Protein AF-0000000074733252 (afdb_homodimer)

Nearest PDB structures (foldseek):
  6cnl-assembly1_C  TM=9.441E-01  e=2.025E-19  Homo sapiens
  6cnl-assembly1_E  TM=9.472E-01  e=2.417E-19  Homo sapiens
  6cnl-assembly1_K  TM=9.463E-01  e=1.190E-18  Homo sapiens
  6cnl-assembly1_A  TM=9.458E-01  e=1.598E-18  Homo sapiens
  6cnl-assembly1_J  TM=9.427E-01  e=3.245E-18  Homo sapiens

InterPro domains:
  IPR013078 Histidine phosphatase superfamily, clade-1 [PF00300] (62-140)
  IPR013078 Histidine phosphatase superfamily, clade-1 [SM00855] (61-245)
  IPR013078 Histidine phosphatase superfamily, clade-1 [cd07067] (61-283)
  IPR029033 Histidine phosphatase superfamily [G3DSA:3.40.50.1240] (51-296)
  IPR029033 Histidine phosphatase superfamily [SSF53254] (60-290)
  IPR051021 Mitochondrial serine/threonine phosphatase [PTHR20935] (7-295)

Solvent-accessible surface area (backbone atoms only — not comparable to full-atom values): 31718 Å² total; per-residue (Å²): 135,82,80,74,75,75,77,75,75,75,72,74,74,72,74,68,81,70,77,60,59,72,76,42,58,50,64,38,32,70,66,30,51,68,58,55,88,66,73,60,70,50,75,70,73,29,43,43,86,82,74,53,82,43,78,61,44,34,33,39,36,41,32,38,25,27,27,29,44,48,32,85,83,45,91,71,33,40,57,35,74,66,12,49,51,45,26,48,35,44,29,51,46,54,50,52,38,40,75,30,46,34,43,47,89,83,39,77,42,67,53,49,65,72,32,34,42,27,11,59,46,57,26,18,41,54,31,46,50,53,30,36,70,70,35,74,88,34,52,72,51,72,66,31,68,51,44,37,75,51,46,57,44,59,42,53,79,61,92,61,67,85,80,59,54,66,68,57,30,58,54,27,24,53,40,44,49,49,37,42,66,71,71,57,59,46,68,47,51,36,44,61,53,49,49,52,52,50,52,51,51,52,49,48,39,62,72,53,40,95,73,50,64,70,74,66,82,64,73,59,71,71,67,72,82,69,68,63,50,69,43,31,38,38,37,28,22,33,60,55,43,49,29,40,49,52,23,53,65,61,56,43,69,51,31,42,28,74,33,51,44,58,37,46,42,10,39,26,32,40,36,30,30,36,57,54,51,40,33,38,44,24,32,30,27,46,46,66,48,58,41,65,70,40,37,56,131,135,82,80,74,77,77,76,75,75,75,72,73,74,73,73,67,79,69,76,60,60,72,76,42,59,50,65,38,32,70,66,31,50,69,58,56,88,65,72,60,70,50,76,69,72,29,41,42,87,82,74,52,82,42,76,60,44,34,33,38,36,41,34,38,28,26,25,30,43,50,33,85,84,45,90,72,33,43,55,34,73,65,13,50,52,46,25,48,36,44,28,52,46,53,50,52,39,38,74,29,46,34,43,47,88,83,39,77,40,68,52,48,64,72,31,35,41,29,10,59,45,55,25,19,42,53,32,46,51,53,30,36,69,69,35,73,88,35,52,74,50,72,65,31,69,50,44,36,75,51,47,58,45,58,42,52,78,62,91,61,67,84,80,60,53,66,69,58,31,58,52,28,23,54,39,44,49,49,35,42,66,70,73,57,58,47,67,46,50,36,42,60,52,50,50,51,50,52,52,50,50,53,49,48,40,64,73,54,38,94,73,49,64,70,75,65,80,63,72,60,72,71,68,72,82,69,69,65,51,70,44,30,39,38,37,28,23,32,62,55,44,50,30,40,49,52,22,55,63,62,54,43,68,51,29,42,29,74,35,52,44,59,37,47,41,9,40,26,32,40,35,30,31,36,57,53,50,42,32,38,42,25,32,30,27,48,46,64,47,60,41,66,70,40,38,54,132

pLDDT: mean 86.12, std 19.49, range [22.63, 98.95]

Foldseek 3Di:
DPPPPPPPPPPPPPPVVPPPLQVDQLSWAPLSVPFDPDDDLCLLVQAAPVLDFDQPAFKEKEKEWEFFQFDPPDPQRAHDPLRLVLLLLLLVVVLVQQVDWDQDPLGTAHADEAAEEFAPRRRLVSSVVSNCVSVVVHYYDPHDNLQADAAQTAAPVHPDCVVPDSVRNHVNNVSLVVVLSVPPDTGGRNHVVVVVVVVVVVVVCVVVDPPDDPPPVPVPPPPPPPRHHYYYYYYRHHQLSVLQSVCVLQSHNSSNSVVDFAWHGFIWIWIAGNRGDIDTDDDRHSVSDDPVSTHGD/DPPPPPPPPPPPPPPVVPPPLQVDQLSWAPLSVPFDPDDDLCLLVQAAPVLDFDQPAFKEKEKEWEFFQFDPPDPQRAHDPLRLVLLLLLLVVVLVQQVDWDQDPLGTAHADAAAEAFAPRRRLVSSVVSNCVSVVVHYYDDHDNLQADAAQTAAPVHPDCVVPDSVRNHVNNVSLVVVLSVPPDTGGRNHVVVVVVVVVVVVVCVVVDPPDDPPPVPPPPPPDPPRHHYYYYYYYHHQNSVLQNVCVLQSHNSSNSVVDFAWHGFIWIWIAGNRGDIDTDDDRHSVSDDPVSTHGD

Sequence (594 aa):
MLKRQRAGSVVVSSAAQGEEWWQDPSNCSDACFMWKRQWNPDWDFRSPPTGEKSKVGKIRHLLFIRHGQYDLEGEEHRLTELGRRQSEKLAQRLVAERQGLKKDRYGEVKINYTGIWVSNVPRALETAQILSSFLPDVPLKEPEPLLAEGKPTVPHPTSSAKGFVGADLWEDSVRMEAAFRKYVHRDVDHKKLAEKKAKKEKKKKQELGDGYVPPEKEEEPEPEPKEPEHVFEIYVCHMNMIRYMVMRALQLPPEAWLRLRGDNTNITEIVVHPDGRVSLHRFGDVGHLPVEMATFHMLKRQRAGSVVVSSAAQGEEWWQDPSNCSDACFMWKRQWNPDWDFRSPPTGEKSKVGKIRHLLFIRHGQYDLEGEEHRLTELGRRQSEKLAQRLVAERQGLKKDRYGEVKINYTGIWVSNVPRALETAQILSSFLPDVPLKEPEPLLAEGKPTVPHPTSSAKGFVGADLWEDSVRMEAAFRKYVHRDVDHKKLAEKKAKKEKKKKQELGDGYVPPEKEEEPEPEPKEPEHVFEIYVCHMNMIRYMVMRALQLPPEAWLRLRGDNTNITEIVVHPDGRVSLHRFGDVGHLPVEMATFH

Structure (mmCIF, N/CA/C/O backbone):
data_AF-0000000074733252-model_v1
#
loop_
_entity.id
_entity.type
_entity.pdbx_description
1 polymer 'Serine/threonine-protein phosphatase PGAM5, mitochondrial'
#
loop_
_atom_site.group_PDB
_atom_site.id
_atom_site.type_symbol
_atom_site.label_atom_id
_atom_site.label_alt_id
_atom_site.label_comp_id
_atom_site.label_asym_id
_atom_site.label_entity_id
_atom_site.label_seq_id
_atom_site.pdbx_PDB_ins_code
_atom_site.Cartn_x
_atom_site.Cartn_y
_atom_site.Cartn_z
_atom_site.occupancy
_atom_site.B_iso_or_equiv
_atom_site.auth_seq_id
_atom_site.auth_comp_id
_atom_site.auth_asym_id
_atom_site.auth_atom_id
_atom_site.pdbx_PDB_model_num
ATOM 1 N N . MET A 1 1 ? 31.565 43.811 -61.688 1 26.36 1 MET A N 1
ATOM 2 C CA . MET A 1 1 ? 31.9 43.575 -60.287 1 26.36 1 MET A CA 1
ATOM 3 C C . MET A 1 1 ? 30.653 43.637 -59.411 1 26.36 1 MET A C 1
ATOM 5 O O . MET A 1 1 ? 30.287 44.706 -58.92 1 26.36 1 MET A O 1
ATOM 9 N N . LEU A 1 2 ? 29.57 42.99 -59.82 1 25.97 2 LEU A N 1
ATOM 10 C CA . LEU A 1 2 ? 28.254 42.998 -59.191 1 25.97 2 LEU A CA 1
ATOM 11 C C . LEU A 1 2 ? 28.316 42.396 -57.791 1 25.97 2 LEU A C 1
ATOM 13 O O . LEU A 1 2 ? 28.775 41.265 -57.617 1 25.97 2 LEU A O 1
ATOM 17 N N . LYS A 1 3 ? 28.346 43.389 -56.805 1 24.99 3 LYS A N 1
ATOM 18 C CA . LYS A 1 3 ? 28.245 43.179 -55.364 1 24.99 3 LYS A CA 1
ATOM 19 C C . LYS A 1 3 ? 27.003 42.365 -55.012 1 24.99 3 LYS A C 1
ATOM 21 O O . LYS A 1 3 ? 25.878 42.854 -55.135 1 24.99 3 LYS A O 1
ATOM 26 N N . ARG A 1 4 ? 26.955 41.055 -55.313 1 24.44 4 ARG A N 1
ATOM 27 C CA . ARG A 1 4 ? 25.895 40.2 -54.789 1 24.44 4 ARG A CA 1
ATOM 28 C C . ARG A 1 4 ? 25.808 40.305 -53.27 1 24.44 4 ARG A C 1
ATOM 30 O O . ARG A 1 4 ? 26.781 40.023 -52.567 1 24.44 4 ARG A O 1
ATOM 37 N N . GLN A 1 5 ? 25.063 41.327 -52.796 1 23.54 5 GLN A N 1
ATOM 38 C CA . GLN A 1 5 ? 24.756 41.37 -51.37 1 23.54 5 GLN A CA 1
ATOM 39 C C . GLN A 1 5 ? 24.207 40.031 -50.885 1 23.54 5 GLN A C 1
ATOM 41 O O . GLN A 1 5 ? 23.256 39.498 -51.461 1 23.54 5 GLN A O 1
ATOM 46 N N . ARG A 1 6 ? 25.047 39.262 -50.225 1 27.06 6 ARG A N 1
ATOM 47 C CA . ARG A 1 6 ? 24.726 38.06 -49.463 1 27.06 6 ARG A CA 1
ATOM 48 C C . ARG A 1 6 ? 23.643 38.341 -48.426 1 27.06 6 ARG A C 1
ATOM 50 O O . ARG A 1 6 ? 23.822 39.19 -47.55 1 27.06 6 ARG A O 1
ATOM 57 N N . ALA A 1 7 ? 22.373 38.353 -48.889 1 28.82 7 ALA A N 1
ATOM 58 C CA . ALA A 1 7 ? 21.309 38.338 -47.889 1 28.82 7 ALA A CA 1
ATOM 59 C C . ALA A 1 7 ? 21.587 37.298 -46.808 1 28.82 7 ALA A C 1
ATOM 61 O O . ALA A 1 7 ? 21.731 36.109 -47.103 1 28.82 7 ALA A O 1
ATOM 62 N N . GLY A 1 8 ? 22.318 37.731 -45.725 1 26.01 8 GLY A N 1
ATOM 63 C CA . GLY A 1 8 ? 22.469 36.945 -44.511 1 26.01 8 GLY A CA 1
ATOM 64 C C . GLY A 1 8 ? 21.148 36.45 -43.953 1 26.01 8 GLY A C 1
ATOM 65 O O . GLY A 1 8 ? 20.252 37.247 -43.665 1 26.01 8 GLY A O 1
ATOM 66 N N . SER A 1 9 ? 20.658 35.302 -44.553 1 29.98 9 SER A N 1
ATOM 67 C CA . SER A 1 9 ? 19.52 34.659 -43.905 1 29.98 9 SER A CA 1
ATOM 68 C C . SER A 1 9 ? 19.749 34.51 -42.405 1 29.98 9 SER A C 1
ATOM 70 O O . SER A 1 9 ? 20.751 33.932 -41.979 1 29.98 9 SER A O 1
ATOM 72 N N . VAL A 1 10 ? 19.299 35.512 -41.668 1 27.88 10 VAL A N 1
ATOM 73 C CA . VAL A 1 10 ? 19.155 35.304 -40.231 1 27.88 10 VAL A CA 1
ATOM 74 C C . VAL A 1 10 ? 18.389 34.009 -39.971 1 27.88 10 VAL A C 1
ATOM 76 O O . VAL A 1 10 ? 17.203 33.906 -40.293 1 27.88 10 VAL A O 1
ATOM 79 N N . VAL A 1 11 ? 19.042 32.939 -40.047 1 26.6 11 VAL A N 1
ATOM 80 C CA . VAL A 1 11 ? 18.447 31.762 -39.424 1 26.6 11 VAL A CA 1
ATOM 81 C C . VAL A 1 11 ? 18.056 32.081 -37.982 1 26.6 11 VAL A C 1
ATOM 83 O O . VAL A 1 11 ? 18.921 32.333 -37.14 1 26.6 11 VAL A O 1
ATOM 86 N N . VAL A 1 12 ? 16.949 32.748 -37.766 1 28.67 12 VAL A N 1
ATOM 87 C CA . VAL A 1 12 ? 16.372 32.741 -36.425 1 28.67 12 VAL A CA 1
ATOM 88 C C . VAL A 1 12 ? 16.443 31.333 -35.839 1 28.67 12 VAL A C 1
ATOM 90 O O . VAL A 1 12 ? 15.832 30.402 -36.369 1 28.67 12 VAL A O 1
ATOM 93 N N . SER A 1 13 ? 17.562 31.026 -35.244 1 29.96 13 SER A N 1
ATOM 94 C CA . SER A 1 13 ? 17.599 29.866 -34.36 1 29.96 13 SER A CA 1
ATOM 95 C C . SER A 1 13 ? 16.412 29.862 -33.403 1 29.96 13 SER A C 1
ATOM 97 O O . SER A 1 13 ? 16.313 30.722 -32.525 1 29.96 13 SER A O 1
ATOM 99 N N . SER A 1 14 ? 15.222 29.829 -33.872 1 32.2 14 SER A N 1
ATOM 100 C CA . SER A 1 14 ? 14.138 29.585 -32.926 1 32.2 14 SER A CA 1
ATOM 101 C C . SER A 1 14 ? 14.552 28.576 -31.86 1 32.2 14 SER A C 1
ATOM 103 O O . SER A 1 14 ? 14.683 27.383 -32.144 1 32.2 14 SER A O 1
ATOM 105 N N . ALA A 1 15 ? 15.476 28.921 -30.964 1 30.7 15 ALA A N 1
ATOM 106 C CA . ALA A 1 15 ? 15.648 28.16 -29.729 1 30.7 15 ALA A CA 1
ATOM 107 C C . ALA A 1 15 ? 14.299 27.742 -29.151 1 30.7 15 ALA A C 1
ATOM 109 O O . ALA A 1 15 ? 13.568 28.57 -28.604 1 30.7 15 ALA A O 1
ATOM 110 N N . ALA A 1 16 ? 13.418 27.103 -29.82 1 33.91 16 ALA A N 1
ATOM 111 C CA . ALA A 1 16 ? 12.293 26.408 -29.199 1 33.91 16 ALA A CA 1
ATOM 112 C C . ALA A 1 16 ? 12.62 26.008 -27.763 1 33.91 16 ALA A C 1
ATOM 114 O O . ALA A 1 16 ? 13.615 25.323 -27.514 1 33.91 16 ALA A O 1
ATOM 115 N N . GLN A 1 17 ? 12.556 26.644 -26.726 1 36.78 17 GLN A N 1
ATOM 116 C CA . GLN A 1 17 ? 12.691 26.387 -25.296 1 36.78 17 GLN A CA 1
ATOM 117 C C . GLN A 1 17 ? 12.304 24.95 -24.957 1 36.78 17 GLN A C 1
ATOM 119 O O . GLN A 1 17 ? 11.147 24.558 -25.122 1 36.78 17 GLN A O 1
ATOM 124 N N . GLY A 1 18 ? 12.946 23.861 -25.241 1 43.28 18 GLY A N 1
ATOM 125 C CA . GLY A 1 18 ? 12.848 22.41 -25.226 1 43.28 18 GLY A CA 1
ATOM 126 C C . GLY A 1 18 ? 12.078 21.876 -24.032 1 43.28 18 GLY A C 1
ATOM 127 O O . GLY A 1 18 ? 12.42 22.169 -22.885 1 43.28 18 GLY A O 1
ATOM 128 N N . GLU A 1 19 ? 10.813 21.79 -23.945 1 55.21 19 GLU A N 1
ATOM 129 C CA . GLU A 1 19 ? 10.047 21.105 -22.908 1 55.21 19 GLU A CA 1
ATOM 130 C C . GLU A 1 19 ? 10.851 19.964 -22.291 1 55.21 19 GLU A C 1
ATOM 132 O O . GLU A 1 19 ? 11.401 19.127 -23.009 1 55.21 19 GLU A O 1
ATOM 137 N N . GLU A 1 20 ? 11.465 20.176 -21.041 1 73.47 20 GLU A N 1
ATOM 138 C CA . GLU A 1 20 ? 12.326 19.217 -20.354 1 73.47 20 GLU A CA 1
ATOM 139 C C . GLU A 1 20 ? 11.689 17.831 -20.317 1 73.47 20 GLU A C 1
ATOM 141 O O . GLU A 1 20 ? 10.511 17.692 -19.983 1 73.47 20 GLU A O 1
ATOM 146 N N . TRP A 1 21 ? 12.225 16.986 -21.107 1 73.72 21 TRP A N 1
ATOM 147 C CA . TRP A 1 21 ? 11.751 15.62 -21.305 1 73.72 21 TRP A CA 1
ATOM 148 C C . TRP A 1 21 ? 11.17 15.053 -20.014 1 73.72 21 TRP A C 1
ATOM 150 O O . TRP A 1 21 ? 10.242 14.241 -20.047 1 73.72 21 TRP A O 1
ATOM 160 N N . TRP A 1 22 ? 11.57 15.519 -18.879 1 80.11 22 TRP A N 1
ATOM 161 C CA . TRP A 1 22 ? 11.203 14.914 -17.603 1 80.11 22 TRP A CA 1
ATOM 162 C C . TRP A 1 22 ? 9.879 15.474 -17.095 1 80.11 22 TRP A C 1
ATOM 164 O O . TRP A 1 22 ? 9.299 14.947 -16.143 1 80.11 22 TRP A O 1
ATOM 174 N N . GLN A 1 23 ? 9.379 16.383 -17.738 1 82.82 23 GLN A N 1
ATOM 175 C CA . GLN A 1 23 ? 8.112 16.968 -17.312 1 82.82 23 GLN A CA 1
ATOM 176 C C . GLN A 1 23 ? 6.934 16.091 -17.728 1 82.82 23 GLN A C 1
ATOM 178 O O . GLN A 1 23 ? 5.868 16.14 -17.111 1 82.82 23 GLN A O 1
ATOM 183 N N . ASP A 1 24 ? 7.194 15.381 -18.825 1 85.03 24 ASP A N 1
ATOM 184 C CA . ASP A 1 24 ? 6.208 14.397 -19.261 1 85.03 24 ASP A CA 1
ATOM 185 C C . ASP A 1 24 ? 6.54 13.009 -18.719 1 85.03 24 ASP A C 1
ATOM 187 O O . ASP A 1 24 ? 7.512 12.384 -19.15 1 85.03 24 ASP A O 1
ATOM 191 N N . PRO A 1 25 ? 5.674 12.562 -17.911 1 87.06 25 PRO A N 1
ATOM 192 C CA . PRO A 1 25 ? 5.992 11.276 -17.286 1 87.06 25 PRO A CA 1
ATOM 193 C C . PRO A 1 25 ? 6.174 10.153 -18.305 1 87.06 25 PRO A C 1
ATOM 195 O O . PRO A 1 25 ? 6.944 9.219 -18.068 1 87.06 25 PRO A O 1
ATOM 198 N N . SER A 1 26 ? 5.552 10.221 -19.423 1 89.35 26 SER A N 1
ATOM 199 C CA . SER A 1 26 ? 5.605 9.135 -20.396 1 89.35 26 SER A CA 1
ATOM 200 C C . SER A 1 26 ? 6.985 9.033 -21.036 1 89.35 26 SER A C 1
ATOM 202 O O . SER A 1 26 ? 7.311 8.024 -21.665 1 89.35 26 SER A O 1
ATOM 204 N N . ASN A 1 27 ? 7.788 10.067 -20.816 1 85.74 27 ASN A N 1
ATOM 205 C CA . ASN A 1 27 ? 9.09 10.103 -21.472 1 85.74 27 ASN A CA 1
ATOM 206 C C . ASN A 1 27 ? 10.212 9.715 -20.513 1 85.74 27 ASN A C 1
ATOM 208 O O . ASN A 1 27 ? 11.375 9.636 -20.91 1 85.74 27 ASN A O 1
ATOM 212 N N . CYS A 1 28 ? 9.86 9.33 -19.352 1 87.51 28 CYS A N 1
ATOM 213 C CA . CYS A 1 28 ? 10.873 9.265 -18.305 1 87.51 28 CYS A CA 1
ATOM 214 C C . CYS A 1 28 ? 11.529 7.89 -18.265 1 87.51 28 CYS A C 1
ATOM 216 O O . CYS A 1 28 ? 12.596 7.724 -17.672 1 87.51 28 CYS A O 1
ATOM 218 N N . SER A 1 29 ? 11.027 6.935 -18.889 1 90 29 SER A N 1
ATOM 219 C CA . SER A 1 29 ? 11.59 5.595 -19.015 1 90 29 SER A CA 1
ATOM 220 C C . SER A 1 29 ? 10.795 4.753 -20.007 1 90 29 SER A C 1
ATOM 222 O O . SER A 1 29 ? 9.691 5.129 -20.404 1 90 29 SER A O 1
ATOM 224 N N . ASP A 1 30 ? 11.35 3.626 -20.372 1 92.68 30 ASP A N 1
ATOM 225 C CA . ASP A 1 30 ? 10.637 2.717 -21.263 1 92.68 30 ASP A CA 1
ATOM 226 C C . ASP A 1 30 ? 9.332 2.238 -20.63 1 92.68 30 ASP A C 1
ATOM 228 O O . ASP A 1 30 ? 8.298 2.176 -21.298 1 92.68 30 ASP A O 1
ATOM 232 N N . ALA A 1 31 ? 9.439 1.963 -19.376 1 94.15 31 ALA A N 1
ATOM 233 C CA . ALA A 1 31 ? 8.254 1.488 -18.667 1 94.15 31 ALA A CA 1
ATOM 234 C C . ALA A 1 31 ? 7.169 2.56 -18.631 1 94.15 31 ALA A C 1
ATOM 236 O O . ALA A 1 31 ? 5.983 2.258 -18.784 1 94.15 31 ALA A O 1
ATOM 237 N N . CYS A 1 32 ? 7.55 3.742 -18.399 1 94.81 32 CYS A N 1
ATOM 238 C CA . CYS A 1 32 ? 6.598 4.847 -18.406 1 94.81 32 CYS A CA 1
ATOM 239 C C . CYS A 1 32 ? 5.968 5.015 -19.784 1 94.81 32 CYS A C 1
ATOM 241 O O . CYS A 1 32 ? 4.765 5.26 -19.896 1 94.81 32 CYS A O 1
ATOM 243 N N . PHE A 1 33 ? 6.801 4.859 -20.78 1 94.43 33 PHE A N 1
ATOM 244 C CA . PHE A 1 33 ? 6.342 5.021 -22.155 1 94.43 33 PHE A CA 1
ATOM 245 C C . PHE A 1 33 ? 5.329 3.941 -22.518 1 94.43 33 PHE A C 1
ATOM 247 O O . PHE A 1 33 ? 4.321 4.222 -23.169 1 9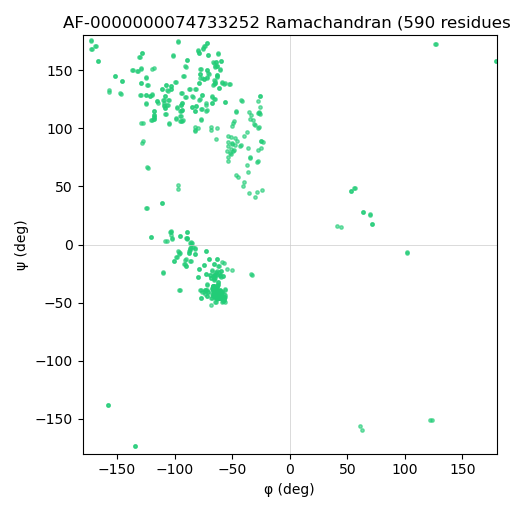4.43 33 PHE A O 1
ATOM 254 N N . MET A 1 34 ? 5.529 2.785 -22.071 1 94.05 34 MET A N 1
ATOM 255 C CA . MET A 1 34 ? 4.728 1.63 -22.466 1 94.05 34 MET A CA 1
ATOM 256 C C . MET A 1 34 ? 3.479 1.512 -21.6 1 94.05 34 MET A C 1
ATOM 258 O O . MET A 1 34 ? 2.55 0.777 -21.939 1 94.05 34 MET A O 1
ATOM 262 N N . TRP A 1 35 ? 3.411 2.207 -20.5 1 96.03 35 TRP A N 1
ATOM 263 C CA . TRP A 1 35 ? 2.306 2.044 -19.56 1 96.03 35 TRP A CA 1
ATOM 264 C C . TRP A 1 35 ? 0.992 2.511 -20.178 1 96.03 35 TRP A C 1
ATOM 266 O O . TRP A 1 35 ? 0.947 3.547 -20.846 1 96.03 35 TRP A O 1
ATOM 276 N N . LYS A 1 36 ? -0.049 1.681 -19.905 1 93.89 36 LYS A N 1
ATOM 277 C CA . LYS A 1 36 ? -1.416 2.023 -20.287 1 93.89 36 LYS A CA 1
ATOM 278 C C . LYS A 1 36 ? -2.371 1.875 -19.106 1 93.89 36 LYS A C 1
ATOM 280 O O . LYS A 1 36 ? -2.166 1.024 -18.239 1 93.89 36 LYS A O 1
ATOM 285 N N . ARG A 1 37 ? -3.352 2.64 -19.183 1 93.79 37 ARG A N 1
ATOM 286 C CA . ARG A 1 37 ? -4.359 2.647 -18.127 1 93.79 37 ARG A CA 1
ATOM 287 C C . ARG A 1 37 ? -5.109 1.32 -18.078 1 93.79 37 ARG A C 1
ATOM 289 O O . ARG A 1 37 ? -5.428 0.821 -16.996 1 93.79 37 ARG A O 1
ATOM 296 N N . GLN A 1 38 ? -5.33 0.733 -19.207 1 92.17 38 GLN A N 1
ATOM 297 C CA . GLN A 1 38 ? -6.064 -0.525 -19.296 1 92.17 38 GLN A CA 1
ATOM 298 C C . GLN A 1 38 ? -5.21 -1.696 -18.818 1 92.17 38 GLN A C 1
ATOM 300 O O . GLN A 1 38 ? -4.018 -1.766 -19.123 1 92.17 38 GLN A O 1
ATOM 305 N N . TRP A 1 39 ? -5.857 -2.608 -18.15 1 93.98 39 TRP A N 1
ATOM 306 C CA . TRP A 1 39 ? -5.169 -3.809 -17.687 1 93.98 39 TRP A CA 1
ATOM 307 C C . TRP A 1 39 ? -4.763 -4.691 -18.862 1 93.98 39 TRP A C 1
ATOM 309 O O . TRP A 1 39 ? -5.583 -4.993 -19.732 1 93.98 39 TRP A O 1
ATOM 319 N N . ASN A 1 40 ? -3.511 -5.038 -18.896 1 94.32 40 ASN A N 1
ATOM 320 C CA . ASN A 1 40 ? -3.012 -6.022 -19.851 1 94.32 40 ASN A CA 1
ATOM 321 C C . ASN A 1 40 ? -3.001 -7.427 -19.255 1 94.32 40 ASN A C 1
ATOM 323 O O . ASN A 1 40 ? -2.173 -7.735 -18.397 1 94.32 40 ASN A O 1
ATOM 327 N N . PRO A 1 41 ? -3.882 -8.307 -19.633 1 92.59 41 PRO A N 1
ATOM 328 C CA . PRO A 1 41 ? -3.912 -9.659 -19.071 1 92.59 41 PRO A CA 1
ATOM 329 C C . PRO A 1 41 ? -2.67 -10.474 -19.428 1 92.59 41 PRO A C 1
ATOM 331 O O . PRO A 1 41 ? -2.423 -11.524 -18.83 1 92.59 41 PRO A O 1
ATOM 334 N N . ASP A 1 42 ? -1.9 -10.065 -20.419 1 95.01 42 ASP A N 1
ATOM 335 C CA . ASP A 1 42 ? -0.703 -10.78 -20.849 1 95.01 42 ASP A CA 1
ATOM 336 C C . ASP A 1 42 ? 0.56 -9.991 -20.509 1 95.01 42 ASP A C 1
ATOM 338 O O . ASP A 1 42 ? 1.523 -9.991 -21.278 1 95.01 42 ASP A O 1
ATOM 342 N N . TRP A 1 43 ? 0.51 -9.339 -19.408 1 95.63 43 TRP A N 1
ATOM 343 C CA . TRP A 1 43 ? 1.579 -8.429 -19.009 1 95.63 43 TRP A CA 1
ATOM 344 C C . TRP A 1 43 ? 2.885 -9.186 -18.793 1 95.63 43 TRP A C 1
ATOM 346 O O . TRP A 1 43 ? 3.969 -8.603 -18.876 1 95.63 43 TRP A O 1
ATOM 356 N N . ASP A 1 44 ? 2.88 -10.445 -18.502 1 96.63 44 ASP A N 1
ATOM 357 C CA . ASP A 1 44 ? 4.078 -11.244 -18.268 1 96.63 44 ASP A CA 1
ATOM 358 C C . ASP A 1 44 ? 4.346 -12.188 -19.438 1 96.63 44 ASP A C 1
ATOM 360 O O . ASP A 1 44 ? 5.205 -13.068 -19.349 1 96.63 44 ASP A O 1
ATOM 364 N N . PHE A 1 45 ? 3.496 -12.088 -20.497 1 95.22 45 PHE A N 1
ATOM 365 C CA . PHE A 1 45 ? 3.602 -12.846 -21.738 1 95.22 45 PHE A CA 1
ATOM 366 C C . PHE A 1 45 ? 3.435 -14.338 -21.476 1 95.22 45 PHE A C 1
ATOM 368 O O . PHE A 1 45 ? 4.02 -15.166 -22.178 1 95.22 45 PHE A O 1
ATOM 375 N N . ARG A 1 46 ? 2.696 -14.682 -20.43 1 95.45 46 ARG A N 1
ATOM 376 C CA . ARG A 1 46 ? 2.511 -16.085 -20.073 1 95.45 46 ARG A CA 1
ATOM 377 C C . ARG A 1 46 ? 1.035 -16.467 -20.099 1 95.45 46 ARG A C 1
ATOM 379 O O . ARG A 1 46 ? 0.661 -17.551 -19.647 1 95.45 46 ARG A O 1
ATOM 386 N N . SER A 1 47 ? 0.204 -15.556 -20.549 1 93.99 47 SER A N 1
ATOM 387 C CA . SER A 1 47 ? -1.228 -15.829 -20.627 1 93.99 47 SER A CA 1
ATOM 388 C C . SER A 1 47 ? -1.525 -16.944 -21.624 1 93.99 47 SER A C 1
ATOM 390 O O . SER A 1 47 ? -0.749 -17.176 -22.553 1 93.99 47 SER A O 1
ATOM 392 N N . PRO A 1 48 ? -2.655 -17.649 -21.393 1 90.66 48 PRO A N 1
ATOM 393 C CA . PRO A 1 48 ? -3.054 -18.63 -22.405 1 90.66 48 PRO A CA 1
ATOM 394 C C . PRO A 1 48 ? -3.324 -17.996 -23.768 1 90.66 48 PRO A C 1
ATOM 396 O O . PRO A 1 48 ? -3.665 -16.813 -23.845 1 90.66 48 PRO A O 1
ATOM 399 N N . PRO A 1 49 ? -3.144 -18.655 -24.894 1 84.41 49 PRO A N 1
ATOM 400 C CA . PRO A 1 49 ? -3.345 -18.112 -26.239 1 84.41 49 PRO A CA 1
ATOM 401 C C . PRO A 1 49 ? -4.769 -17.61 -26.466 1 84.41 49 PRO A C 1
ATOM 403 O O . PRO A 1 49 ? -4.979 -16.656 -27.219 1 84.41 49 PRO A O 1
ATOM 406 N N . THR A 1 50 ? -5.865 -18.332 -26.113 1 70.78 50 THR A N 1
ATOM 407 C CA . THR A 1 50 ? -7.219 -17.898 -26.44 1 70.78 50 THR A CA 1
ATOM 408 C C . THR A 1 50 ? -7.853 -17.168 -25.26 1 70.78 50 THR A C 1
ATOM 410 O O . THR A 1 50 ? -9.073 -16.998 -25.211 1 70.78 50 THR A O 1
ATOM 413 N N . GLY A 1 51 ? -7.154 -16.325 -24.767 1 63.65 51 GLY A N 1
ATOM 414 C CA . GLY A 1 51 ? -7.613 -15.415 -23.73 1 63.65 51 GLY A CA 1
ATOM 415 C C . GLY A 1 51 ? -8.412 -16.105 -22.641 1 63.65 51 GLY A C 1
ATOM 416 O O . GLY A 1 51 ? -9.21 -15.468 -21.949 1 63.65 51 GLY A O 1
ATOM 417 N N . GLU A 1 52 ? -8.355 -17.333 -22.569 1 66.08 52 GLU A N 1
ATOM 418 C CA . GLU A 1 52 ? -9.025 -18.044 -21.484 1 66.08 52 GLU A CA 1
ATOM 419 C C . GLU A 1 52 ? -8.304 -17.831 -20.156 1 66.08 52 GLU A C 1
ATOM 421 O O . GLU A 1 52 ? -7.095 -17.59 -20.131 1 66.08 52 GLU A O 1
ATOM 426 N N . LYS A 1 53 ? -9.134 -17.736 -19.166 1 71.17 53 LYS A N 1
ATOM 427 C CA . LYS A 1 53 ? -8.608 -17.71 -17.804 1 71.17 53 LYS A CA 1
ATOM 428 C C . LYS A 1 53 ? -8.182 -19.104 -17.352 1 71.17 53 LYS A C 1
ATOM 430 O O . LYS A 1 53 ? -8.887 -20.084 -17.599 1 71.17 53 LYS A O 1
ATOM 435 N N . SER A 1 54 ? -6.935 -19.208 -17.112 1 77.55 54 SER A N 1
ATOM 436 C CA . SER A 1 54 ? -6.471 -20.489 -16.589 1 77.55 54 SER A CA 1
ATOM 437 C C . SER A 1 54 ? -6.294 -20.436 -15.075 1 77.55 54 SER A C 1
ATOM 439 O O . SER A 1 54 ? -5.831 -19.429 -14.534 1 77.55 54 SER A O 1
ATOM 441 N N . LYS A 1 55 ? -6.678 -21.505 -14.411 1 76.78 55 LYS A N 1
ATOM 442 C CA . LYS A 1 55 ? -6.505 -21.661 -12.97 1 76.78 55 LYS A CA 1
ATOM 443 C C . LYS A 1 55 ? -5.346 -22.602 -12.653 1 76.78 55 LYS A C 1
ATOM 445 O O . LYS A 1 55 ? -5.089 -22.908 -11.487 1 76.78 55 LYS A O 1
ATOM 450 N N . VAL A 1 56 ? -4.712 -22.814 -13.702 1 85.95 56 VAL A N 1
ATOM 451 C CA . VAL A 1 56 ? -3.602 -23.742 -13.513 1 85.95 56 VAL A CA 1
ATOM 452 C C . VAL A 1 56 ? -2.377 -22.986 -13.003 1 85.95 56 VAL A C 1
ATOM 454 O O . VAL A 1 56 ? -2.005 -21.949 -13.557 1 85.95 56 VAL A O 1
ATOM 457 N N . GLY A 1 57 ? -1.839 -23.506 -11.881 1 92.07 57 GLY A N 1
ATOM 458 C CA . GLY A 1 57 ? -0.639 -22.913 -11.312 1 92.07 57 GLY A CA 1
ATOM 459 C C . GLY A 1 57 ? -0.79 -22.549 -9.848 1 92.07 57 GLY A C 1
ATOM 460 O O . GLY A 1 57 ? -1.889 -22.623 -9.294 1 92.07 57 GLY A O 1
ATOM 461 N N . LYS A 1 58 ? 0.253 -22.172 -9.293 1 94.84 58 LYS A N 1
ATOM 462 C CA . LYS A 1 58 ? 0.286 -21.798 -7.882 1 94.84 58 LYS A CA 1
ATOM 463 C C . LYS A 1 58 ? 0.025 -20.305 -7.703 1 94.84 58 LYS A C 1
ATOM 465 O O . LYS A 1 58 ? 0.241 -19.517 -8.626 1 94.84 58 LYS A O 1
ATOM 470 N N . ILE A 1 59 ? -0.5 -19.937 -6.553 1 95.45 59 ILE A N 1
ATOM 471 C CA . ILE A 1 59 ? -0.54 -18.539 -6.137 1 95.45 59 ILE A CA 1
ATOM 472 C C . ILE A 1 59 ? 0.807 -18.139 -5.54 1 95.45 59 ILE A C 1
ATOM 474 O O . ILE A 1 59 ? 1.262 -18.739 -4.563 1 95.45 59 ILE A O 1
ATOM 478 N N . ARG A 1 60 ? 1.468 -17.181 -6.117 1 97.37 60 ARG A N 1
ATOM 479 C CA . ARG A 1 60 ? 2.791 -16.766 -5.664 1 97.37 60 ARG A CA 1
ATOM 480 C C . ARG A 1 60 ? 2.702 -15.533 -4.77 1 97.37 60 ARG A C 1
ATOM 482 O O . ARG A 1 60 ? 2.191 -14.492 -5.188 1 97.37 60 ARG A O 1
ATOM 489 N N . HIS A 1 61 ? 3.113 -15.713 -3.577 1 97.68 61 HIS A N 1
ATOM 490 C CA . HIS A 1 61 ? 3.269 -14.599 -2.649 1 97.68 61 HIS A CA 1
ATOM 491 C C . HIS A 1 61 ? 4.702 -14.078 -2.648 1 97.68 61 HIS A C 1
ATOM 493 O O . HIS A 1 61 ? 5.618 -14.767 -2.193 1 97.68 61 HIS A O 1
ATOM 499 N N . LEU A 1 62 ? 4.892 -12.918 -3.156 1 98.85 62 LEU A N 1
ATOM 500 C CA . LEU A 1 62 ? 6.207 -12.286 -3.197 1 98.85 62 LEU A CA 1
ATOM 501 C C . LEU A 1 62 ? 6.364 -11.284 -2.058 1 98.85 62 LEU A C 1
ATOM 503 O O . LEU A 1 62 ? 5.729 -10.227 -2.064 1 98.85 62 LEU A O 1
ATOM 507 N N . LEU A 1 63 ? 7.163 -11.613 -1.089 1 98.86 63 LEU A N 1
ATOM 508 C CA . LEU A 1 63 ? 7.431 -10.722 0.034 1 98.86 63 LEU A CA 1
ATOM 509 C C . LEU A 1 63 ? 8.697 -9.907 -0.208 1 98.86 63 LEU A C 1
ATOM 511 O O . LEU A 1 63 ? 9.807 -10.439 -0.13 1 98.86 63 LEU A O 1
ATOM 515 N N . PHE A 1 64 ? 8.522 -8.677 -0.5 1 98.92 64 PHE A N 1
ATOM 516 C CA . PHE A 1 64 ? 9.645 -7.755 -0.616 1 98.92 64 PHE A CA 1
ATOM 517 C C . PHE A 1 64 ? 9.94 -7.09 0.723 1 98.92 64 PHE A C 1
ATOM 519 O O . PHE A 1 64 ? 9.05 -6.5 1.339 1 98.92 64 PHE A O 1
ATOM 526 N N . ILE A 1 65 ? 11.15 -7.191 1.121 1 98.88 65 ILE A N 1
ATOM 527 C CA . ILE A 1 65 ? 11.585 -6.672 2.413 1 98.88 65 ILE A CA 1
ATOM 528 C C . ILE A 1 65 ? 12.663 -5.611 2.206 1 98.88 65 ILE A C 1
ATOM 530 O O . ILE A 1 65 ? 13.644 -5.844 1.496 1 98.88 65 ILE A O 1
ATOM 534 N N . ARG A 1 66 ? 12.469 -4.481 2.815 1 98.78 66 ARG A N 1
ATOM 535 C CA . ARG A 1 66 ? 13.525 -3.473 2.814 1 98.78 66 ARG A CA 1
ATOM 536 C C . ARG A 1 66 ? 14.616 -3.821 3.821 1 98.78 66 ARG A C 1
ATOM 538 O O . ARG A 1 66 ? 14.326 -4.322 4.91 1 98.78 66 ARG A O 1
ATOM 545 N N . HIS A 1 67 ? 15.79 -3.523 3.59 1 98.72 67 HIS A N 1
ATOM 546 C CA . HIS A 1 67 ? 16.906 -3.754 4.5 1 98.72 67 HIS A CA 1
ATOM 547 C C . HIS A 1 67 ? 16.731 -2.972 5.797 1 98.72 67 HIS A C 1
ATOM 549 O O . HIS A 1 67 ? 15.904 -2.06 5.87 1 98.72 67 HIS A O 1
ATOM 555 N N . GLY A 1 68 ? 17.528 -3.385 6.829 1 98.12 68 GLY A N 1
ATOM 556 C CA . GLY A 1 68 ? 17.544 -2.672 8.097 1 98.12 68 GLY A CA 1
ATOM 557 C C . GLY A 1 68 ? 18.276 -1.345 8.026 1 98.12 68 GLY A C 1
ATOM 558 O O . GLY A 1 68 ? 18.94 -1.049 7.031 1 98.12 68 GLY A O 1
ATOM 559 N N . GLN A 1 69 ? 18.162 -0.579 9.086 1 96.3 69 GLN A N 1
ATOM 560 C CA . GLN A 1 69 ? 18.853 0.703 9.178 1 96.3 69 GLN A CA 1
ATOM 561 C C . GLN A 1 69 ? 20.363 0.524 9.039 1 96.3 69 GLN A C 1
ATOM 563 O O . GLN A 1 69 ? 20.936 -0.412 9.599 1 96.3 69 GLN A O 1
ATOM 568 N N . TYR A 1 70 ? 20.94 1.407 8.336 1 95.49 70 TYR A N 1
ATOM 569 C CA . TYR A 1 70 ? 22.372 1.296 8.082 1 95.49 70 TYR A CA 1
ATOM 570 C C . TYR A 1 70 ? 23.084 2.608 8.39 1 95.49 70 TYR A C 1
ATOM 572 O O . TYR A 1 70 ? 22.442 3.652 8.528 1 95.49 70 TYR A O 1
ATOM 580 N N . ASP A 1 71 ? 24.346 2.531 8.554 1 93.86 71 ASP A N 1
ATOM 581 C CA . ASP A 1 71 ? 25.191 3.676 8.878 1 93.86 71 ASP A CA 1
ATOM 582 C C . ASP A 1 71 ? 25.447 4.537 7.642 1 93.86 71 ASP A C 1
ATOM 584 O O . ASP A 1 71 ? 26.257 4.177 6.786 1 93.86 71 ASP A O 1
ATOM 588 N N . LEU A 1 72 ? 24.823 5.682 7.618 1 87.45 72 LEU A N 1
ATOM 589 C CA . LEU A 1 72 ? 24.936 6.585 6.478 1 87.45 72 LEU A CA 1
ATOM 590 C C . LEU A 1 72 ? 26.34 7.173 6.387 1 87.45 72 LEU A C 1
ATOM 592 O O . LEU A 1 72 ? 26.794 7.541 5.301 1 87.45 72 LEU A O 1
ATOM 596 N N . GLU A 1 73 ? 26.97 7.245 7.461 1 87.1 73 GLU A N 1
ATOM 597 C CA . GLU A 1 73 ? 28.277 7.89 7.536 1 87.1 73 GLU A CA 1
ATOM 598 C C . GLU A 1 73 ? 29.403 6.882 7.324 1 87.1 73 GLU A C 1
ATOM 600 O O . GLU A 1 73 ? 30.536 7.263 7.023 1 87.1 73 GLU A O 1
ATOM 605 N N . GLY A 1 74 ? 29.023 5.687 7.473 1 85.79 74 GLY A N 1
ATOM 606 C CA . GLY A 1 74 ? 30.044 4.664 7.312 1 85.79 74 GLY A CA 1
ATOM 607 C C . GLY A 1 74 ? 30.392 4.391 5.861 1 85.79 74 GLY A C 1
ATOM 608 O O . GLY A 1 74 ? 29.536 4.503 4.98 1 85.79 74 GLY A O 1
ATOM 609 N N . GLU A 1 75 ? 31.498 4.024 5.626 1 85.99 75 GLU A N 1
ATOM 610 C CA . GLU A 1 75 ? 31.987 3.774 4.273 1 85.99 75 GLU A CA 1
ATOM 611 C C . GLU A 1 75 ? 31.286 2.573 3.645 1 85.99 75 GLU A C 1
ATOM 613 O O . GLU A 1 75 ? 30.918 2.607 2.469 1 85.99 75 GLU A O 1
ATOM 618 N N . GLU A 1 76 ? 31.045 1.641 4.447 1 87.01 76 GLU A N 1
ATOM 619 C CA . GLU A 1 76 ? 30.514 0.406 3.878 1 87.01 76 GLU A CA 1
ATOM 620 C C . GLU A 1 76 ? 28.992 0.36 3.983 1 87.01 76 GLU A C 1
ATOM 622 O O . GLU A 1 76 ? 28.353 -0.532 3.421 1 87.01 76 GLU A O 1
ATOM 627 N N . HIS A 1 77 ? 28.393 1.271 4.62 1 91.27 77 HIS A N 1
ATOM 628 C CA . HIS A 1 77 ? 26.945 1.353 4.769 1 91.27 77 HIS A CA 1
ATOM 629 C C . HIS A 1 77 ? 26.373 0.051 5.319 1 91.27 77 HIS A C 1
ATOM 631 O O . HIS A 1 77 ? 25.397 -0.479 4.783 1 91.27 77 HIS A O 1
ATOM 637 N N . ARG A 1 78 ? 27.06 -0.413 6.351 1 94.22 78 ARG A N 1
ATOM 638 C CA . ARG A 1 78 ? 26.623 -1.623 7.039 1 94.22 78 ARG A CA 1
ATOM 639 C C . ARG A 1 78 ? 25.489 -1.32 8.013 1 94.22 78 ARG A C 1
ATOM 641 O O . ARG A 1 78 ? 25.233 -0.158 8.334 1 94.22 78 ARG A O 1
ATOM 648 N N . LEU A 1 79 ? 24.856 -2.382 8.466 1 97.63 79 LEU A N 1
ATOM 649 C CA . LEU A 1 79 ? 23.745 -2.195 9.393 1 97.63 79 LEU A CA 1
ATOM 650 C C . LEU A 1 79 ? 24.23 -1.594 10.708 1 97.63 79 LEU A C 1
ATOM 652 O O . LEU A 1 79 ? 25.305 -1.948 11.198 1 97.63 79 LEU A O 1
ATOM 656 N N . THR A 1 80 ? 23.528 -0.683 11.279 1 97.13 80 THR A N 1
ATOM 657 C CA . THR A 1 80 ? 23.729 -0.253 12.658 1 97.13 80 THR A CA 1
ATOM 658 C C . THR A 1 80 ? 23.263 -1.33 13.633 1 97.13 80 THR A C 1
ATOM 660 O O . THR A 1 80 ? 22.696 -2.345 13.222 1 97.13 80 THR A O 1
ATOM 663 N N . GLU A 1 81 ? 23.529 -1.1 14.878 1 97.75 81 GLU A N 1
ATOM 664 C CA . GLU A 1 81 ? 22.998 -2.012 15.886 1 97.75 81 GLU A CA 1
ATOM 665 C C . GLU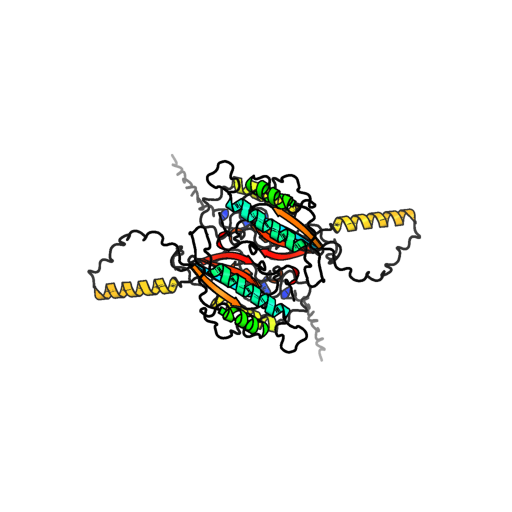 A 1 81 ? 21.473 -2.057 15.842 1 97.75 81 GLU A C 1
ATOM 667 O O . GLU A 1 81 ? 20.874 -3.126 15.971 1 97.75 81 GLU A O 1
ATOM 672 N N . LEU A 1 82 ? 20.871 -0.927 15.686 1 96.89 82 LEU A N 1
ATOM 673 C CA . LEU A 1 82 ? 19.418 -0.876 15.559 1 96.89 82 LEU A CA 1
ATOM 674 C C . LEU A 1 82 ? 18.953 -1.652 14.331 1 96.89 82 LEU A C 1
ATOM 676 O O . LEU A 1 82 ? 17.953 -2.371 14.389 1 96.89 82 LEU A O 1
ATOM 680 N N . GLY A 1 83 ? 19.629 -1.478 13.203 1 97.91 83 GLY A N 1
ATOM 681 C CA . GLY A 1 83 ? 19.305 -2.215 11.992 1 97.91 83 GLY A CA 1
ATOM 682 C C . GLY A 1 83 ? 19.342 -3.72 12.181 1 97.91 83 GLY A C 1
ATOM 683 O O . GLY A 1 83 ? 18.51 -4.441 11.627 1 97.91 83 GLY A O 1
ATOM 684 N N . ARG A 1 84 ? 20.302 -4.166 12.939 1 98.66 84 ARG A N 1
ATOM 685 C CA . ARG A 1 84 ? 20.408 -5.59 13.24 1 98.66 84 ARG A CA 1
ATOM 686 C C . ARG A 1 84 ? 19.239 -6.057 14.1 1 98.66 84 ARG A C 1
ATOM 688 O O . ARG A 1 84 ? 18.652 -7.109 13.841 1 98.66 84 ARG A O 1
ATOM 695 N N . ARG A 1 85 ? 18.9 -5.248 15.073 1 98.65 85 ARG A N 1
ATOM 696 C CA . ARG A 1 85 ? 17.767 -5.586 15.929 1 98.65 85 ARG A CA 1
ATOM 697 C C . ARG A 1 85 ? 16.464 -5.586 15.138 1 98.65 85 ARG A C 1
ATOM 699 O O . ARG A 1 85 ? 15.595 -6.431 15.362 1 98.65 85 ARG A O 1
ATOM 706 N N . GLN A 1 86 ? 16.308 -4.648 14.247 1 98.31 86 GLN A N 1
ATOM 707 C CA . GLN A 1 86 ? 15.156 -4.623 13.353 1 98.31 86 GLN A CA 1
ATOM 708 C C . GLN A 1 86 ? 15.05 -5.92 12.556 1 98.31 86 GLN A C 1
ATOM 710 O O . GLN A 1 86 ? 13.964 -6.491 12.431 1 98.31 86 GLN A O 1
ATOM 715 N N . SER A 1 87 ? 16.179 -6.34 12.048 1 98.85 87 SER A N 1
ATOM 716 C CA . SER A 1 87 ? 16.232 -7.532 11.208 1 98.85 87 SER A CA 1
ATOM 717 C C . SER A 1 87 ? 15.897 -8.787 12.008 1 98.85 87 SER A C 1
ATOM 719 O O . SER A 1 87 ? 15.252 -9.703 11.495 1 98.85 87 SER A O 1
ATOM 721 N N . GLU A 1 88 ? 16.307 -8.793 13.227 1 98.86 88 GLU A N 1
ATOM 722 C CA . GLU A 1 88 ? 15.976 -9.915 14.101 1 98.86 88 GLU A CA 1
ATOM 723 C C . GLU A 1 88 ? 14.476 -9.977 14.376 1 98.86 88 GLU A C 1
ATOM 725 O O . GLU A 1 88 ? 13.879 -11.055 14.352 1 98.86 88 GLU A O 1
ATOM 730 N N . LYS A 1 89 ? 13.912 -8.838 14.627 1 98.75 89 LYS A N 1
ATOM 731 C CA . LYS A 1 89 ? 12.473 -8.788 14.871 1 98.75 89 LYS A CA 1
ATOM 732 C C . LYS A 1 89 ? 11.691 -9.208 13.629 1 98.75 89 LYS A C 1
ATOM 734 O O . LYS A 1 89 ? 10.645 -9.852 13.737 1 98.75 89 LYS A O 1
ATOM 739 N N . LEU A 1 90 ? 12.146 -8.802 12.517 1 98.71 90 LEU A N 1
ATOM 740 C CA . LEU A 1 90 ? 11.565 -9.237 11.251 1 98.71 90 LEU A CA 1
ATOM 741 C C . LEU A 1 90 ? 11.603 -10.757 11.13 1 98.71 90 LEU A C 1
ATOM 743 O O . LEU A 1 90 ? 10.606 -11.38 10.756 1 98.71 90 LEU A O 1
ATOM 747 N N . ALA A 1 91 ? 12.767 -11.294 11.409 1 98.81 91 ALA A N 1
ATOM 748 C CA . ALA A 1 91 ? 12.934 -12.742 11.318 1 98.81 91 ALA A CA 1
ATOM 749 C C . ALA A 1 91 ? 11.969 -13.466 12.254 1 98.81 91 ALA A C 1
ATOM 751 O O . ALA A 1 91 ? 11.349 -14.459 11.869 1 98.81 91 ALA A O 1
ATOM 752 N N . GLN A 1 92 ? 11.852 -12.982 13.418 1 98.51 92 GLN A N 1
ATOM 753 C CA . GLN A 1 92 ? 10.94 -13.569 14.395 1 98.51 92 GLN A CA 1
ATOM 754 C C . GLN A 1 92 ? 9.499 -13.527 13.896 1 98.51 92 GLN A C 1
ATOM 756 O O . GLN A 1 92 ? 8.744 -14.485 14.08 1 98.51 92 GLN A O 1
ATOM 761 N N . ARG A 1 93 ? 9.16 -12.481 13.279 1 97.99 93 ARG A N 1
ATOM 762 C CA . ARG A 1 93 ? 7.821 -12.344 12.714 1 97.99 93 ARG A CA 1
ATOM 763 C C . ARG A 1 93 ? 7.574 -13.39 11.632 1 97.99 93 ARG A C 1
ATOM 765 O O . ARG A 1 93 ? 6.517 -14.023 11.603 1 97.99 93 ARG A O 1
ATOM 772 N N . LEU A 1 94 ? 8.489 -13.556 10.76 1 98.23 94 LEU A N 1
ATOM 773 C CA . LEU A 1 94 ? 8.335 -14.502 9.66 1 98.23 94 LEU A CA 1
ATOM 774 C C . LEU A 1 94 ? 8.288 -15.935 10.177 1 98.23 94 LEU A C 1
ATOM 776 O O . LEU A 1 94 ? 7.533 -16.762 9.661 1 98.23 94 LEU A O 1
ATOM 780 N N . VAL A 1 95 ? 9.082 -16.22 11.191 1 98.19 95 VAL A N 1
ATOM 781 C CA . VAL A 1 95 ? 9.049 -17.539 11.815 1 98.19 95 VAL A CA 1
ATOM 782 C C . VAL A 1 95 ? 7.671 -17.788 12.425 1 98.19 95 VAL A C 1
ATOM 784 O O . VAL A 1 95 ? 7.089 -18.86 12.243 1 98.19 95 VAL A O 1
ATOM 787 N N . ALA A 1 96 ? 7.176 -16.806 13.122 1 97.14 96 ALA A N 1
ATOM 788 C CA . ALA A 1 96 ? 5.864 -16.935 13.751 1 97.14 96 ALA A CA 1
ATOM 789 C C . ALA A 1 96 ? 4.773 -17.148 12.705 1 97.14 96 ALA A C 1
ATOM 791 O O . ALA A 1 96 ? 3.868 -17.963 12.899 1 97.14 96 ALA A O 1
ATOM 792 N N . GLU A 1 97 ? 4.844 -16.418 11.617 1 95.97 97 GLU A N 1
ATOM 793 C CA . GLU A 1 97 ? 3.851 -16.552 10.556 1 95.97 97 GLU A CA 1
ATOM 794 C C . GLU A 1 97 ? 3.881 -17.951 9.945 1 95.97 97 GLU A C 1
ATOM 796 O O . GLU A 1 97 ? 2.833 -18.52 9.632 1 95.97 97 GLU A O 1
ATOM 801 N N . ARG A 1 98 ? 5.005 -18.476 9.792 1 95.68 98 ARG A N 1
ATOM 802 C CA . ARG A 1 98 ? 5.153 -19.803 9.202 1 95.68 98 ARG A CA 1
ATOM 803 C C . ARG A 1 98 ? 4.598 -20.879 10.13 1 95.68 98 ARG A C 1
ATOM 805 O O . ARG A 1 98 ? 4.151 -21.932 9.67 1 95.68 98 ARG A O 1
ATOM 812 N N . GLN A 1 99 ? 4.628 -20.638 11.399 1 94.97 99 GLN A N 1
ATOM 813 C CA . GLN A 1 99 ? 4.176 -21.616 12.383 1 94.97 99 GLN A CA 1
ATOM 814 C C . GLN A 1 99 ? 2.653 -21.637 12.478 1 94.97 99 GLN A C 1
ATOM 816 O O . GLN A 1 99 ? 2.068 -22.623 12.932 1 94.97 99 GLN A O 1
ATOM 821 N N . GLY A 1 100 ? 2.063 -20.538 12.027 1 91.49 100 GLY A N 1
ATOM 822 C CA . GLY A 1 100 ? 0.612 -20.448 12.079 1 91.49 100 GLY A CA 1
ATOM 823 C C . GLY A 1 100 ? -0.057 -20.82 10.77 1 91.49 100 GLY A C 1
ATOM 824 O O . GLY A 1 100 ? 0.619 -21.131 9.787 1 91.49 100 GLY A O 1
ATOM 825 N N . LEU A 1 101 ? -1.413 -20.843 10.853 1 89.69 101 LEU A N 1
ATOM 826 C CA . LEU A 1 101 ? -2.218 -21.084 9.66 1 89.69 101 LEU A CA 1
ATOM 827 C C . LEU A 1 101 ? -2.95 -19.816 9.234 1 89.69 101 LEU A C 1
ATOM 829 O O . LEU A 1 101 ? -3.662 -19.206 10.035 1 89.69 101 LEU A O 1
ATOM 833 N N . LYS A 1 102 ? -2.61 -19.473 8.061 1 85.78 102 LYS A N 1
ATOM 834 C CA . LYS A 1 102 ? -3.296 -18.313 7.499 1 85.78 102 LYS A CA 1
ATOM 835 C C . LYS A 1 102 ? -4.652 -18.704 6.919 1 85.78 102 LYS A C 1
ATOM 837 O O . LYS A 1 102 ? -4.779 -19.744 6.269 1 85.78 102 LYS A O 1
ATOM 842 N N . LYS A 1 103 ? -5.646 -17.935 7.234 1 78.71 103 LYS A N 1
ATOM 843 C CA . LYS A 1 103 ? -6.98 -18.205 6.706 1 78.71 103 LYS A CA 1
ATOM 844 C C . LYS A 1 103 ? -7.351 -17.207 5.612 1 78.71 103 LYS A C 1
ATOM 846 O O . LYS A 1 103 ? -7.143 -16.002 5.767 1 78.71 103 LYS A O 1
ATOM 851 N N . ASP A 1 104 ? -7.689 -17.759 4.472 1 72.25 104 ASP A N 1
ATOM 852 C CA . ASP A 1 104 ? -8.179 -16.903 3.395 1 72.25 104 ASP A CA 1
ATOM 853 C C . ASP A 1 104 ? -9.419 -17.503 2.737 1 72.25 104 ASP A C 1
ATOM 855 O O . ASP A 1 104 ? -10.056 -18.396 3.299 1 72.25 104 ASP A O 1
ATOM 859 N N . ARG A 1 105 ? -9.853 -16.874 1.666 1 67.17 105 ARG A N 1
ATOM 860 C CA . ARG A 1 105 ? -11.085 -17.287 1.001 1 67.17 105 ARG A CA 1
ATOM 861 C C . ARG A 1 105 ? -10.971 -18.715 0.478 1 67.17 105 ARG A C 1
ATOM 863 O O . ARG A 1 105 ? -11.983 -19.363 0.203 1 67.17 105 ARG A O 1
ATOM 870 N N . TYR A 1 106 ? -9.764 -19.156 0.368 1 66.49 106 TYR A N 1
ATOM 871 C CA . TYR A 1 106 ? -9.527 -20.483 -0.188 1 66.49 106 TYR A CA 1
ATOM 872 C C . TYR A 1 106 ? -9.386 -21.522 0.919 1 66.49 106 TYR A C 1
ATOM 874 O O . TYR A 1 106 ? -9.344 -22.724 0.649 1 66.49 106 TYR A O 1
ATOM 882 N N . GLY A 1 107 ? -9.355 -21.008 2.128 1 77.63 107 GLY A N 1
ATOM 883 C CA . GLY A 1 107 ? -9.182 -21.919 3.248 1 77.63 107 GLY A CA 1
ATOM 884 C C . GLY A 1 107 ? -7.967 -21.598 4.097 1 77.63 107 GLY A C 1
ATOM 885 O O . GLY A 1 107 ? -7.594 -20.432 4.24 1 77.63 107 GLY A O 1
ATOM 886 N N . GLU A 1 108 ? -7.473 -22.634 4.673 1 85.12 108 GLU A N 1
ATOM 887 C CA . GLU A 1 108 ? -6.293 -22.494 5.521 1 85.12 108 GLU A CA 1
ATOM 888 C C . GLU A 1 108 ? -5.014 -22.763 4.733 1 85.12 108 GLU A C 1
ATOM 890 O O . GLU A 1 108 ? -4.929 -23.744 3.992 1 85.12 108 GLU A O 1
ATOM 895 N N . VAL A 1 109 ? -4.126 -21.863 4.875 1 88.64 109 VAL A N 1
ATOM 896 C CA . VAL A 1 109 ? -2.879 -21.96 4.124 1 88.64 109 VAL A CA 1
ATOM 897 C C . VAL A 1 109 ? -1.692 -21.917 5.084 1 88.64 109 VAL A C 1
ATOM 899 O O . VAL A 1 109 ? -1.604 -21.027 5.933 1 88.64 109 VAL A O 1
ATOM 902 N N . LYS A 1 110 ? -0.856 -22.886 4.911 1 90.61 110 LYS A N 1
ATOM 903 C CA . LYS A 1 110 ? 0.414 -22.862 5.63 1 90.61 110 LYS A CA 1
ATOM 904 C C . LYS A 1 110 ? 1.471 -22.081 4.853 1 90.61 110 LYS A C 1
ATOM 906 O O . LYS A 1 110 ? 1.651 -22.296 3.653 1 90.61 110 LYS A O 1
ATOM 911 N N . ILE A 1 111 ? 2.157 -21.231 5.58 1 94.27 111 ILE A N 1
ATOM 912 C CA . ILE A 1 111 ? 3.181 -20.421 4.929 1 94.27 111 ILE A CA 1
ATOM 913 C C . ILE A 1 111 ? 4.473 -21.224 4.805 1 94.27 111 ILE A C 1
ATOM 915 O O . ILE A 1 111 ? 5.033 -21.671 5.809 1 94.27 111 ILE A O 1
ATOM 919 N N . ASN A 1 112 ? 4.785 -21.457 3.615 1 93.27 112 ASN A N 1
ATOM 920 C CA . ASN A 1 112 ? 6.037 -22.138 3.301 1 93.27 112 ASN A CA 1
ATOM 921 C C . ASN A 1 112 ? 6.943 -21.274 2.429 1 93.27 112 ASN A C 1
ATOM 923 O O . ASN A 1 112 ? 6.696 -21.119 1.232 1 93.27 112 ASN A O 1
ATOM 927 N N . TYR A 1 113 ? 8 -20.764 3.034 1 97.78 113 TYR A N 1
ATOM 928 C CA . TYR A 1 113 ? 8.954 -19.959 2.281 1 97.78 113 TYR A CA 1
ATOM 929 C C . TYR A 1 113 ? 9.846 -20.839 1.413 1 97.78 113 TYR A C 1
ATOM 931 O O . TYR A 1 113 ? 10.474 -21.777 1.909 1 97.78 113 TYR A O 1
ATOM 939 N N . THR A 1 114 ? 9.948 -20.51 0.137 1 97.65 114 THR A N 1
ATOM 940 C CA . THR A 1 114 ? 10.631 -21.403 -0.792 1 97.65 114 THR A CA 1
ATOM 941 C C . THR A 1 114 ? 12.048 -20.911 -1.072 1 97.65 114 THR A C 1
ATOM 943 O O . THR A 1 114 ? 12.871 -21.651 -1.616 1 97.65 114 THR A O 1
ATOM 946 N N . GLY A 1 115 ? 12.352 -19.654 -0.71 1 98.58 115 GLY A N 1
ATOM 947 C CA . GLY A 1 115 ? 13.673 -19.096 -0.95 1 98.58 115 GLY A CA 1
ATOM 948 C C . GLY A 1 115 ? 13.805 -17.656 -0.491 1 98.58 115 GLY A C 1
ATOM 949 O O . GLY A 1 115 ? 12.801 -16.976 -0.266 1 98.58 115 GLY A O 1
ATOM 950 N N . ILE A 1 116 ? 15.047 -17.266 -0.256 1 98.84 116 ILE A N 1
ATOM 951 C CA . ILE A 1 116 ? 15.406 -15.889 0.063 1 98.84 116 ILE A CA 1
ATOM 952 C C . ILE A 1 116 ? 16.335 -15.335 -1.015 1 98.84 116 ILE A C 1
ATOM 954 O O . ILE A 1 116 ? 17.474 -15.787 -1.154 1 98.84 116 ILE A O 1
ATOM 958 N N . TRP A 1 117 ? 15.851 -14.45 -1.828 1 98.92 117 TRP A N 1
ATOM 959 C CA . TRP A 1 117 ? 16.651 -13.696 -2.788 1 98.92 117 TRP A CA 1
ATOM 960 C C . TRP A 1 117 ? 17.112 -12.371 -2.189 1 98.92 117 TRP A C 1
ATOM 962 O O . TRP A 1 117 ? 16.39 -11.753 -1.403 1 98.92 117 TRP A O 1
ATOM 972 N N . VAL A 1 118 ? 18.298 -11.94 -2.553 1 98.87 118 VAL A N 1
ATOM 973 C CA . VAL A 1 118 ? 18.842 -10.779 -1.857 1 98.87 118 VAL A CA 1
ATOM 974 C C . VAL A 1 118 ? 19.674 -9.939 -2.824 1 98.87 118 VAL A C 1
ATOM 976 O O . VAL A 1 118 ? 20.366 -10.481 -3.689 1 98.87 118 VAL A O 1
ATOM 979 N N . SER A 1 119 ? 19.517 -8.628 -2.654 1 98.53 119 SER A N 1
ATOM 980 C CA . SER A 1 119 ? 20.391 -7.68 -3.337 1 98.53 119 SER A CA 1
ATOM 981 C C . SER A 1 119 ? 21.85 -7.895 -2.949 1 98.53 119 SER A C 1
ATOM 983 O O . SER A 1 119 ? 22.142 -8.364 -1.846 1 98.53 119 SER A O 1
ATOM 985 N N . ASN A 1 120 ? 22.802 -7.447 -3.79 1 97.8 120 ASN A N 1
ATOM 986 C CA . ASN A 1 120 ? 24.22 -7.63 -3.5 1 97.8 120 ASN A CA 1
ATOM 987 C C . ASN A 1 120 ? 24.782 -6.463 -2.692 1 97.8 120 ASN A C 1
ATOM 989 O O . ASN A 1 120 ? 25.991 -6.382 -2.469 1 97.8 120 ASN A O 1
ATOM 993 N N . VAL A 1 121 ? 24.028 -5.546 -2.27 1 97.14 121 VAL A N 1
ATOM 994 C CA . VAL A 1 121 ? 24.44 -4.401 -1.463 1 97.14 121 VAL A CA 1
ATOM 995 C C . VAL A 1 121 ? 24.611 -4.83 -0.008 1 97.14 121 VAL A C 1
ATOM 997 O O . VAL A 1 121 ? 23.764 -5.538 0.541 1 97.14 121 VAL A O 1
ATOM 1000 N N . PRO A 1 122 ? 25.571 -4.416 0.709 1 97.28 122 PRO A N 1
ATOM 1001 C CA . PRO A 1 122 ? 25.959 -4.94 2.02 1 97.28 122 PRO A CA 1
ATOM 1002 C C . PRO A 1 122 ? 24.825 -4.877 3.04 1 97.28 122 PRO A C 1
ATOM 1004 O O . PRO A 1 122 ? 24.609 -5.834 3.788 1 97.28 122 PRO A O 1
ATOM 1007 N N . ARG A 1 123 ? 24.103 -3.79 3.153 1 97.77 123 ARG A N 1
ATOM 1008 C CA . ARG A 1 123 ? 23.035 -3.672 4.14 1 97.77 123 ARG A CA 1
ATOM 1009 C C . ARG A 1 123 ? 21.941 -4.704 3.889 1 97.77 123 ARG A C 1
ATOM 1011 O O . ARG A 1 123 ? 21.352 -5.234 4.833 1 97.77 123 ARG A O 1
ATOM 1018 N N . ALA A 1 124 ? 21.659 -5.038 2.64 1 98.54 124 ALA A N 1
ATOM 1019 C CA . ALA A 1 124 ? 20.682 -6.07 2.304 1 98.54 124 ALA A CA 1
ATOM 1020 C C . ALA A 1 124 ? 21.229 -7.462 2.603 1 98.54 124 ALA A C 1
ATOM 1022 O O . ALA A 1 124 ? 20.509 -8.322 3.115 1 98.54 124 ALA A O 1
ATOM 1023 N N . LEU A 1 125 ? 22.512 -7.627 2.309 1 98.46 125 LEU A N 1
ATOM 1024 C CA . LEU A 1 125 ? 23.158 -8.906 2.581 1 98.46 125 LEU A CA 1
ATOM 1025 C C . LEU A 1 125 ? 23.116 -9.229 4.071 1 98.46 125 LEU A C 1
ATOM 1027 O O . LEU A 1 125 ? 22.771 -10.347 4.459 1 98.46 125 LEU A O 1
ATOM 1031 N N . GLU A 1 126 ? 23.44 -8.278 4.848 1 98.62 126 GLU A N 1
ATOM 1032 C CA . GLU A 1 126 ? 23.446 -8.477 6.295 1 98.62 126 GLU A CA 1
ATOM 1033 C C . GLU A 1 126 ? 22.043 -8.772 6.817 1 98.62 126 GLU A C 1
ATOM 1035 O O . GLU A 1 126 ? 21.862 -9.647 7.665 1 98.62 126 GLU A O 1
ATOM 1040 N N . THR A 1 127 ? 21.081 -8.066 6.309 1 98.87 127 THR A N 1
ATOM 1041 C CA . THR A 1 127 ? 19.695 -8.308 6.691 1 98.87 127 THR A CA 1
ATOM 1042 C C . THR A 1 127 ? 19.28 -9.735 6.346 1 98.87 127 THR A C 1
ATOM 1044 O O . THR A 1 127 ? 18.684 -10.431 7.171 1 98.87 127 THR A O 1
ATOM 1047 N N . ALA A 1 128 ? 19.638 -10.176 5.153 1 98.88 128 ALA A N 1
ATOM 1048 C CA . ALA A 1 128 ? 19.27 -11.509 4.683 1 98.88 128 ALA A CA 1
ATOM 1049 C C . ALA A 1 128 ? 19.969 -12.592 5.5 1 98.88 128 ALA A C 1
ATOM 1051 O O . ALA A 1 128 ? 19.397 -13.655 5.751 1 98.88 128 ALA A O 1
ATOM 1052 N N . GLN A 1 129 ? 21.147 -12.302 5.875 1 98.65 129 GLN A N 1
ATOM 1053 C CA . GLN A 1 129 ? 21.893 -13.261 6.683 1 98.65 129 GLN A CA 1
ATOM 1054 C C . GLN A 1 129 ? 21.235 -13.464 8.045 1 98.65 129 GLN A C 1
ATOM 1056 O O . GLN A 1 129 ? 21.114 -14.595 8.519 1 98.65 129 GLN A O 1
ATOM 1061 N N . ILE A 1 130 ? 20.87 -12.413 8.645 1 98.8 130 ILE A N 1
ATOM 1062 C CA . ILE A 1 130 ? 20.175 -12.505 9.924 1 98.8 130 ILE A CA 1
ATOM 1063 C C . ILE A 1 130 ? 18.871 -13.28 9.749 1 98.8 130 ILE A C 1
ATOM 1065 O O . ILE A 1 130 ? 18.576 -14.194 10.522 1 98.8 130 ILE A O 1
ATOM 1069 N N . LEU A 1 131 ? 18.124 -12.953 8.734 1 98.57 131 LEU A N 1
ATOM 1070 C CA . LEU A 1 131 ? 16.871 -13.641 8.44 1 98.57 131 LEU A CA 1
ATOM 1071 C C . LEU A 1 131 ? 17.102 -15.137 8.259 1 98.57 131 LEU A C 1
ATOM 1073 O O . LEU A 1 131 ? 16.373 -15.955 8.824 1 98.57 131 LEU A O 1
ATOM 1077 N N . SER A 1 132 ? 18.083 -15.459 7.48 1 98.4 132 SER A N 1
ATOM 1078 C CA . SER A 1 132 ? 18.388 -16.848 7.153 1 98.4 132 SER A CA 1
ATOM 1079 C C . SER A 1 132 ? 18.758 -17.642 8.401 1 98.4 132 SER A C 1
ATOM 1081 O O . SER A 1 132 ? 18.47 -18.837 8.492 1 98.4 132 SER A O 1
ATOM 1083 N N . SER A 1 133 ? 19.367 -17.012 9.356 1 98.57 133 SER A N 1
ATOM 1084 C CA . SER A 1 133 ? 19.758 -17.697 10.584 1 98.57 133 SER A CA 1
ATOM 1085 C C . SER A 1 133 ? 18.537 -18.154 11.375 1 98.57 133 SER A C 1
ATOM 1087 O O . SER A 1 133 ? 18.603 -19.135 12.118 1 98.57 133 SER A O 1
ATOM 1089 N N . PHE A 1 134 ? 17.424 -17.512 11.222 1 98.41 134 PHE A N 1
ATOM 1090 C CA . PHE A 1 134 ? 16.183 -17.875 11.897 1 98.41 134 PHE A CA 1
ATOM 1091 C C . PHE A 1 134 ? 15.377 -18.858 11.056 1 98.41 134 PHE A C 1
ATOM 1093 O O . PHE A 1 134 ? 14.447 -19.494 11.556 1 98.41 134 PHE A O 1
ATOM 1100 N N . LEU A 1 135 ? 15.707 -18.916 9.745 1 98.01 135 LEU A N 1
ATOM 1101 C CA . LEU A 1 135 ? 15.04 -19.802 8.798 1 98.01 135 LEU A CA 1
ATOM 1102 C C . LEU A 1 135 ? 16.047 -20.714 8.104 1 98.01 135 LEU A C 1
ATOM 1104 O O . LEU A 1 135 ? 16.189 -20.672 6.88 1 98.01 135 LEU A O 1
ATOM 1108 N N . PRO A 1 136 ? 16.624 -21.539 8.782 1 96.85 136 PRO A N 1
ATOM 1109 C CA . PRO A 1 136 ? 17.766 -22.288 8.253 1 96.85 136 PRO A CA 1
ATOM 1110 C C . PRO A 1 136 ? 17.373 -23.252 7.136 1 96.85 136 PRO A C 1
ATOM 1112 O O . PRO A 1 136 ? 18.222 -23.655 6.337 1 96.85 136 PRO A O 1
ATOM 1115 N N . ASP A 1 137 ? 16.141 -23.663 7.051 1 97.57 137 ASP A N 1
ATOM 1116 C CA . ASP A 1 137 ? 15.697 -24.623 6.044 1 97.57 137 ASP A CA 1
ATOM 1117 C C . ASP A 1 137 ? 15.298 -23.917 4.75 1 97.57 137 ASP A C 1
ATOM 1119 O O . ASP A 1 137 ? 14.974 -24.569 3.756 1 97.57 137 ASP A O 1
ATOM 1123 N N . VAL A 1 138 ? 15.264 -22.637 4.762 1 98.37 138 VAL A N 1
ATOM 1124 C CA . VAL A 1 138 ? 14.945 -21.854 3.573 1 98.37 138 VAL A CA 1
ATOM 1125 C C . VAL A 1 138 ? 16.233 -21.459 2.853 1 98.37 138 VAL A C 1
ATOM 1127 O O . VAL A 1 138 ? 17.108 -20.819 3.441 1 98.37 138 VAL A O 1
ATOM 1130 N N . PRO A 1 139 ? 16.399 -21.825 1.599 1 98.56 139 PRO A N 1
ATOM 1131 C CA . PRO A 1 139 ? 17.646 -21.533 0.889 1 98.56 139 PRO A CA 1
ATOM 1132 C C . PRO A 1 139 ? 17.877 -20.036 0.693 1 98.56 139 PRO A C 1
ATOM 1134 O O . PRO A 1 139 ? 16.989 -19.329 0.211 1 98.56 139 PRO A O 1
ATOM 1137 N N . LEU A 1 140 ? 18.997 -19.564 1.12 1 98.64 140 LEU A N 1
ATOM 1138 C CA . LEU A 1 140 ? 19.472 -18.227 0.782 1 98.64 140 LEU A CA 1
ATOM 1139 C C . LEU A 1 140 ? 20.195 -18.23 -0.561 1 98.64 140 LEU A C 1
ATOM 1141 O O . LEU A 1 140 ? 21.211 -18.909 -0.722 1 98.64 140 LEU A O 1
ATOM 1145 N N . LYS A 1 141 ? 19.668 -17.48 -1.529 1 98.42 141 LYS A N 1
ATOM 1146 C CA . LYS A 1 141 ? 20.214 -17.475 -2.883 1 98.42 141 LYS A CA 1
ATOM 1147 C C . LYS A 1 141 ? 21.46 -16.599 -2.969 1 98.42 141 LYS A C 1
ATOM 1149 O O . LYS A 1 141 ? 21.745 -15.823 -2.055 1 98.42 141 LYS A O 1
ATOM 1154 N N . GLU A 1 142 ? 22.195 -16.781 -4.058 1 98.19 142 GLU A N 1
ATOM 1155 C CA . GLU A 1 142 ? 23.344 -15.917 -4.311 1 98.19 142 GLU A CA 1
ATOM 1156 C C . GLU A 1 142 ? 22.912 -14.467 -4.507 1 98.19 142 GLU A C 1
ATOM 1158 O O . GLU A 1 142 ? 21.855 -14.201 -5.083 1 98.19 142 GLU A O 1
ATOM 1163 N N . PRO A 1 143 ? 23.763 -13.599 -4.032 1 98.37 143 PRO A N 1
ATOM 1164 C CA . PRO A 1 143 ? 23.428 -12.182 -4.189 1 98.37 143 PRO A CA 1
ATOM 1165 C C . PRO A 1 143 ? 23.101 -11.81 -5.634 1 98.37 143 PRO A C 1
ATOM 1167 O O . PRO A 1 143 ? 23.772 -12.27 -6.561 1 98.37 143 PRO A O 1
ATOM 1170 N N . GLU A 1 144 ? 22.125 -11.024 -5.859 1 97.99 144 GLU A N 1
ATOM 1171 C CA . GLU A 1 144 ? 21.566 -10.673 -7.162 1 97.99 144 GLU A CA 1
ATOM 1172 C C . GLU A 1 144 ? 21.702 -9.178 -7.436 1 97.99 144 GLU A C 1
ATOM 1174 O O . GLU A 1 144 ? 20.963 -8.369 -6.873 1 97.99 144 GLU A O 1
ATOM 1179 N N . PRO A 1 145 ? 22.5 -8.765 -8.345 1 97.89 145 PRO A N 1
ATOM 1180 C CA . PRO A 1 145 ? 22.687 -7.345 -8.65 1 97.89 145 PRO A CA 1
ATOM 1181 C C . PRO A 1 145 ? 21.431 -6.693 -9.223 1 97.89 145 PRO A C 1
ATOM 1183 O O . PRO A 1 145 ? 21.24 -5.483 -9.082 1 97.89 145 PRO A O 1
ATOM 1186 N N . LEU A 1 146 ? 20.565 -7.421 -9.871 1 98.12 146 LEU A N 1
ATOM 1187 C CA . LEU A 1 146 ? 19.341 -6.866 -10.438 1 98.12 146 LEU A CA 1
ATOM 1188 C C . LEU A 1 146 ? 18.474 -6.24 -9.351 1 98.12 146 LEU A C 1
ATOM 1190 O O . LEU A 1 146 ? 17.671 -5.346 -9.629 1 98.12 146 LEU A O 1
ATOM 1194 N N . LEU A 1 147 ? 18.659 -6.681 -8.076 1 98.38 147 LEU A N 1
ATOM 1195 C CA . LEU A 1 147 ? 17.808 -6.245 -6.974 1 98.38 147 LEU A CA 1
ATOM 1196 C C . LEU A 1 147 ? 18.436 -5.068 -6.236 1 98.38 147 LEU A C 1
ATOM 1198 O O . LEU A 1 147 ? 17.901 -4.607 -5.224 1 98.38 147 LEU A O 1
ATOM 1202 N N . ALA A 1 148 ? 19.519 -4.527 -6.761 1 97.7 148 ALA A N 1
ATOM 1203 C CA . ALA A 1 148 ? 20.22 -3.422 -6.114 1 97.7 148 ALA A CA 1
ATOM 1204 C C . ALA A 1 148 ? 19.411 -2.131 -6.206 1 97.7 148 ALA A C 1
ATOM 1206 O O . ALA A 1 148 ? 18.534 -2 -7.062 1 97.7 148 ALA A O 1
ATOM 1207 N N . GLU A 1 149 ? 19.752 -1.181 -5.387 1 94.65 149 GLU A N 1
ATOM 1208 C CA . GLU A 1 149 ? 19.093 0.121 -5.347 1 94.65 149 GLU A CA 1
ATOM 1209 C C . GLU A 1 149 ? 19.274 0.872 -6.663 1 94.65 149 GLU A C 1
ATOM 1211 O O . GLU A 1 149 ? 20.245 0.642 -7.386 1 94.65 149 GLU A O 1
ATOM 1216 N N . GLY A 1 150 ? 18.269 1.613 -7.017 1 94.01 150 GLY A N 1
ATOM 1217 C CA . GLY A 1 150 ? 18.315 2.446 -8.209 1 94.01 150 GLY A CA 1
ATOM 1218 C C . GLY A 1 150 ? 17.115 3.366 -8.34 1 94.01 150 GLY A C 1
ATOM 1219 O O . GLY A 1 150 ? 16.257 3.406 -7.456 1 94.01 150 GLY A O 1
ATOM 1220 N N . LYS A 1 151 ? 17.171 4.178 -9.352 1 94.04 151 LYS A N 1
ATOM 1221 C CA . LYS A 1 151 ? 16.063 5.06 -9.705 1 94.04 151 LYS A CA 1
ATOM 1222 C C . LYS A 1 151 ? 15.367 4.586 -10.978 1 94.04 151 LYS A C 1
ATOM 1224 O O . LYS A 1 151 ? 15.932 4.674 -12.07 1 94.04 151 LYS A O 1
ATOM 1229 N N . PRO A 1 152 ? 14.154 4.148 -10.795 1 94.47 152 PRO A N 1
ATOM 1230 C CA . PRO A 1 152 ? 13.508 3.534 -11.958 1 94.47 152 PRO A CA 1
ATOM 1231 C C . PRO A 1 152 ? 13.119 4.555 -13.024 1 94.47 152 PRO A C 1
ATOM 1233 O O . PRO A 1 152 ? 13.118 4.239 -14.217 1 94.47 152 PRO A O 1
ATOM 1236 N N . THR A 1 153 ? 12.722 5.751 -12.653 1 93.71 153 THR A N 1
ATOM 1237 C CA . THR A 1 153 ? 12.286 6.828 -13.535 1 93.71 153 THR A CA 1
ATOM 1238 C C . THR A 1 153 ? 12.177 8.143 -12.769 1 93.71 153 THR A C 1
ATOM 1240 O O . THR A 1 153 ? 12.336 8.172 -11.547 1 93.71 153 THR A O 1
ATOM 1243 N N . VAL A 1 154 ? 11.982 9.192 -13.49 1 91.84 154 VAL A N 1
ATOM 1244 C CA . VAL A 1 154 ? 11.699 10.462 -12.829 1 91.84 154 VAL A CA 1
ATOM 1245 C C . VAL A 1 154 ? 10.334 10.397 -12.148 1 91.84 154 VAL A C 1
ATOM 1247 O O . VAL A 1 154 ? 9.333 10.051 -12.78 1 91.84 154 VAL A O 1
ATOM 1250 N N . PRO A 1 155 ? 10.364 10.62 -10.854 1 92.52 155 PRO A N 1
ATOM 1251 C CA . PRO A 1 155 ? 9.077 10.556 -10.159 1 92.52 155 PRO A CA 1
ATOM 1252 C C . PRO A 1 155 ? 8.176 11.749 -10.471 1 92.52 155 PRO A C 1
ATOM 1254 O O . PRO A 1 155 ? 8.671 12.846 -10.743 1 92.52 155 PRO A O 1
ATOM 1257 N N . HIS A 1 156 ? 6.914 11.515 -10.423 1 91.18 156 HIS A N 1
ATOM 1258 C CA . HIS A 1 156 ? 5.895 12.555 -10.509 1 91.18 156 HIS A CA 1
ATOM 1259 C C . HIS A 1 156 ? 4.947 12.497 -9.315 1 91.18 156 HIS A C 1
ATOM 1261 O O . HIS A 1 156 ? 4.316 11.467 -9.068 1 91.18 156 HIS A O 1
ATOM 1267 N N . PRO A 1 157 ? 4.81 13.549 -8.506 1 88.33 157 PRO A N 1
ATOM 1268 C CA . PRO A 1 157 ? 5.353 14.876 -8.805 1 88.33 157 PRO A CA 1
ATOM 1269 C C . PRO A 1 157 ? 6.853 14.974 -8.534 1 88.33 157 PRO A C 1
ATOM 1271 O O . PRO A 1 157 ? 7.385 14.226 -7.71 1 88.33 157 PRO A O 1
ATOM 1274 N N . THR A 1 158 ? 7.503 15.718 -9.379 1 79.26 158 THR A N 1
ATOM 1275 C CA . THR A 1 158 ? 8.934 15.935 -9.195 1 79.26 158 THR A CA 1
ATOM 1276 C C . THR A 1 158 ? 9.223 17.4 -8.881 1 79.26 158 THR A C 1
ATOM 1278 O O . THR A 1 158 ? 8.562 18.296 -9.41 1 79.26 158 THR A O 1
ATOM 1281 N N . SER A 1 159 ? 9.859 17.743 -7.743 1 60.77 159 SER A N 1
ATOM 1282 C CA . SER A 1 159 ? 10.193 19.134 -7.457 1 60.77 159 SER A CA 1
ATOM 1283 C C . SER A 1 159 ? 11.351 19.615 -8.325 1 60.77 159 SER A C 1
ATOM 1285 O O . SER A 1 159 ? 11.407 20.788 -8.7 1 60.77 159 SER A O 1
ATOM 1287 N N . SER A 1 160 ? 12.392 18.875 -8.534 1 60.91 160 SER A N 1
ATOM 1288 C CA . SER A 1 160 ? 13.529 19.374 -9.301 1 60.91 160 SER A CA 1
ATOM 1289 C C . SER A 1 160 ? 14.205 18.252 -10.081 1 60.91 160 SER A C 1
ATOM 1291 O O . SER A 1 160 ? 14.15 17.088 -9.678 1 60.91 160 SER A O 1
ATOM 1293 N N . ALA A 1 161 ? 14.445 18.454 -11.357 1 56.34 161 ALA A N 1
ATOM 1294 C CA . ALA A 1 161 ? 15.241 17.55 -12.183 1 56.34 161 ALA A CA 1
ATOM 1295 C C . ALA A 1 161 ? 16.619 17.318 -11.571 1 56.34 161 ALA A C 1
ATOM 1297 O O . ALA A 1 161 ? 17.321 16.376 -11.947 1 56.34 161 ALA A O 1
ATOM 1298 N N . LYS A 1 162 ? 17.027 18.227 -10.729 1 61.52 162 LYS A N 1
ATOM 1299 C CA . LYS A 1 162 ? 18.434 18.257 -10.34 1 61.52 162 LYS A CA 1
ATOM 1300 C C . LYS A 1 162 ? 18.865 16.924 -9.735 1 61.52 162 LYS A C 1
ATOM 1302 O O . LYS A 1 162 ? 20.027 16.53 -9.853 1 61.52 162 LYS A O 1
ATOM 1307 N N . GLY A 1 163 ? 17.88 16.207 -9.397 1 65.34 163 GLY A N 1
ATOM 1308 C CA . GLY A 1 163 ? 18.34 15.001 -8.727 1 65.34 163 GLY A CA 1
ATOM 1309 C C . GLY A 1 163 ? 18.289 13.77 -9.613 1 65.34 163 GLY A C 1
ATOM 1310 O O . GLY A 1 163 ? 18.696 12.683 -9.198 1 65.34 163 GLY A O 1
ATOM 1311 N N . PHE A 1 164 ? 18.04 14.081 -10.914 1 78.6 164 PHE A N 1
ATOM 1312 C CA . PHE A 1 164 ? 17.933 12.908 -11.774 1 78.6 164 PHE A CA 1
ATOM 1313 C C . PHE A 1 164 ? 18.824 13.054 -13.002 1 78.6 164 PHE A C 1
ATOM 1315 O O . PHE A 1 164 ? 18.639 13.971 -13.804 1 78.6 164 PHE A O 1
ATOM 1322 N N . VAL A 1 165 ? 19.89 12.367 -12.967 1 78.57 165 VAL A N 1
ATOM 1323 C CA . VAL A 1 165 ? 20.824 12.282 -14.085 1 78.57 165 VAL A CA 1
ATOM 1324 C C . VAL A 1 165 ? 20.288 11.309 -15.133 1 78.57 165 VAL A C 1
ATOM 1326 O O . VAL A 1 165 ? 20.065 10.132 -14.84 1 78.57 165 VAL A O 1
ATOM 1329 N N . GLY A 1 166 ? 20.182 11.759 -16.242 1 81.83 166 GLY A N 1
ATOM 1330 C CA . GLY A 1 166 ? 19.584 10.978 -17.313 1 81.83 166 GLY A CA 1
ATOM 1331 C C . GLY A 1 166 ? 20.276 9.648 -17.54 1 81.83 166 GLY A C 1
ATOM 1332 O O . GLY A 1 166 ? 19.618 8.619 -17.704 1 81.83 166 GLY A O 1
ATOM 1333 N N . ALA A 1 167 ? 21.588 9.654 -17.531 1 87.4 167 ALA A N 1
ATOM 1334 C CA . ALA A 1 167 ? 22.357 8.438 -17.78 1 87.4 167 ALA A CA 1
ATOM 1335 C C . ALA A 1 167 ? 22.092 7.391 -16.703 1 87.4 167 ALA A C 1
ATOM 1337 O O . ALA A 1 167 ? 21.979 6.199 -17.002 1 87.4 167 ALA A O 1
ATOM 1338 N N . ASP A 1 168 ? 22.004 7.806 -15.481 1 88.72 168 ASP A N 1
ATOM 1339 C CA . ASP A 1 168 ? 21.709 6.901 -14.375 1 88.72 168 ASP A CA 1
ATOM 1340 C C . ASP A 1 168 ? 20.309 6.306 -14.51 1 88.72 168 ASP A C 1
ATOM 1342 O O . ASP A 1 168 ? 20.115 5.107 -14.302 1 88.72 168 ASP A O 1
ATOM 1346 N N . LEU A 1 169 ? 19.464 7.157 -14.886 1 89.54 169 LEU A N 1
ATOM 1347 C CA . LEU A 1 169 ? 18.09 6.701 -15.065 1 89.54 169 LEU A CA 1
ATOM 1348 C C . LEU A 1 169 ? 17.997 5.685 -16.198 1 89.54 169 LEU A C 1
ATOM 1350 O O . LEU A 1 169 ? 17.267 4.697 -16.094 1 89.54 169 LEU A O 1
ATOM 1354 N N . TRP A 1 170 ? 18.727 5.971 -17.19 1 90.14 170 TRP A N 1
ATOM 1355 C CA . TRP A 1 170 ? 18.733 5.086 -18.351 1 90.14 170 TRP A CA 1
ATOM 1356 C C . TRP A 1 170 ? 19.228 3.694 -17.972 1 90.14 170 TRP A C 1
ATOM 1358 O O . TRP A 1 170 ? 18.651 2.688 -18.391 1 90.14 170 TRP A O 1
ATOM 1368 N N . GLU A 1 171 ? 20.216 3.624 -17.197 1 93.73 171 GLU A N 1
ATOM 1369 C CA . GLU A 1 171 ? 20.792 2.348 -16.784 1 93.73 171 GLU A CA 1
ATOM 1370 C C . GLU A 1 171 ? 19.932 1.673 -15.719 1 93.73 171 GLU A C 1
ATOM 1372 O O . GLU A 1 171 ? 19.636 0.481 -15.817 1 93.73 171 GLU A O 1
ATOM 1377 N N . ASP A 1 172 ? 19.51 2.394 -14.733 1 95.18 172 ASP A N 1
ATOM 1378 C CA . ASP A 1 172 ? 18.753 1.848 -13.61 1 95.18 172 ASP A CA 1
ATOM 1379 C C . ASP A 1 172 ? 17.382 1.351 -14.062 1 95.18 172 ASP A C 1
ATOM 1381 O O . ASP A 1 172 ? 16.904 0.318 -13.589 1 95.18 172 ASP A O 1
ATOM 1385 N N . SER A 1 173 ? 16.824 2.127 -14.928 1 95.63 173 SER A N 1
ATOM 1386 C CA . SER A 1 173 ? 15.467 1.79 -15.346 1 95.63 173 SER A CA 1
ATOM 1387 C C . SER A 1 173 ? 15.417 0.414 -16.002 1 95.63 173 SER A C 1
ATOM 1389 O O . SER A 1 173 ? 14.548 -0.4 -15.683 1 95.63 173 SER A O 1
ATOM 1391 N N . VAL A 1 174 ? 16.361 0.161 -16.848 1 96.16 174 VAL A N 1
ATOM 1392 C CA . VAL A 1 174 ? 16.356 -1.104 -17.575 1 96.16 174 VAL A CA 1
ATOM 1393 C C . VAL A 1 174 ? 16.722 -2.245 -16.629 1 96.16 174 VAL A C 1
ATOM 1395 O O . VAL A 1 174 ? 16.186 -3.35 -16.743 1 96.16 174 VAL A O 1
ATOM 1398 N N . ARG A 1 175 ? 17.62 -2.012 -15.782 1 97.38 175 ARG A N 1
ATOM 1399 C CA . ARG A 1 175 ? 18.012 -3.035 -14.818 1 97.38 175 ARG A CA 1
ATOM 1400 C C . ARG A 1 175 ? 16.845 -3.408 -13.909 1 97.38 175 ARG A C 1
ATOM 1402 O O . ARG A 1 175 ? 16.588 -4.59 -13.673 1 97.38 175 ARG A O 1
ATOM 1409 N N . MET A 1 176 ? 16.194 -2.452 -13.425 1 97.73 176 MET A N 1
ATOM 1410 C CA . MET A 1 176 ? 15.064 -2.685 -12.53 1 97.73 176 MET A CA 1
ATOM 1411 C C . MET A 1 176 ? 13.912 -3.355 -13.271 1 97.73 176 MET A C 1
ATOM 1413 O O . MET A 1 176 ? 13.218 -4.205 -12.71 1 97.73 176 MET A O 1
ATOM 1417 N N . GLU A 1 177 ? 13.739 -2.953 -14.52 1 97.33 177 GLU A N 1
ATOM 1418 C CA . GLU A 1 177 ? 12.75 -3.638 -15.347 1 97.33 177 GLU A CA 1
ATOM 1419 C C . GLU A 1 177 ? 13.134 -5.097 -15.572 1 97.33 177 GLU A C 1
ATOM 1421 O O . GLU A 1 177 ? 12.271 -5.978 -15.578 1 97.33 177 GLU A O 1
ATOM 1426 N N . ALA A 1 178 ? 14.383 -5.349 -15.716 1 98.2 178 ALA A N 1
ATOM 1427 C CA . ALA A 1 178 ? 14.862 -6.721 -15.863 1 98.2 178 ALA A CA 1
ATOM 1428 C C . ALA A 1 178 ? 14.556 -7.545 -14.615 1 98.2 178 ALA A C 1
ATOM 1430 O O . ALA A 1 178 ? 14.16 -8.709 -14.715 1 98.2 178 ALA A O 1
ATOM 1431 N N . ALA A 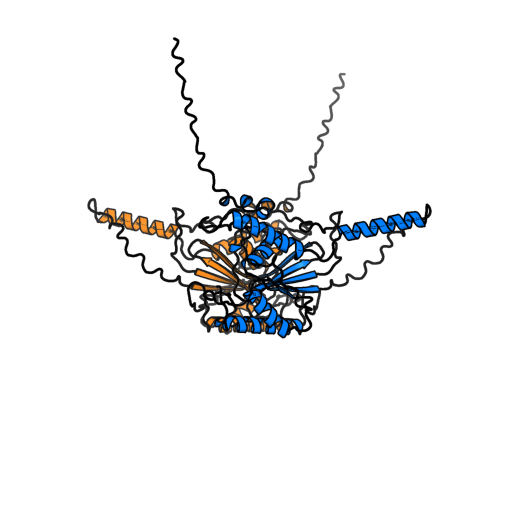1 179 ? 14.757 -6.994 -13.462 1 98.61 179 ALA A N 1
ATOM 1432 C CA . ALA A 1 179 ? 14.415 -7.667 -12.212 1 98.61 179 ALA A CA 1
ATOM 1433 C C . ALA A 1 179 ? 12.925 -7.988 -12.151 1 98.61 179 ALA A C 1
ATOM 1435 O O . ALA A 1 179 ? 12.537 -9.099 -11.782 1 98.61 179 ALA A O 1
ATOM 1436 N N . PHE A 1 180 ? 12.089 -7.022 -12.508 1 98.37 180 PHE A N 1
ATOM 1437 C CA . PHE A 1 180 ? 10.645 -7.226 -12.527 1 98.37 180 PHE A CA 1
ATOM 1438 C C . PHE A 1 180 ? 10.278 -8.411 -13.412 1 98.37 180 PHE A C 1
ATOM 1440 O O . PHE A 1 180 ? 9.523 -9.293 -12.996 1 98.37 180 PHE A O 1
ATOM 1447 N N . ARG A 1 181 ? 10.791 -8.445 -14.618 1 97.7 181 ARG A N 1
ATOM 1448 C CA . ARG A 1 181 ? 10.455 -9.48 -15.59 1 97.7 181 ARG A CA 1
ATOM 1449 C C . ARG A 1 181 ? 10.945 -10.847 -15.124 1 97.7 181 ARG A C 1
ATOM 1451 O O . ARG A 1 181 ? 10.308 -11.867 -15.398 1 97.7 181 ARG A O 1
ATOM 1458 N N . LYS A 1 182 ? 11.995 -10.822 -14.406 1 98.3 182 LYS A N 1
ATOM 1459 C CA . LYS A 1 182 ? 12.587 -12.077 -13.949 1 98.3 182 LYS A CA 1
ATOM 1460 C C . LYS A 1 182 ? 11.803 -12.659 -12.776 1 98.3 182 LYS A C 1
ATOM 1462 O O . LYS A 1 182 ? 11.565 -13.867 -12.721 1 98.3 182 LYS A O 1
ATOM 1467 N N . TYR A 1 183 ? 11.339 -11.813 -11.853 1 98.45 183 TYR A N 1
ATOM 1468 C CA . TYR A 1 183 ? 10.897 -12.342 -10.568 1 98.45 183 TYR A CA 1
ATOM 1469 C C . TYR A 1 183 ? 9.384 -12.229 -10.422 1 98.45 183 TYR A C 1
ATOM 1471 O O . TYR A 1 183 ? 8.776 -12.942 -9.621 1 98.45 183 TYR A O 1
ATOM 1479 N N . VAL A 1 184 ? 8.777 -11.311 -11.128 1 98.67 184 VAL A N 1
ATOM 1480 C CA . VAL A 1 184 ? 7.335 -11.119 -11.01 1 98.67 184 VAL A CA 1
ATOM 1481 C C . VAL A 1 184 ? 6.634 -11.704 -12.234 1 98.67 184 VAL A C 1
ATOM 1483 O O . VAL A 1 184 ? 6.614 -11.085 -13.301 1 98.67 184 VAL A O 1
ATOM 1486 N N . HIS A 1 185 ? 6.055 -12.788 -12.091 1 98.01 185 HIS A N 1
ATOM 1487 C CA . HIS A 1 185 ? 5.324 -13.477 -13.148 1 98.01 185 HIS A CA 1
ATOM 1488 C C . HIS A 1 185 ? 4.454 -14.594 -12.579 1 98.01 185 HIS A C 1
ATOM 1490 O O . HIS A 1 185 ? 4.686 -15.058 -11.46 1 98.01 185 HIS A O 1
ATOM 1496 N N . ARG A 1 186 ? 3.452 -14.974 -13.327 1 96.84 186 ARG A N 1
ATOM 1497 C CA . ARG A 1 186 ? 2.646 -16.12 -12.918 1 96.84 186 ARG A CA 1
ATOM 1498 C C . ARG A 1 186 ? 3.478 -17.398 -12.907 1 96.84 186 ARG A C 1
ATOM 1500 O O . ARG A 1 186 ? 4.517 -17.475 -13.566 1 96.84 186 ARG A O 1
ATOM 1507 N N . ASP A 1 187 ? 3.041 -18.305 -12.164 1 96.52 187 ASP A N 1
ATOM 1508 C CA . ASP A 1 187 ? 3.776 -19.537 -11.894 1 96.52 187 ASP A CA 1
ATOM 1509 C C . ASP A 1 187 ? 4.001 -20.335 -13.176 1 96.52 187 ASP A C 1
ATOM 1511 O O . ASP A 1 187 ? 5.098 -20.845 -13.412 1 96.52 187 ASP A O 1
ATOM 1515 N N . VAL A 1 188 ? 2.959 -20.416 -14.033 1 95.36 188 VAL A N 1
ATOM 1516 C CA . VAL A 1 188 ? 2.985 -21.283 -15.207 1 95.36 188 VAL A CA 1
ATOM 1517 C C . VAL A 1 188 ? 3.04 -20.434 -16.475 1 95.36 188 VAL A C 1
ATOM 1519 O O . VAL A 1 188 ? 2.319 -19.44 -16.596 1 95.36 188 VAL A O 1
ATOM 1522 N N . ASP A 1 189 ? 3.875 -20.796 -17.344 1 95.41 189 ASP A N 1
ATOM 1523 C CA . ASP A 1 189 ? 3.844 -20.271 -18.706 1 95.41 189 ASP A CA 1
ATOM 1524 C C . ASP A 1 189 ? 2.823 -21.021 -19.559 1 95.41 189 ASP A C 1
ATOM 1526 O O . ASP A 1 189 ? 3.138 -22.059 -20.144 1 95.41 189 ASP A O 1
ATOM 1530 N N . HIS A 1 190 ? 1.708 -20.493 -19.716 1 93.33 190 HIS A N 1
ATOM 1531 C CA . HIS A 1 190 ? 0.602 -21.193 -20.36 1 93.33 190 HIS A CA 1
ATOM 1532 C C . HIS A 1 190 ? 0.824 -21.306 -21.865 1 93.33 190 HIS A C 1
ATOM 1534 O O . HIS A 1 190 ? 0.256 -22.185 -22.516 1 93.33 190 HIS A O 1
ATOM 1540 N N . LYS A 1 191 ? 1.554 -20.436 -22.405 1 91.76 191 LYS A N 1
ATOM 1541 C CA . LYS A 1 191 ? 1.884 -20.528 -23.825 1 91.76 191 LYS A CA 1
ATOM 1542 C C . LYS A 1 191 ? 2.789 -21.725 -24.102 1 91.76 191 LYS A C 1
ATOM 1544 O O . LYS A 1 191 ? 2.549 -22.487 -25.041 1 91.76 191 LYS A O 1
ATOM 1549 N N . LYS A 1 192 ? 3.749 -21.829 -23.292 1 93.04 192 LYS A N 1
ATOM 1550 C CA . LYS A 1 192 ? 4.639 -22.979 -23.428 1 93.04 192 LYS A CA 1
ATOM 1551 C C . LYS A 1 192 ? 3.895 -24.284 -23.16 1 93.04 192 LYS A C 1
ATOM 1553 O O . LYS A 1 192 ? 4.131 -25.289 -23.834 1 93.04 192 LYS A O 1
ATOM 1558 N N . LEU A 1 193 ? 3.099 -24.27 -22.15 1 91.06 193 LEU A N 1
ATOM 1559 C CA . LEU A 1 193 ? 2.299 -25.446 -21.826 1 91.06 193 LEU A CA 1
ATOM 1560 C C . LEU A 1 193 ? 1.408 -25.837 -23 1 91.06 193 LEU A C 1
ATOM 1562 O O . LEU A 1 193 ? 1.285 -27.02 -23.326 1 91.06 193 LEU A O 1
ATOM 1566 N N . ALA A 1 194 ? 0.767 -24.915 -23.596 1 88.65 194 ALA A N 1
ATOM 1567 C CA . ALA A 1 194 ? -0.105 -25.165 -24.741 1 88.65 194 ALA A CA 1
ATOM 1568 C C . ALA A 1 194 ? 0.687 -25.721 -25.922 1 88.65 194 ALA A C 1
ATOM 1570 O O . ALA A 1 194 ? 0.216 -26.616 -26.627 1 88.65 194 ALA A O 1
ATOM 1571 N N . GLU A 1 195 ? 1.802 -25.168 -26.153 1 90.9 195 GLU A N 1
ATOM 1572 C CA . GLU A 1 195 ? 2.664 -25.642 -27.231 1 90.9 195 GLU A CA 1
ATOM 1573 C C . GLU A 1 195 ? 3.073 -27.096 -27.013 1 90.9 195 GLU A C 1
ATOM 1575 O O . GLU A 1 195 ? 3.068 -27.895 -27.952 1 90.9 195 GLU A O 1
ATOM 1580 N N . LYS A 1 196 ? 3.395 -27.4 -25.867 1 91.64 196 LYS A N 1
ATOM 1581 C CA . LYS A 1 196 ? 3.789 -28.766 -25.535 1 91.64 196 LYS A CA 1
ATOM 1582 C C . LYS A 1 196 ? 2.629 -29.737 -25.74 1 91.64 196 LYS A C 1
ATOM 1584 O O . LYS A 1 196 ? 2.82 -30.839 -26.258 1 91.64 196 LYS A O 1
ATOM 1589 N N . LYS A 1 197 ? 1.515 -29.346 -25.308 1 88.12 197 LYS A N 1
ATOM 1590 C CA . LYS A 1 197 ? 0.328 -30.178 -25.486 1 88.12 197 LYS A CA 1
ATOM 1591 C C . LYS A 1 197 ? 0.022 -30.388 -26.966 1 88.12 197 LYS A C 1
ATOM 1593 O O . LYS A 1 197 ? -0.314 -31.498 -27.384 1 88.12 197 LYS A O 1
ATOM 1598 N N . ALA A 1 198 ? 0.131 -29.332 -27.669 1 88.24 198 ALA A N 1
ATOM 1599 C CA . ALA A 1 198 ? -0.129 -29.406 -29.105 1 88.24 198 ALA A CA 1
ATOM 1600 C C . ALA A 1 198 ? 0.862 -30.339 -29.795 1 88.24 198 ALA A C 1
ATOM 1602 O O . ALA A 1 198 ? 0.484 -31.113 -30.677 1 88.24 198 ALA A O 1
ATOM 1603 N N . LYS A 1 199 ? 2.046 -30.252 -29.445 1 89.97 199 LYS A N 1
ATOM 1604 C CA . LYS A 1 199 ? 3.08 -31.113 -30.012 1 89.97 199 LYS A CA 1
ATOM 1605 C C . LYS A 1 199 ? 2.825 -32.578 -29.667 1 89.97 199 LYS A C 1
ATOM 1607 O O . LYS A 1 199 ? 2.992 -33.459 -30.513 1 89.97 199 LYS A O 1
ATOM 1612 N N . LYS A 1 200 ? 2.437 -32.83 -28.488 1 89.01 200 LYS A N 1
ATOM 1613 C CA . LYS A 1 200 ? 2.134 -34.192 -28.056 1 89.01 200 LYS A CA 1
ATOM 1614 C C . LYS A 1 200 ? 0.945 -34.761 -28.824 1 89.01 200 LYS A C 1
ATOM 1616 O O . LYS A 1 200 ? 0.955 -35.929 -29.218 1 89.01 200 LYS A O 1
ATOM 1621 N N . GLU A 1 201 ? -0.012 -33.937 -28.913 1 85.28 201 GLU A N 1
ATOM 1622 C CA . GLU A 1 201 ? -1.197 -34.359 -29.654 1 85.28 201 GLU A CA 1
ATOM 1623 C C . GLU A 1 201 ? -0.859 -34.664 -31.11 1 85.28 201 GLU A C 1
ATOM 1625 O O . GLU A 1 201 ? -1.363 -35.634 -31.68 1 85.28 201 GLU A O 1
ATOM 1630 N N . LYS A 1 202 ? -0.122 -33.834 -31.687 1 87 202 LYS A N 1
ATOM 1631 C CA . LYS A 1 202 ? 0.301 -34.051 -33.068 1 87 202 LYS A CA 1
ATOM 1632 C C . LYS A 1 202 ? 1.097 -35.346 -33.202 1 87 202 LYS A C 1
ATOM 1634 O O . LYS A 1 202 ? 0.905 -36.102 -34.157 1 87 202 LYS A O 1
ATOM 1639 N N . LYS A 1 203 ? 1.899 -35.625 -32.303 1 87.42 203 LYS A N 1
ATOM 1640 C CA . LYS A 1 203 ? 2.693 -36.85 -32.311 1 87.42 203 LYS A CA 1
ATOM 1641 C C . LYS A 1 203 ? 1.804 -38.082 -32.162 1 87.42 203 LYS A C 1
ATOM 1643 O O . LYS A 1 203 ? 2.017 -39.092 -32.835 1 87.42 203 LYS A O 1
ATOM 1648 N N . LYS A 1 204 ? 0.901 -37.992 -31.282 1 84.26 204 LYS A N 1
ATOM 1649 C CA . LYS A 1 204 ? -0.033 -39.098 -31.09 1 84.26 204 LYS A CA 1
ATOM 1650 C C . LYS A 1 204 ? -0.843 -39.36 -32.356 1 84.26 204 LYS A C 1
ATOM 1652 O O . LYS A 1 204 ? -1.079 -40.513 -32.721 1 84.26 204 LYS A O 1
ATOM 1657 N N . LYS A 1 205 ? -1.255 -38.307 -32.937 1 83.13 205 LYS A N 1
ATOM 1658 C CA . LYS A 1 205 ? -2.012 -38.425 -34.179 1 83.13 205 LYS A CA 1
ATOM 1659 C C . LYS A 1 205 ? -1.17 -39.068 -35.278 1 83.13 205 LYS A C 1
ATOM 1661 O O . LYS A 1 205 ? -1.684 -39.839 -36.09 1 83.13 205 LYS A O 1
ATOM 1666 N N . GLN A 1 206 ? 0.021 -38.668 -35.285 1 84.26 206 GLN A N 1
ATOM 1667 C CA . GLN A 1 206 ? 0.922 -39.227 -36.287 1 84.26 206 GLN A CA 1
ATOM 1668 C C . GLN A 1 206 ? 1.184 -40.708 -36.026 1 84.26 206 GLN A C 1
ATOM 1670 O O . GLN A 1 206 ? 1.272 -41.503 -36.964 1 84.26 206 GLN A O 1
ATOM 1675 N N . GLU A 1 207 ? 1.316 -41.086 -34.777 1 82.02 207 GLU A N 1
ATOM 1676 C CA . GLU A 1 207 ? 1.625 -42.463 -34.404 1 82.02 207 GLU A CA 1
ATOM 1677 C C . GLU A 1 207 ? 0.405 -43.365 -34.567 1 82.02 207 GLU A C 1
ATOM 1679 O O . GLU A 1 207 ? 0.533 -44.526 -34.962 1 82.02 207 GLU A O 1
ATOM 1684 N N . LEU A 1 208 ? -0.793 -42.85 -34.181 1 75.54 208 LEU A N 1
ATOM 1685 C CA . LEU A 1 208 ? -1.99 -43.684 -34.198 1 75.54 208 LEU A CA 1
ATOM 1686 C C . LEU A 1 208 ? -2.687 -43.608 -35.552 1 75.54 208 LEU A C 1
ATOM 1688 O O . LEU A 1 208 ? -3.585 -44.403 -35.838 1 75.54 208 LEU A O 1
ATOM 1692 N N . GLY A 1 209 ? -2.078 -42.922 -36.504 1 65.26 209 GLY A N 1
ATOM 1693 C CA . GLY A 1 209 ? -2.529 -42.849 -37.884 1 65.26 209 GLY A CA 1
ATOM 1694 C C . GLY A 1 209 ? -3.908 -42.234 -38.03 1 65.26 209 GLY A C 1
ATOM 1695 O O . GLY A 1 209 ? -4.355 -41.485 -37.158 1 65.26 209 GLY A O 1
ATOM 1696 N N . ASP A 1 210 ? -4.678 -42.552 -39.195 1 63.85 210 ASP A N 1
ATOM 1697 C CA . ASP A 1 210 ? -5.981 -42.038 -39.604 1 63.85 210 ASP A CA 1
ATOM 1698 C C . ASP A 1 210 ? -7.062 -42.415 -38.593 1 63.85 210 ASP A C 1
ATOM 1700 O O . ASP A 1 210 ? -8.192 -41.93 -38.675 1 63.85 210 ASP A O 1
ATOM 1704 N N . GLY A 1 211 ? -6.845 -43.414 -37.854 1 59.06 211 GLY A N 1
ATOM 1705 C CA . GLY A 1 211 ? -7.843 -43.894 -36.912 1 59.06 211 GLY A CA 1
ATOM 1706 C C . GLY A 1 211 ? -7.801 -43.172 -35.578 1 59.06 211 GLY A C 1
ATOM 1707 O O . GLY A 1 211 ? -8.491 -43.56 -34.634 1 59.06 211 GLY A O 1
ATOM 1708 N N . TYR A 1 212 ? -6.946 -42.35 -35.455 1 57.36 212 TYR A N 1
ATOM 1709 C CA . TYR A 1 212 ? -6.89 -41.682 -34.16 1 57.36 212 TYR A CA 1
ATOM 1710 C C . TYR A 1 212 ? -8.11 -40.793 -33.951 1 57.36 212 TYR A C 1
ATOM 1712 O O . TYR A 1 212 ? -8.377 -39.896 -34.755 1 57.36 212 TYR A O 1
ATOM 1720 N N . VAL A 1 213 ? -9.098 -41.187 -33.263 1 57.99 213 VAL A N 1
ATOM 1721 C CA . VAL A 1 213 ? -10.143 -40.289 -32.782 1 57.99 213 VAL A CA 1
ATOM 1722 C C . VAL A 1 213 ? -9.66 -39.558 -31.531 1 57.99 213 VAL A C 1
ATOM 1724 O O . VAL A 1 213 ? -9.296 -40.191 -30.536 1 57.99 213 VAL A O 1
ATOM 1727 N N . PRO A 1 214 ? -9.254 -38.397 -31.716 1 57.51 214 PRO A N 1
ATOM 1728 C CA . PRO A 1 214 ? -8.925 -37.684 -30.48 1 57.51 214 PRO A CA 1
ATOM 1729 C C . PRO A 1 214 ? -9.825 -38.082 -29.312 1 57.51 214 PRO A C 1
ATOM 1731 O O . PRO A 1 214 ? -11.032 -38.26 -29.491 1 57.51 214 PRO A O 1
ATOM 1734 N N . PRO A 1 215 ? -9.257 -38.774 -28.293 1 49.34 215 PRO A N 1
ATOM 1735 C CA . PRO A 1 215 ? -10.215 -39.053 -27.221 1 49.34 215 PRO A CA 1
ATOM 1736 C C . PRO A 1 215 ? -11.27 -37.958 -27.073 1 49.34 215 PRO A C 1
ATOM 1738 O O . PRO A 1 215 ? -10.96 -36.774 -27.222 1 49.34 215 PRO A O 1
ATOM 1741 N N . GLU A 1 216 ? -12.444 -38.193 -27.456 1 45.55 216 GLU A N 1
ATOM 1742 C CA . GLU A 1 216 ? -13.502 -37.234 -27.157 1 45.55 216 GLU A CA 1
ATOM 1743 C C . GLU A 1 216 ? -13.167 -36.413 -25.914 1 45.55 216 GLU A C 1
ATOM 1745 O O . GLU A 1 216 ? -12.576 -36.929 -24.964 1 45.55 216 GLU A O 1
ATOM 1750 N N . LYS A 1 217 ? -13.031 -35.127 -25.993 1 46.17 217 LYS A N 1
ATOM 1751 C CA . LYS A 1 217 ? -13.02 -34.297 -24.792 1 46.17 217 LYS A CA 1
ATOM 1752 C C . LYS A 1 217 ? -13.74 -34.99 -23.639 1 46.17 217 LYS A C 1
ATOM 1754 O O . LYS A 1 217 ? -14.967 -34.923 -23.536 1 46.17 217 LYS A O 1
ATOM 1759 N N . GLU A 1 218 ? -13.499 -36.209 -23.366 1 39.08 218 GLU A N 1
ATOM 1760 C CA . GLU A 1 218 ? -14.151 -36.591 -22.117 1 39.08 218 GLU A CA 1
ATOM 1761 C C . GLU A 1 218 ? -14.051 -35.477 -21.079 1 39.08 218 GLU A C 1
ATOM 1763 O O . GLU A 1 218 ? -12.959 -34.979 -20.798 1 39.08 218 GLU A O 1
ATOM 1768 N N . GLU A 1 219 ? -15.001 -34.691 -21.038 1 41 219 GLU A N 1
ATOM 1769 C CA . GLU A 1 219 ? -15.144 -33.841 -19.86 1 41 219 GLU A CA 1
ATOM 1770 C C . GLU A 1 219 ? -14.595 -34.528 -18.613 1 41 219 GLU A C 1
ATOM 1772 O O . GLU A 1 219 ? -15.268 -35.369 -18.014 1 41 219 GLU A O 1
ATOM 1777 N N . GLU A 1 220 ? -13.471 -35.236 -18.646 1 40.85 220 GLU A N 1
ATOM 1778 C CA . GLU A 1 220 ? -13.115 -35.637 -17.289 1 40.85 220 GLU A CA 1
ATOM 1779 C C . GLU A 1 220 ? -13.685 -34.666 -16.258 1 40.85 220 GLU A C 1
ATOM 1781 O O . GLU A 1 220 ? -13.69 -33.453 -16.478 1 40.85 220 GLU A O 1
ATOM 1786 N N . PRO A 1 221 ? -14.611 -35.098 -15.485 1 43.57 221 PRO A N 1
ATOM 1787 C CA . PRO A 1 221 ? -15.094 -34.185 -14.445 1 43.57 221 PRO A CA 1
ATOM 1788 C C . PRO A 1 221 ? -14.016 -33.219 -13.961 1 43.57 221 PRO A C 1
ATOM 1790 O O . PRO A 1 221 ? -12.858 -33.612 -13.796 1 43.57 221 PRO A O 1
ATOM 1793 N N . GLU A 1 222 ? -14.064 -32.013 -14.392 1 44.27 222 GLU A N 1
ATOM 1794 C CA . GLU A 1 222 ? -13.167 -31.02 -13.809 1 44.27 222 GLU A CA 1
ATOM 1795 C C . GLU A 1 222 ? -12.714 -31.437 -12.413 1 44.27 222 GLU A C 1
ATOM 1797 O O . GLU A 1 222 ? -13.54 -31.742 -11.551 1 44.27 222 GLU A O 1
ATOM 1802 N N . PRO A 1 223 ? -11.627 -32.187 -12.302 1 44.03 223 PRO A N 1
ATOM 1803 C CA . PRO A 1 223 ? -11.27 -32.425 -10.902 1 44.03 223 PRO A CA 1
ATOM 1804 C C . PRO A 1 223 ? -11.778 -31.328 -9.969 1 44.03 223 PRO A C 1
ATOM 1806 O O . PRO A 1 223 ? -11.986 -30.192 -10.402 1 44.03 223 PRO A O 1
ATOM 1809 N N . GLU A 1 224 ? -12.509 -31.686 -8.868 1 48.72 224 GLU A N 1
ATOM 1810 C CA . GLU A 1 224 ? -12.872 -30.75 -7.808 1 48.72 224 GLU A CA 1
ATOM 1811 C C . GLU A 1 224 ? -11.867 -29.606 -7.714 1 48.72 224 GLU A C 1
ATOM 1813 O O . GLU A 1 224 ? -10.664 -29.814 -7.883 1 48.72 224 GLU A O 1
ATOM 1818 N N . PRO A 1 225 ? -12.265 -28.461 -8.019 1 50.54 225 PRO A N 1
ATOM 1819 C CA . PRO A 1 225 ? -11.358 -27.312 -7.978 1 50.54 225 PRO A CA 1
ATOM 1820 C C . PRO A 1 225 ? -10.328 -27.413 -6.854 1 50.54 225 PRO A C 1
ATOM 1822 O O . PRO A 1 225 ? -10.694 -27.435 -5.677 1 50.54 225 PRO A O 1
ATOM 1825 N N . LYS A 1 226 ? -9.295 -28.251 -6.975 1 58.67 226 LYS A N 1
ATOM 1826 C CA . LYS A 1 226 ? -8.227 -28.253 -5.98 1 58.67 226 LYS A CA 1
ATOM 1827 C C . LYS A 1 226 ? -7.762 -26.833 -5.669 1 58.67 226 LYS A C 1
ATOM 1829 O O . LYS A 1 226 ? -7.633 -26.005 -6.574 1 58.67 226 LYS A O 1
ATOM 1834 N N . GLU A 1 227 ? -7.986 -26.387 -4.483 1 70.55 227 GLU A N 1
ATOM 1835 C CA . GLU A 1 227 ? -7.452 -25.113 -4.013 1 70.55 227 GLU A CA 1
ATOM 1836 C C . GLU A 1 227 ? -6.006 -24.921 -4.461 1 70.55 227 GLU A C 1
ATOM 1838 O O . GLU A 1 227 ? -5.191 -25.841 -4.357 1 70.55 227 GLU A O 1
ATOM 1843 N N . PRO A 1 228 ? -5.818 -23.829 -5.143 1 77.33 228 PRO A N 1
ATOM 1844 C CA . PRO A 1 228 ? -4.447 -23.635 -5.621 1 77.33 228 PRO A CA 1
ATOM 1845 C C . PRO A 1 228 ? -3.42 -23.653 -4.491 1 77.33 228 PRO A C 1
ATOM 1847 O O . PRO A 1 228 ? -3.716 -23.215 -3.376 1 77.33 228 PRO A O 1
ATOM 1850 N N . GLU A 1 229 ? -2.351 -24.285 -4.772 1 89.95 229 GLU A N 1
ATOM 1851 C CA . GLU A 1 229 ? -1.219 -24.268 -3.85 1 89.95 229 GLU A CA 1
ATOM 1852 C C . GLU A 1 229 ? -0.631 -22.866 -3.723 1 89.95 229 GLU A C 1
ATOM 1854 O O . GLU A 1 229 ? -0.568 -22.122 -4.705 1 89.95 229 GLU A O 1
ATOM 1859 N N . HIS A 1 230 ? -0.247 -22.503 -2.572 1 94.05 230 HIS A N 1
ATOM 1860 C CA . HIS A 1 230 ? 0.398 -21.223 -2.305 1 94.05 230 HIS A CA 1
ATOM 1861 C C . HIS A 1 230 ? 1.903 -21.391 -2.125 1 94.05 230 HIS A C 1
ATOM 1863 O O . HIS A 1 230 ? 2.354 -22.349 -1.492 1 94.05 230 HIS A O 1
ATOM 1869 N N . VAL A 1 231 ? 2.646 -20.541 -2.709 1 95.82 231 VAL A N 1
ATOM 1870 C CA . VAL A 1 231 ? 4.088 -20.493 -2.488 1 95.82 231 VAL A CA 1
ATOM 1871 C C . VAL A 1 231 ? 4.494 -19.092 -2.033 1 95.82 231 VAL A C 1
ATOM 1873 O O . VAL A 1 231 ? 3.941 -18.096 -2.503 1 95.82 231 VAL A O 1
ATOM 1876 N N . PHE A 1 232 ? 5.482 -19.043 -1.12 1 97.76 232 PHE A N 1
ATOM 1877 C CA . PHE A 1 232 ? 5.944 -17.786 -0.542 1 97.76 232 PHE A CA 1
ATOM 1878 C C . PHE A 1 232 ? 7.431 -17.584 -0.806 1 97.76 232 PHE A C 1
ATOM 1880 O O . PHE A 1 232 ? 8.241 -18.473 -0.537 1 97.76 232 PHE A O 1
ATOM 1887 N N . GLU A 1 233 ? 7.749 -16.428 -1.354 1 98.69 233 GLU A N 1
ATOM 1888 C CA . GLU A 1 233 ? 9.119 -16.064 -1.704 1 98.69 233 GLU A CA 1
ATOM 1889 C C . GLU A 1 233 ? 9.536 -14.764 -1.022 1 98.69 233 GLU A C 1
ATOM 1891 O O . GLU A 1 233 ? 8.744 -13.823 -0.932 1 98.69 233 GLU A O 1
ATOM 1896 N N . ILE A 1 234 ? 10.769 -14.727 -0.491 1 98.88 234 ILE A N 1
ATOM 1897 C CA . ILE A 1 234 ? 11.254 -13.542 0.21 1 98.88 234 ILE A CA 1
ATOM 1898 C C . ILE A 1 234 ? 12.312 -12.839 -0.637 1 98.88 234 ILE A C 1
ATOM 1900 O O . ILE A 1 234 ? 13.257 -13.473 -1.113 1 98.88 234 ILE A O 1
ATOM 1904 N N . TYR A 1 235 ? 12.151 -11.576 -0.873 1 98.95 235 TYR A N 1
ATOM 1905 C CA . TYR A 1 235 ? 13.118 -10.736 -1.571 1 98.95 235 TYR A CA 1
ATOM 1906 C C . TYR A 1 235 ? 13.624 -9.619 -0.666 1 98.95 235 TYR A C 1
ATOM 1908 O O . TYR A 1 235 ? 12.869 -8.713 -0.306 1 98.95 235 TYR A O 1
ATOM 1916 N N . VAL A 1 236 ? 14.885 -9.653 -0.223 1 98.94 236 VAL A N 1
ATOM 1917 C CA . VAL A 1 236 ? 15.484 -8.62 0.616 1 98.94 236 VAL A CA 1
ATOM 1918 C C . VAL A 1 236 ? 16.21 -7.601 -0.259 1 98.94 236 VAL A C 1
ATOM 1920 O O . VAL A 1 236 ? 17.19 -7.935 -0.929 1 98.94 236 VAL A O 1
ATOM 1923 N N . CYS A 1 237 ? 15.72 -6.383 -0.229 1 98.62 237 CYS A N 1
ATOM 1924 C CA . CYS A 1 237 ? 16.284 -5.394 -1.141 1 98.62 237 CYS A CA 1
ATOM 1925 C C . CYS A 1 237 ? 16.028 -3.979 -0.637 1 98.62 237 CYS A C 1
ATOM 1927 O O . CYS A 1 237 ? 16.193 -3.699 0.551 1 98.62 237 CYS A O 1
ATOM 1929 N N . HIS A 1 238 ? 15.657 -3.039 -1.546 1 98.25 238 HIS A N 1
ATOM 1930 C CA . HIS A 1 238 ? 15.662 -1.614 -1.233 1 98.25 238 HIS A CA 1
ATOM 1931 C C . HIS A 1 238 ? 14.322 -0.971 -1.574 1 98.25 238 HIS A C 1
ATOM 1933 O O . HIS A 1 238 ? 13.532 -1.537 -2.334 1 98.25 238 HIS A O 1
ATOM 1939 N N . MET A 1 239 ? 14.141 0.24 -1.026 1 97.62 239 MET A N 1
ATOM 1940 C CA . MET A 1 239 ? 12.804 0.826 -1.083 1 97.62 239 MET A CA 1
ATOM 1941 C C . MET A 1 239 ? 12.454 1.246 -2.506 1 97.62 239 MET A C 1
ATOM 1943 O O . MET A 1 239 ? 11.322 1.056 -2.954 1 97.62 239 MET A O 1
ATOM 1947 N N . ASN A 1 240 ? 13.412 1.83 -3.248 1 97.22 240 ASN A N 1
ATOM 1948 C CA . ASN A 1 240 ? 13.084 2.24 -4.61 1 97.22 240 ASN A CA 1
ATOM 1949 C C . ASN A 1 240 ? 12.724 1.043 -5.485 1 97.22 240 ASN A C 1
ATOM 1951 O O . ASN A 1 240 ? 11.861 1.145 -6.359 1 97.22 240 ASN A O 1
ATOM 1955 N N . MET A 1 241 ? 13.409 -0.079 -5.233 1 98.13 241 MET A N 1
ATOM 1956 C CA . MET A 1 241 ? 13.076 -1.312 -5.941 1 98.13 241 MET A CA 1
ATOM 1957 C C . MET A 1 241 ? 11.672 -1.786 -5.577 1 98.13 241 MET A C 1
ATOM 1959 O O . MET A 1 241 ? 10.871 -2.102 -6.459 1 98.13 241 MET A O 1
ATOM 1963 N N . ILE A 1 242 ? 11.363 -1.75 -4.346 1 98.76 242 ILE A N 1
ATOM 1964 C CA . ILE A 1 242 ? 10.08 -2.236 -3.85 1 98.76 242 ILE A CA 1
ATOM 1965 C C . ILE A 1 242 ? 8.954 -1.353 -4.382 1 98.76 242 ILE A C 1
ATOM 1967 O O . ILE A 1 242 ? 7.935 -1.856 -4.861 1 98.76 242 ILE A O 1
ATOM 1971 N N . ARG A 1 243 ? 9.149 -0.055 -4.337 1 98.45 243 ARG A N 1
ATOM 1972 C CA . ARG A 1 243 ? 8.173 0.888 -4.874 1 98.45 243 ARG A CA 1
ATOM 1973 C C . ARG A 1 243 ? 7.903 0.616 -6.349 1 98.45 243 ARG A C 1
ATOM 1975 O O . ARG A 1 243 ? 6.748 0.579 -6.778 1 98.45 243 ARG A O 1
ATOM 1982 N N . TYR A 1 244 ? 8.953 0.425 -7.039 1 98.06 244 TYR A N 1
ATOM 1983 C CA . TYR A 1 244 ? 8.833 0.174 -8.471 1 98.06 244 TYR A CA 1
ATOM 1984 C C . TYR A 1 244 ? 8.096 -1.133 -8.736 1 98.06 244 TYR A C 1
ATOM 1986 O O . TYR A 1 244 ? 7.226 -1.197 -9.608 1 98.06 244 TYR A O 1
ATOM 1994 N N . MET A 1 245 ? 8.417 -2.193 -7.989 1 98.69 245 MET A N 1
ATOM 1995 C CA . MET A 1 245 ? 7.753 -3.484 -8.15 1 98.69 245 MET A CA 1
ATOM 1996 C C . MET A 1 245 ? 6.25 -3.355 -7.927 1 98.69 245 MET A C 1
ATOM 1998 O O . MET A 1 245 ? 5.457 -3.942 -8.664 1 98.69 245 MET A O 1
ATOM 2002 N N . VAL A 1 246 ? 5.892 -2.583 -6.939 1 98.81 246 VAL A N 1
ATOM 2003 C CA . VAL A 1 246 ? 4.479 -2.408 -6.62 1 98.81 246 VAL A CA 1
ATOM 2004 C C . VAL A 1 246 ? 3.765 -1.731 -7.788 1 98.81 246 VAL A C 1
ATOM 2006 O O . VAL A 1 246 ? 2.749 -2.23 -8.277 1 98.81 246 VAL A O 1
ATOM 2009 N N . MET A 1 247 ? 4.314 -0.618 -8.301 1 98.58 247 MET A N 1
ATOM 2010 C CA . MET A 1 247 ? 3.677 0.115 -9.392 1 98.58 247 MET A CA 1
ATOM 2011 C C . MET A 1 247 ? 3.577 -0.751 -10.644 1 98.58 247 MET A C 1
ATOM 2013 O O . MET A 1 247 ? 2.518 -0.828 -11.268 1 98.58 247 MET A O 1
ATOM 2017 N N . ARG A 1 248 ? 4.632 -1.453 -10.904 1 98.2 248 ARG A N 1
ATOM 2018 C CA . ARG A 1 248 ? 4.712 -2.233 -12.135 1 98.2 248 ARG A CA 1
ATOM 2019 C C . ARG A 1 248 ? 3.786 -3.443 -12.078 1 98.2 248 ARG A C 1
ATOM 2021 O O . ARG A 1 248 ? 3.049 -3.712 -13.029 1 98.2 248 ARG A O 1
ATOM 2028 N N . ALA A 1 249 ? 3.804 -4.112 -10.965 1 98.65 249 ALA A N 1
ATOM 2029 C CA . ALA A 1 249 ? 3.023 -5.337 -10.82 1 98.65 249 ALA A CA 1
ATOM 2030 C C . ALA A 1 249 ? 1.526 -5.042 -10.866 1 98.65 249 ALA A C 1
ATOM 2032 O O . ALA A 1 249 ? 0.751 -5.821 -11.427 1 98.65 249 ALA A O 1
ATOM 2033 N N . LEU A 1 250 ? 1.164 -3.969 -10.291 1 98.57 250 LEU A N 1
ATOM 2034 C CA . LEU A 1 250 ? -0.248 -3.61 -10.244 1 98.57 250 LEU A CA 1
ATOM 2035 C C . LEU A 1 250 ? -0.659 -2.852 -11.502 1 98.57 250 LEU A C 1
ATOM 2037 O O . LEU A 1 250 ? -1.808 -2.42 -11.624 1 98.57 250 LEU A O 1
ATOM 2041 N N . GLN A 1 251 ? 0.225 -2.646 -12.398 1 97.99 251 GLN A N 1
ATOM 2042 C CA . GLN A 1 251 ? 0.024 -1.907 -13.64 1 97.99 251 GLN A CA 1
ATOM 2043 C C . GLN A 1 251 ? -0.487 -0.496 -13.364 1 97.99 251 GLN A C 1
ATOM 2045 O O . GLN A 1 251 ? -1.49 -0.07 -13.941 1 97.99 251 GLN A O 1
ATOM 2050 N N . LEU A 1 252 ? 0.166 0.117 -12.487 1 98.34 252 LEU A N 1
ATOM 2051 C CA . LEU A 1 252 ? -0.013 1.531 -12.179 1 98.34 252 LEU A CA 1
ATOM 2052 C C . LEU A 1 252 ? 1.09 2.371 -12.814 1 98.34 252 LEU A C 1
ATOM 2054 O O . LEU A 1 252 ? 2.104 1.832 -13.264 1 98.34 252 LEU A O 1
ATOM 2058 N N . PRO A 1 253 ? 0.871 3.71 -12.922 1 97.71 253 PRO A N 1
ATOM 2059 C CA . PRO A 1 253 ? 1.93 4.535 -13.508 1 97.71 253 PRO A CA 1
ATOM 2060 C C . PRO A 1 253 ? 3.261 4.397 -12.773 1 97.71 253 PRO A C 1
ATOM 2062 O O . PRO A 1 253 ? 3.345 4.693 -11.578 1 97.71 253 PRO A O 1
ATOM 2065 N N . PRO A 1 254 ? 4.304 4.01 -13.469 1 96.82 254 PRO A N 1
ATOM 2066 C CA . PRO A 1 254 ? 5.583 3.772 -12.794 1 96.82 254 PRO A CA 1
ATOM 2067 C C . PRO A 1 254 ? 6.165 5.038 -12.17 1 96.82 254 PRO A C 1
ATOM 2069 O O . PRO A 1 254 ? 6.896 4.963 -11.179 1 96.82 254 PRO A O 1
ATOM 2072 N N . GLU A 1 255 ? 5.844 6.19 -12.679 1 95.45 255 GLU A N 1
ATOM 2073 C CA . GLU A 1 255 ? 6.397 7.454 -12.201 1 95.45 255 GLU A CA 1
ATOM 2074 C C . GLU A 1 255 ? 5.816 7.832 -10.842 1 95.45 255 GLU A C 1
ATOM 2076 O O . GLU A 1 255 ? 6.282 8.776 -10.202 1 95.45 255 GLU A O 1
ATOM 2081 N N . ALA A 1 256 ? 4.857 7.057 -10.383 1 97.02 256 ALA A N 1
ATOM 2082 C CA . ALA A 1 256 ? 4.224 7.344 -9.098 1 97.02 256 ALA A CA 1
ATOM 2083 C C . ALA A 1 256 ? 4.968 6.657 -7.955 1 97.02 256 ALA A C 1
ATOM 2085 O O . ALA A 1 256 ? 4.527 6.703 -6.804 1 97.02 256 ALA A O 1
ATOM 2086 N N . TRP A 1 257 ? 6.127 6.126 -8.193 1 96.31 257 TRP A N 1
ATOM 2087 C CA . TRP A 1 257 ? 6.808 5.244 -7.251 1 96.31 257 TRP A CA 1
ATOM 2088 C C . TRP A 1 257 ? 7.193 5.997 -5.981 1 96.31 257 TRP A C 1
ATOM 2090 O O . TRP A 1 257 ? 7.142 5.44 -4.882 1 96.31 257 TRP A O 1
ATOM 2100 N N . LEU A 1 258 ? 7.43 7.275 -6.035 1 95.4 258 LEU A N 1
ATOM 2101 C CA . LEU A 1 258 ? 7.86 8.011 -4.851 1 95.4 258 LEU A CA 1
ATOM 2102 C C . LEU A 1 258 ? 6.66 8.457 -4.022 1 95.4 258 LEU A C 1
ATOM 2104 O O . LEU A 1 258 ? 6.823 9.084 -2.974 1 95.4 258 LEU A O 1
ATOM 2108 N N . ARG A 1 259 ? 5.473 8.104 -4.43 1 97.33 259 ARG A N 1
ATOM 2109 C CA . ARG A 1 259 ? 4.289 8.362 -3.617 1 97.33 259 ARG A CA 1
ATOM 2110 C C . ARG A 1 259 ? 4.109 7.284 -2.553 1 97.33 259 ARG A C 1
ATOM 2112 O O . ARG A 1 259 ? 3.203 7.37 -1.722 1 97.33 259 ARG A O 1
ATOM 2119 N N . LEU A 1 260 ? 4.99 6.297 -2.588 1 97.5 260 LEU A N 1
ATOM 2120 C CA . LEU A 1 260 ? 5.059 5.234 -1.591 1 97.5 260 LEU A CA 1
ATOM 2121 C C . LEU A 1 260 ? 6.264 5.424 -0.676 1 97.5 260 LEU A C 1
ATOM 2123 O O . LEU A 1 260 ? 7.371 5.695 -1.148 1 97.5 260 LEU A O 1
ATOM 2127 N N . ARG A 1 261 ? 5.938 5.293 0.59 1 93.67 261 ARG A N 1
ATOM 2128 C CA . ARG A 1 261 ? 7.004 5.343 1.586 1 93.67 261 ARG A CA 1
ATOM 2129 C C . ARG A 1 261 ? 7.067 4.046 2.386 1 93.67 261 ARG A C 1
ATOM 2131 O O . ARG A 1 261 ? 6.076 3.319 2.479 1 93.67 261 ARG A O 1
ATOM 2138 N N . GLY A 1 262 ? 8.225 3.639 2.896 1 92.49 262 GLY A N 1
ATOM 2139 C CA . GLY A 1 262 ? 8.36 2.425 3.684 1 92.49 262 GLY A CA 1
ATOM 2140 C C . GLY A 1 262 ? 9.575 2.436 4.592 1 92.49 262 GLY A C 1
ATOM 2141 O O . GLY A 1 262 ? 10.681 2.759 4.154 1 92.49 262 GLY A O 1
ATOM 2142 N N . ASP A 1 263 ? 9.353 2.056 5.832 1 95.43 263 ASP A N 1
ATOM 2143 C CA . ASP A 1 263 ? 10.404 2.038 6.844 1 95.43 263 ASP A CA 1
ATOM 2144 C C . ASP A 1 263 ? 11.339 0.847 6.645 1 95.43 263 ASP A C 1
ATOM 2146 O O . ASP A 1 263 ? 11.089 -0.009 5.794 1 95.43 263 ASP A O 1
ATOM 2150 N N . ASN A 1 264 ? 12.43 0.896 7.366 1 96.59 264 ASN A N 1
ATOM 2151 C CA . ASN A 1 264 ? 13.379 -0.212 7.323 1 96.59 264 ASN A CA 1
ATOM 2152 C C . ASN A 1 264 ? 12.747 -1.51 7.819 1 96.59 264 ASN A C 1
ATOM 2154 O O . ASN A 1 264 ? 11.984 -1.504 8.786 1 96.59 264 ASN A O 1
ATOM 2158 N N . THR A 1 265 ? 12.993 -2.62 7.067 1 98.23 265 THR A N 1
ATOM 2159 C CA . THR A 1 265 ? 12.582 -3.994 7.334 1 98.23 265 THR A CA 1
ATOM 2160 C C . THR A 1 265 ? 11.079 -4.16 7.123 1 98.23 265 THR A C 1
ATOM 2162 O O . THR A 1 265 ? 10.473 -5.096 7.647 1 98.23 265 THR A O 1
ATOM 2165 N N . ASN A 1 266 ? 10.509 -3.223 6.432 1 98.22 266 ASN A N 1
ATOM 2166 C CA . ASN A 1 266 ? 9.086 -3.409 6.171 1 98.22 266 ASN A CA 1
ATOM 2167 C C . ASN A 1 266 ? 8.834 -4.619 5.275 1 98.22 266 ASN A C 1
ATOM 2169 O O . ASN A 1 266 ? 9.729 -5.055 4.549 1 98.22 266 ASN A O 1
ATOM 2173 N N . ILE A 1 267 ? 7.647 -5.174 5.343 1 98.67 267 ILE A N 1
ATOM 2174 C CA . ILE A 1 267 ? 7.198 -6.271 4.492 1 98.67 267 ILE A CA 1
ATOM 2175 C C . ILE A 1 267 ? 6.166 -5.757 3.491 1 98.67 267 ILE A C 1
ATOM 2177 O O . ILE A 1 267 ? 5.136 -5.202 3.881 1 98.67 267 ILE A O 1
ATOM 2181 N N . THR A 1 268 ? 6.445 -5.826 2.235 1 98.83 268 THR A N 1
ATOM 2182 C CA . THR A 1 268 ? 5.504 -5.604 1.142 1 98.83 268 THR A CA 1
ATOM 2183 C C . THR A 1 268 ? 5.196 -6.913 0.421 1 98.83 268 THR A C 1
ATOM 2185 O O . THR A 1 268 ? 6.108 -7.615 -0.019 1 98.83 268 THR A O 1
ATOM 2188 N N . GLU A 1 269 ? 3.926 -7.257 0.344 1 98.55 269 GLU A N 1
ATOM 2189 C CA . GLU A 1 269 ? 3.522 -8.54 -0.224 1 98.55 269 GLU A CA 1
ATOM 2190 C C . GLU A 1 269 ? 2.653 -8.346 -1.463 1 98.55 269 GLU A C 1
ATOM 2192 O O . GLU A 1 269 ? 1.547 -7.809 -1.374 1 98.55 269 GLU A O 1
ATOM 2197 N N . ILE A 1 270 ? 3.174 -8.776 -2.584 1 98.73 270 ILE A N 1
ATOM 2198 C CA . ILE A 1 270 ? 2.466 -8.833 -3.858 1 98.73 270 ILE A CA 1
ATOM 2199 C C . ILE A 1 270 ? 2.056 -10.274 -4.157 1 98.73 270 ILE A C 1
ATOM 2201 O O . ILE A 1 270 ? 2.864 -11.196 -4.022 1 98.73 270 ILE A O 1
ATOM 2205 N N . VAL A 1 271 ? 0.836 -10.466 -4.569 1 97.46 271 VAL A N 1
ATOM 2206 C CA . VAL A 1 271 ? 0.334 -11.806 -4.855 1 97.46 271 VAL A CA 1
ATOM 2207 C C . VAL A 1 271 ? 0.001 -11.926 -6.341 1 97.46 271 VAL A C 1
ATOM 2209 O O . VAL A 1 271 ? -0.77 -11.127 -6.877 1 97.46 271 VAL A O 1
ATOM 2212 N N . VAL A 1 272 ? 0.575 -12.855 -6.954 1 97.45 272 VAL A N 1
ATOM 2213 C CA . VAL A 1 272 ? 0.324 -13.144 -8.362 1 97.45 272 VAL A CA 1
ATOM 2214 C C . VAL A 1 272 ? -0.509 -14.417 -8.488 1 97.45 272 VAL A C 1
ATOM 2216 O O . VAL A 1 272 ? -0.068 -15.497 -8.09 1 97.45 272 VAL A O 1
ATOM 2219 N N . HIS A 1 273 ? -1.627 -14.304 -9.061 1 94.69 273 HIS A N 1
ATOM 2220 C CA . HIS A 1 273 ? -2.541 -15.426 -9.246 1 94.69 273 HIS A CA 1
ATOM 2221 C C . HIS A 1 273 ? -2.259 -16.157 -10.554 1 94.69 273 HIS A C 1
ATOM 2223 O O . HIS A 1 273 ? -1.698 -15.576 -11.486 1 94.69 273 HIS A O 1
ATOM 2229 N N . PRO A 1 274 ? -2.687 -17.368 -10.63 1 93.36 274 PRO A N 1
ATOM 2230 C CA . PRO A 1 274 ? -2.43 -18.153 -11.84 1 93.36 274 PRO A CA 1
ATOM 2231 C C . PRO A 1 274 ? -3.045 -17.528 -13.09 1 93.36 274 PRO A C 1
ATOM 2233 O O . PRO A 1 274 ? -2.517 -17.697 -14.193 1 93.36 274 PRO A O 1
ATOM 2236 N N . ASP A 1 275 ? -4.074 -16.777 -12.946 1 91.55 275 ASP A N 1
ATOM 2237 C CA . ASP A 1 275 ? -4.755 -16.196 -14.099 1 91.55 275 ASP A CA 1
ATOM 2238 C C . ASP A 1 275 ? -4.116 -14.87 -14.504 1 91.55 275 ASP A C 1
ATOM 2240 O O . ASP A 1 275 ? -4.574 -14.214 -15.441 1 91.55 275 ASP A O 1
ATOM 2244 N N . GLY A 1 276 ? -3.172 -14.48 -13.764 1 93.47 276 GLY A N 1
ATOM 2245 C CA . GLY A 1 276 ? -2.436 -13.286 -14.147 1 93.47 276 GLY A CA 1
ATOM 2246 C C . GLY A 1 276 ? -2.844 -12.055 -13.359 1 93.47 276 GLY A C 1
ATOM 2247 O O . GLY A 1 276 ? -2.184 -11.017 -13.434 1 93.47 276 GLY A O 1
ATOM 2248 N N . ARG A 1 277 ? -3.858 -12.146 -12.561 1 94.57 277 ARG A N 1
ATOM 2249 C CA . ARG A 1 277 ? -4.214 -11.028 -11.693 1 94.57 277 ARG A CA 1
ATOM 2250 C C . ARG A 1 277 ? -3.181 -10.842 -10.588 1 94.57 277 ARG A C 1
ATOM 2252 O O . ARG A 1 277 ? -2.571 -11.811 -10.131 1 94.57 277 ARG A O 1
ATOM 2259 N N . VAL A 1 278 ? -3.038 -9.594 -10.258 1 97.54 278 VAL A N 1
ATOM 2260 C CA . VAL A 1 278 ? -2.073 -9.248 -9.22 1 97.54 278 VAL A CA 1
ATOM 2261 C C . VAL A 1 278 ? -2.738 -8.36 -8.17 1 97.54 278 VAL A C 1
ATOM 2263 O O . VAL A 1 278 ? -3.528 -7.475 -8.507 1 97.54 278 VAL A O 1
ATOM 2266 N N . SER A 1 279 ? -2.42 -8.627 -6.949 1 97.01 279 SER A N 1
ATOM 2267 C CA . SER A 1 279 ? -2.951 -7.794 -5.875 1 97.01 279 SER A CA 1
ATOM 2268 C C . SER A 1 279 ? -1.874 -7.467 -4.845 1 97.01 279 SER A C 1
ATOM 2270 O O . SER A 1 279 ? -0.937 -8.244 -4.651 1 97.01 279 SER A O 1
ATOM 2272 N N . LEU A 1 280 ? -2.041 -6.331 -4.264 1 98.54 280 LEU A N 1
ATOM 2273 C CA . LEU A 1 280 ? -1.228 -5.926 -3.122 1 98.54 280 LEU A CA 1
ATOM 2274 C C . LEU A 1 280 ? -1.921 -6.277 -1.81 1 98.54 280 LEU A C 1
ATOM 2276 O O . LEU A 1 280 ? -3.03 -5.809 -1.544 1 98.54 280 LEU A O 1
ATOM 2280 N N . HIS A 1 281 ? -1.312 -7.067 -1.006 1 96.8 281 HIS A N 1
ATOM 2281 C CA . HIS A 1 281 ? -1.921 -7.504 0.245 1 96.8 281 HIS A CA 1
ATOM 2282 C C . HIS A 1 281 ? -1.467 -6.634 1.412 1 96.8 281 HIS A C 1
ATOM 2284 O O . HIS A 1 281 ? -2.247 -6.357 2.326 1 96.8 281 HIS A O 1
ATOM 2290 N N . ARG A 1 282 ? -0.218 -6.252 1.428 1 97.38 282 ARG A N 1
ATOM 2291 C CA . ARG A 1 282 ? 0.313 -5.306 2.405 1 97.38 282 ARG A CA 1
ATOM 2292 C C . ARG A 1 282 ? 1.492 -4.53 1.83 1 97.38 282 ARG A C 1
ATOM 2294 O O . ARG A 1 282 ? 2.268 -5.066 1.036 1 97.38 282 ARG A O 1
ATOM 2301 N N . PHE A 1 283 ? 1.631 -3.345 2.169 1 98.68 283 PHE A N 1
ATOM 2302 C CA . PHE A 1 283 ? 2.727 -2.434 1.862 1 98.68 283 PHE A CA 1
ATOM 2303 C C . PHE A 1 283 ? 3.241 -1.758 3.127 1 98.68 283 PHE A C 1
ATOM 2305 O O . PHE A 1 283 ? 2.46 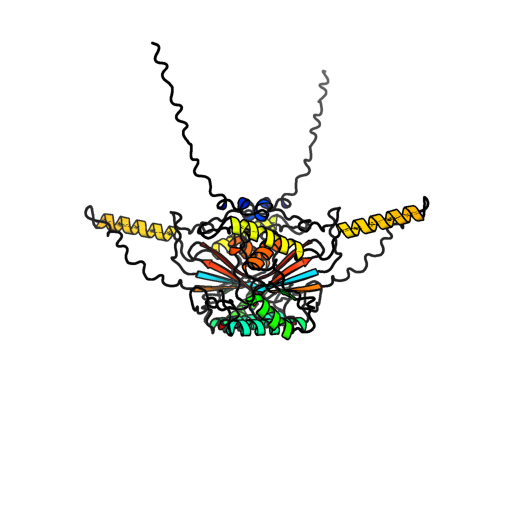-1.203 3.902 1 98.68 283 PHE A O 1
ATOM 2312 N N . GLY A 1 284 ? 4.586 -1.83 3.335 1 97.79 284 GLY A N 1
ATOM 2313 C CA . GLY A 1 284 ? 5.185 -1.065 4.417 1 97.79 284 GLY A CA 1
ATOM 2314 C C . GLY A 1 284 ? 4.822 -1.592 5.792 1 97.79 284 GLY A C 1
ATOM 2315 O O . GLY A 1 284 ? 4.769 -0.83 6.76 1 97.79 284 GLY A O 1
ATOM 2316 N N . ASP A 1 285 ? 4.5 -2.887 5.895 1 97.54 285 ASP A N 1
ATOM 2317 C CA . ASP A 1 285 ? 4.109 -3.481 7.17 1 97.54 285 ASP A CA 1
ATOM 2318 C C . ASP A 1 285 ? 5.312 -3.627 8.1 1 97.54 285 ASP A C 1
ATOM 2320 O O . ASP A 1 285 ? 6.242 -4.382 7.807 1 97.54 285 ASP A O 1
ATOM 2324 N N . VAL A 1 286 ? 5.286 -2.897 9.215 1 96.68 286 VAL A N 1
ATOM 2325 C CA . VAL A 1 286 ? 6.357 -2.975 10.202 1 96.68 286 VAL A CA 1
ATOM 2326 C C . VAL A 1 286 ? 5.776 -3.333 11.568 1 96.68 286 VAL A C 1
ATOM 2328 O O . VAL A 1 286 ? 6.282 -2.887 12.601 1 96.68 286 VAL A O 1
ATOM 2331 N N . GLY A 1 287 ? 4.725 -4.086 11.572 1 95.81 287 GLY A N 1
ATOM 2332 C CA . GLY A 1 287 ? 4.033 -4.422 12.806 1 95.81 287 GLY A CA 1
ATOM 2333 C C . GLY A 1 287 ? 4.886 -5.225 13.769 1 95.81 287 GLY A C 1
ATOM 2334 O O . GLY A 1 287 ? 4.537 -5.372 14.942 1 95.81 287 GLY A O 1
ATOM 2335 N N . HIS A 1 288 ? 5.976 -5.716 13.318 1 97.27 288 HIS A N 1
ATOM 2336 C CA . HIS A 1 288 ? 6.886 -6.468 14.175 1 97.27 288 HIS A CA 1
ATOM 2337 C C . HIS A 1 288 ? 7.783 -5.533 14.98 1 97.27 288 HIS A C 1
ATOM 2339 O O . HIS A 1 288 ? 8.482 -5.973 15.896 1 97.27 288 HIS A O 1
ATOM 2345 N N . LEU A 1 289 ? 7.748 -4.254 14.685 1 97.05 289 LEU A N 1
ATOM 2346 C CA . LEU A 1 289 ? 8.611 -3.293 15.363 1 97.05 289 LEU A CA 1
ATOM 2347 C C . LEU A 1 289 ? 7.808 -2.422 16.322 1 97.05 289 LEU A C 1
ATOM 2349 O O . LEU A 1 289 ? 6.723 -1.948 15.976 1 97.05 289 LEU A O 1
ATOM 2353 N N . PRO A 1 290 ? 8.39 -2.194 17.549 1 95.7 290 PRO A N 1
ATOM 2354 C CA . PRO A 1 290 ? 7.869 -1.041 18.287 1 95.7 290 PRO A CA 1
ATOM 2355 C C . PRO A 1 290 ? 8.113 0.281 17.564 1 95.7 290 PRO A C 1
ATOM 2357 O O . PRO A 1 290 ? 9.056 0.395 16.778 1 95.7 290 PRO A O 1
ATOM 2360 N N . VAL A 1 291 ? 7.317 1.185 17.809 1 94.19 291 VAL A N 1
ATOM 2361 C CA . VAL A 1 291 ? 7.302 2.436 17.057 1 94.19 291 VAL A CA 1
ATOM 2362 C C . VAL A 1 291 ? 8.668 3.111 17.15 1 94.19 291 VAL A C 1
ATOM 2364 O O . VAL A 1 291 ? 9.114 3.757 16.199 1 94.19 291 VAL A O 1
ATOM 2367 N N . GLU A 1 292 ? 9.478 2.896 18.23 1 93.89 292 GLU A N 1
ATOM 2368 C CA . GLU A 1 292 ? 10.77 3.536 18.459 1 93.89 292 GLU A CA 1
ATOM 2369 C C . GLU A 1 292 ? 11.846 2.948 17.55 1 93.89 292 GLU A C 1
ATOM 2371 O O . GLU A 1 292 ? 12.903 3.553 17.359 1 93.89 292 GLU A O 1
ATOM 2376 N N . MET A 1 293 ? 11.53 1.802 17.036 1 95.29 293 MET A N 1
ATOM 2377 C CA . MET A 1 293 ? 12.514 1.132 16.19 1 95.29 293 MET A CA 1
ATOM 2378 C C . MET A 1 293 ? 12.219 1.376 14.714 1 95.29 293 MET A C 1
ATOM 2380 O O . MET A 1 293 ? 13.009 0.998 13.848 1 95.29 293 MET A O 1
ATOM 2384 N N . ALA A 1 294 ? 11.038 1.95 14.384 1 94.1 294 ALA A N 1
ATOM 2385 C CA . ALA A 1 294 ? 10.702 2.245 12.994 1 94.1 294 ALA A CA 1
ATOM 2386 C C . ALA A 1 294 ? 11.507 3.433 12.475 1 94.1 294 ALA A C 1
ATOM 2388 O O . ALA A 1 294 ? 11.481 4.514 13.067 1 94.1 294 ALA A O 1
ATOM 2389 N N . THR A 1 295 ? 12.294 3.273 11.444 1 93.14 295 THR A N 1
ATOM 2390 C CA . THR A 1 295 ? 13.122 4.328 10.869 1 93.14 295 THR A CA 1
ATOM 2391 C C . THR A 1 295 ? 12.958 4.378 9.353 1 93.14 295 THR A C 1
ATOM 2393 O O . THR A 1 295 ? 12.585 3.382 8.73 1 93.14 295 THR A O 1
ATOM 2396 N N . PHE A 1 296 ? 13.104 5.577 8.818 1 88.7 296 PHE A N 1
ATOM 2397 C CA . PHE A 1 296 ? 13.124 5.804 7.378 1 88.7 296 PHE A CA 1
ATOM 2398 C C . PHE A 1 296 ? 14.355 6.607 6.974 1 88.7 296 PHE A C 1
ATOM 2400 O O . PHE A 1 296 ? 14.429 7.81 7.229 1 88.7 296 PHE A O 1
ATOM 2407 N N . HIS A 1 297 ? 15.464 5.957 6.674 1 77.16 297 HIS A N 1
ATOM 2408 C CA . HIS A 1 297 ? 16.672 6.651 6.24 1 77.16 297 HIS A CA 1
ATOM 2409 C C . HIS A 1 297 ? 17.134 6.15 4.875 1 77.16 297 HIS A C 1
ATOM 2411 O O . HIS A 1 297 ? 16.94 4.979 4.541 1 77.16 297 HIS A O 1
ATOM 2417 N N . MET B 1 1 ? -50.515 3.294 -65.533 1 25.36 1 MET B N 1
ATOM 2418 C CA . MET B 1 1 ? -50.501 2.721 -64.19 1 25.36 1 MET B CA 1
ATOM 2419 C C . MET B 1 1 ? -49.073 2.443 -63.732 1 25.36 1 MET B C 1
ATOM 2421 O O . MET B 1 1 ? -48.473 1.442 -64.128 1 25.36 1 MET B O 1
ATOM 2425 N N . LEU B 1 2 ? -48.213 3.446 -63.68 1 25.82 2 LEU B N 1
ATOM 2426 C CA . LEU B 1 2 ? -46.783 3.485 -63.394 1 25.82 2 LEU B CA 1
ATOM 2427 C C . LEU B 1 2 ? -46.503 3.043 -61.961 1 25.82 2 LEU B C 1
ATOM 2429 O O . LEU B 1 2 ? -46.975 3.669 -61.01 1 25.82 2 LEU B O 1
ATOM 2433 N N . LYS B 1 3 ? -46.288 1.7 -61.857 1 23.49 3 LYS B N 1
ATOM 2434 C CA . LYS B 1 3 ? -45.877 1.002 -60.642 1 23.49 3 LYS B CA 1
ATOM 2435 C C . LYS B 1 3 ? -44.615 1.624 -60.05 1 23.49 3 LYS B C 1
ATOM 2437 O O . LYS B 1 3 ? -43.538 1.539 -60.643 1 23.49 3 LYS B O 1
ATOM 2442 N N . ARG B 1 4 ? -44.732 2.8 -59.403 1 25.92 4 ARG B N 1
ATOM 2443 C CA . ARG B 1 4 ? -43.618 3.328 -58.622 1 25.92 4 ARG B CA 1
ATOM 2444 C C . ARG B 1 4 ? -43.124 2.301 -57.609 1 25.92 4 ARG B C 1
ATOM 2446 O O . ARG B 1 4 ? -43.903 1.797 -56.797 1 25.92 4 ARG B O 1
ATOM 2453 N N . GLN B 1 5 ? -42.134 1.516 -57.976 1 22.63 5 GLN B N 1
ATOM 2454 C CA . GLN B 1 5 ? -41.393 0.625 -57.089 1 22.63 5 GLN B CA 1
ATOM 2455 C C . GLN B 1 5 ? -40.903 1.366 -55.849 1 22.63 5 GLN B C 1
ATOM 2457 O O . GLN B 1 5 ? -40.214 2.382 -55.958 1 22.63 5 GLN B O 1
ATOM 2462 N N . ARG B 1 6 ? -41.678 1.336 -54.789 1 24.73 6 ARG B N 1
ATOM 2463 C CA . ARG B 1 6 ? -41.245 1.768 -53.464 1 24.73 6 ARG B CA 1
ATOM 2464 C C . ARG B 1 6 ? -39.96 1.06 -53.05 1 24.73 6 ARG B C 1
ATOM 2466 O O . ARG B 1 6 ? -39.912 -0.171 -52.998 1 24.73 6 ARG B O 1
ATOM 2473 N N . ALA B 1 7 ? -38.793 1.668 -53.443 1 28.02 7 ALA B N 1
ATOM 2474 C CA . ALA B 1 7 ? -37.523 1.22 -52.879 1 28.02 7 ALA B CA 1
ATOM 2475 C C . ALA B 1 7 ? -37.59 1.163 -51.355 1 28.02 7 ALA B C 1
ATOM 2477 O O . ALA B 1 7 ? -37.88 2.168 -50.702 1 28.02 7 ALA B O 1
ATOM 2478 N N . GLY B 1 8 ? -38.065 0.01 -50.805 1 25.66 8 GLY B N 1
ATOM 2479 C CA . GLY B 1 8 ? -37.951 -0.251 -49.379 1 25.66 8 GLY B CA 1
ATOM 2480 C C . GLY B 1 8 ? -36.56 0.015 -48.833 1 25.66 8 GLY B C 1
ATOM 2481 O O . GLY B 1 8 ? -35.58 -0.56 -49.311 1 25.66 8 GLY B O 1
ATOM 2482 N N . SER B 1 9 ? -36.319 1.287 -48.471 1 29.51 9 SER B N 1
ATOM 2483 C CA . SER B 1 9 ? -35.083 1.575 -47.749 1 29.51 9 SER B CA 1
ATOM 2484 C C . SER B 1 9 ? -34.905 0.635 -46.562 1 29.51 9 SER B C 1
ATOM 2486 O O . SER B 1 9 ? -35.794 0.521 -45.715 1 29.51 9 SER B O 1
ATOM 2488 N N . VAL B 1 10 ? -34.299 -0.505 -46.805 1 26.87 10 VAL B N 1
ATOM 2489 C CA . VAL B 1 10 ? -33.807 -1.311 -45.693 1 26.87 10 VAL B CA 1
ATOM 2490 C C . VAL B 1 10 ? -33.02 -0.431 -44.725 1 26.87 10 VAL B C 1
ATOM 2492 O O . VAL B 1 10 ? -31.957 0.088 -45.072 1 26.87 10 VAL B O 1
ATOM 2495 N N . VAL B 1 11 ? -33.679 0.253 -43.898 1 27.93 11 VAL B N 1
ATOM 2496 C CA . VAL B 1 11 ? -32.976 0.769 -42.728 1 27.93 11 VAL B CA 1
ATOM 2497 C C . VAL B 1 11 ? -32.211 -0.362 -42.044 1 27.93 11 VAL B C 1
ATOM 2499 O O . VAL B 1 11 ? -32.817 -1.287 -41.496 1 27.93 11 VAL B O 1
ATOM 2502 N N . VAL B 1 12 ? -31.058 -0.761 -42.586 1 28.06 12 VAL B N 1
ATOM 2503 C CA . VAL B 1 12 ? -30.132 -1.557 -41.787 1 28.06 12 VAL B CA 1
ATOM 2504 C C . VAL B 1 12 ? -30.028 -0.972 -40.38 1 28.06 12 VAL B C 1
ATOM 2506 O O . VAL B 1 12 ? -29.588 0.167 -40.206 1 28.06 12 VAL B O 1
ATOM 2509 N N . SER B 1 13 ? -30.952 -1.356 -39.529 1 29.87 13 SER B N 1
ATOM 2510 C CA . SER B 1 13 ? -30.737 -1.148 -38.101 1 29.87 13 SER B CA 1
ATOM 2511 C C . SER B 1 13 ? -29.329 -1.564 -37.687 1 29.87 13 SER B C 1
ATOM 2513 O O . SER B 1 13 ? -28.994 -2.75 -37.713 1 29.87 13 SER B O 1
ATOM 2515 N N . SER B 1 14 ? -28.307 -0.996 -38.253 1 32.36 14 SER B N 1
ATOM 2516 C CA . SER B 1 14 ? -26.985 -1.215 -37.675 1 32.36 14 SER B CA 1
ATOM 2517 C C . SER B 1 14 ? -27.052 -1.281 -36.153 1 32.36 14 SER B C 1
ATOM 2519 O O . SER B 1 14 ? -27.211 -0.255 -35.489 1 32.36 14 SER B O 1
ATOM 2521 N N . ALA B 1 15 ? -27.721 -2.208 -35.503 1 31.84 15 ALA B N 1
ATOM 2522 C CA . ALA B 1 15 ? -27.478 -2.534 -34.1 1 31.84 15 ALA B CA 1
ATOM 2523 C C . ALA B 1 15 ? -25.985 -2.526 -33.786 1 31.84 15 ALA B C 1
ATOM 2525 O O . ALA B 1 15 ? -25.267 -3.47 -34.125 1 31.84 15 ALA B O 1
ATOM 2526 N N . ALA B 1 16 ? -25.222 -1.609 -34.081 1 34.54 16 ALA B N 1
ATOM 2527 C CA . ALA B 1 16 ? -23.881 -1.401 -33.54 1 34.54 16 ALA B CA 1
ATOM 2528 C C . ALA B 1 16 ? -23.741 -2.038 -32.161 1 34.54 16 ALA B C 1
ATOM 2530 O O . ALA B 1 16 ? -24.541 -1.767 -31.261 1 34.54 16 ALA B O 1
ATOM 2531 N N . GLN B 1 17 ? -23.396 -3.191 -31.869 1 38.34 17 GLN B N 1
ATOM 2532 C CA . GLN B 1 17 ? -23.054 -3.906 -30.645 1 38.34 17 GLN B CA 1
ATOM 2533 C C . GLN B 1 17 ? -22.493 -2.956 -29.591 1 38.34 17 GLN B C 1
ATOM 2535 O O . GLN B 1 17 ? -21.454 -2.328 -29.805 1 38.34 17 GLN B O 1
ATOM 2540 N N . GLY B 1 18 ? -23.22 -2.071 -28.938 1 43.27 18 GLY B N 1
ATOM 2541 C CA . GLY B 1 18 ? -22.966 -1.029 -27.956 1 43.27 18 GLY B CA 1
ATOM 2542 C C . GLY B 1 18 ? -21.75 -1.305 -27.093 1 43.27 18 GLY B C 1
ATOM 2543 O O . GLY B 1 18 ? -21.672 -2.344 -26.434 1 43.27 18 GLY B O 1
ATOM 2544 N N . GLU B 1 19 ? -20.545 -1.076 -27.421 1 54.46 19 GLU B N 1
ATOM 2545 C CA . GLU B 1 19 ? -19.369 -1.168 -26.561 1 54.46 19 GLU B CA 1
ATOM 2546 C C . GLU B 1 19 ? -19.732 -0.912 -25.101 1 54.46 19 GLU B C 1
ATOM 2548 O O . GLU B 1 19 ? -20.369 0.094 -24.781 1 54.46 19 GLU B O 1
ATOM 2553 N N . GLU B 1 20 ? -19.901 -2.012 -24.223 1 73.74 20 GLU B N 1
ATOM 2554 C CA . GLU B 1 20 ? -20.332 -1.946 -22.829 1 73.74 20 GLU B CA 1
ATOM 2555 C C . GLU B 1 20 ? -19.527 -0.909 -22.051 1 73.74 20 GLU B C 1
ATOM 2557 O O . GLU B 1 20 ? -18.296 -0.889 -22.122 1 73.74 20 GLU B O 1
ATOM 2562 N N . TRP B 1 21 ? -20.15 0.189 -21.795 1 73.58 21 TRP B N 1
ATOM 2563 C CA . TRP B 1 21 ? -19.586 1.357 -21.127 1 73.58 21 TRP B CA 1
ATOM 2564 C C . TRP B 1 21 ? -18.548 0.943 -20.089 1 73.58 21 TRP B C 1
ATOM 2566 O O . TRP B 1 21 ? -17.588 1.675 -19.836 1 73.58 21 TRP B O 1
ATOM 2576 N N . TRP B 1 22 ? -18.617 -0.219 -19.546 1 80.13 22 TRP B N 1
ATOM 2577 C CA . TRP B 1 22 ? -17.781 -0.626 -18.422 1 80.13 22 TRP B CA 1
ATOM 2578 C C . TRP B 1 22 ? -16.449 -1.186 -18.91 1 80.13 22 TRP B C 1
ATOM 2580 O O . TRP B 1 22 ? -15.528 -1.396 -18.116 1 80.13 22 TRP B O 1
ATOM 2590 N N . GLN B 1 23 ? -16.307 -1.305 -20.12 1 82.71 23 GLN B N 1
ATOM 2591 C CA . GLN B 1 23 ? -15.06 -1.836 -20.659 1 82.71 23 GLN B CA 1
ATOM 2592 C C . GLN B 1 23 ? -13.975 -0.763 -20.695 1 82.71 23 GLN B C 1
ATOM 2594 O O . GLN B 1 23 ? -12.784 -1.077 -20.675 1 82.71 23 GLN B O 1
ATOM 2599 N N . ASP B 1 24 ? -14.486 0.475 -20.822 1 85.09 24 ASP B N 1
ATOM 2600 C CA . ASP B 1 24 ? -13.574 1.611 -20.742 1 85.09 24 ASP B CA 1
ATOM 2601 C C . ASP B 1 24 ? -13.532 2.185 -19.328 1 85.09 24 ASP B C 1
ATOM 2603 O O . ASP B 1 24 ? -14.498 2.801 -18.874 1 85.09 24 ASP B O 1
ATOM 2607 N N . PRO B 1 25 ? -12.402 2.067 -18.766 1 87.19 25 PRO B N 1
ATOM 2608 C CA . PRO B 1 25 ? -12.332 2.51 -17.372 1 87.19 25 PRO B CA 1
ATOM 2609 C C . PRO B 1 25 ? -12.678 3.987 -17.204 1 87.19 25 PRO B C 1
ATOM 2611 O O . PRO B 1 25 ? -13.206 4.387 -16.163 1 87.19 25 PRO B O 1
ATOM 2614 N N . SER B 1 26 ? -12.47 4.789 -18.178 1 89.35 26 SER B N 1
ATOM 2615 C CA . SER B 1 26 ? -12.692 6.225 -18.048 1 89.35 26 SER B CA 1
ATOM 2616 C C . SER B 1 26 ? -14.179 6.549 -17.952 1 89.35 26 SER B C 1
ATOM 2618 O O . SER B 1 26 ? -14.555 7.657 -17.565 1 89.35 26 SER B O 1
ATOM 2620 N N . ASN B 1 27 ? -14.99 5.541 -18.264 1 85.83 27 ASN B N 1
ATOM 2621 C CA . ASN B 1 27 ? -16.428 5.787 -18.293 1 85.83 27 ASN B CA 1
ATOM 2622 C C . ASN B 1 27 ? -17.115 5.241 -17.045 1 85.83 27 ASN B C 1
ATOM 2624 O O . ASN B 1 27 ? -18.324 5.405 -16.875 1 85.83 27 ASN B O 1
ATOM 2628 N N . CYS B 1 28 ? -16.36 4.776 -16.143 1 87.57 28 CYS B N 1
ATOM 2629 C CA . CYS B 1 28 ? -16.959 3.961 -15.092 1 87.57 28 CYS B CA 1
ATOM 2630 C C . CYS B 1 28 ? -17.382 4.821 -13.908 1 87.57 28 CYS B C 1
ATOM 2632 O O . CYS B 1 28 ? -18.173 4.385 -13.069 1 87.57 28 CYS B O 1
ATOM 2634 N N . SER B 1 29 ? -16.985 5.998 -13.804 1 89.86 29 SER B N 1
ATOM 2635 C CA . SER B 1 29 ? -17.377 6.961 -12.78 1 89.86 29 SER B CA 1
ATOM 2636 C C . SER B 1 29 ? -16.837 8.353 -13.094 1 89.86 29 SER B C 1
ATOM 2638 O O . SER B 1 29 ? -15.978 8.509 -13.964 1 89.86 29 SER B O 1
ATOM 2640 N N . ASP B 1 30 ? -17.32 9.333 -12.382 1 92.44 30 ASP B N 1
ATOM 2641 C CA . ASP B 1 30 ? -16.818 10.692 -12.561 1 92.44 30 ASP B CA 1
ATOM 2642 C C . ASP B 1 30 ? -15.328 10.773 -12.237 1 92.44 30 ASP B C 1
ATOM 2644 O O . ASP B 1 30 ? -14.564 11.418 -12.959 1 92.44 30 ASP B O 1
ATOM 2648 N N . ALA B 1 31 ? -14.992 10.093 -11.204 1 93.98 31 ALA B N 1
ATOM 2649 C CA . ALA B 1 31 ? -13.59 10.103 -10.796 1 93.98 31 ALA B CA 1
ATOM 2650 C C . ALA B 1 31 ? -12.705 9.462 -11.861 1 93.98 31 ALA B C 1
ATOM 2652 O O . ALA B 1 31 ? -11.601 9.94 -12.131 1 93.98 31 ALA B O 1
ATOM 2653 N N . CYS B 1 32 ? -13.149 8.411 -12.4 1 94.73 32 CYS B N 1
ATOM 2654 C CA . CYS B 1 32 ? -12.407 7.761 -13.474 1 94.73 32 CYS B CA 1
ATOM 2655 C C . CYS B 1 32 ? -12.283 8.678 -14.684 1 94.73 32 CYS B C 1
ATOM 2657 O O . CYS B 1 32 ? -11.225 8.744 -15.313 1 94.73 32 CYS B O 1
ATOM 2659 N N . PHE B 1 33 ? -13.36 9.368 -14.961 1 94.32 33 PHE B N 1
ATOM 2660 C CA . PHE B 1 33 ? -13.395 10.265 -16.11 1 94.32 33 PHE B CA 1
ATOM 2661 C C . PHE B 1 33 ? -12.419 11.42 -15.925 1 94.32 33 PHE B C 1
ATOM 2663 O O . PHE B 1 33 ? -11.72 11.805 -16.865 1 94.32 33 PHE B O 1
ATOM 2670 N N . MET B 1 34 ? -12.31 11.916 -14.771 1 93.99 34 MET B N 1
ATOM 2671 C CA . MET B 1 34 ? -11.53 13.117 -14.486 1 93.99 34 MET B CA 1
ATOM 2672 C C . MET B 1 34 ? -10.064 12.77 -14.248 1 93.99 34 MET B C 1
ATOM 2674 O O . MET B 1 34 ? -9.203 13.651 -14.261 1 93.99 34 MET B O 1
ATOM 2678 N N . TRP B 1 35 ? -9.742 11.516 -14.048 1 96.01 35 TRP B N 1
ATOM 2679 C CA . TRP B 1 35 ? -8.381 11.131 -13.687 1 96.01 35 TRP B CA 1
ATOM 2680 C C . TRP B 1 35 ? -7.415 11.403 -14.836 1 96.01 35 TRP B C 1
ATOM 2682 O O . TRP B 1 35 ? -7.732 11.136 -15.997 1 96.01 35 TRP B O 1
ATOM 2692 N N . LYS B 1 36 ? -6.226 11.958 -14.407 1 93.91 36 LYS B N 1
ATOM 2693 C CA . LYS B 1 36 ? -5.114 12.16 -15.331 1 93.91 36 LYS B CA 1
ATOM 2694 C C . LYS B 1 36 ? -3.82 11.576 -14.771 1 93.91 36 LYS B C 1
ATOM 2696 O O . LYS B 1 36 ? -3.62 11.55 -13.554 1 93.91 36 LYS B O 1
ATOM 2701 N N . ARG B 1 37 ? -3.024 11.206 -15.674 1 93.8 37 ARG B N 1
ATOM 2702 C CA . ARG B 1 37 ? -1.74 10.612 -15.318 1 93.8 37 ARG B CA 1
ATOM 2703 C C . ARG B 1 37 ? -0.846 11.623 -14.607 1 93.8 37 ARG B C 1
ATOM 2705 O O . ARG B 1 37 ? -0.134 11.274 -13.663 1 93.8 37 ARG B O 1
ATOM 2712 N N . GLN B 1 38 ? -0.926 12.854 -15.01 1 92.12 38 GLN B N 1
ATOM 2713 C CA . GLN B 1 38 ? -0.102 13.912 -14.435 1 92.12 38 GLN B CA 1
ATOM 2714 C C . GLN B 1 38 ? -0.597 14.301 -13.045 1 92.12 38 GLN B C 1
ATOM 2716 O O . GLN B 1 38 ? -1.804 14.399 -12.815 1 92.12 38 GLN B O 1
ATOM 2721 N N . TRP B 1 39 ? 0.339 14.573 -12.186 1 93.92 39 TRP B N 1
ATOM 2722 C CA . TRP B 1 39 ? 0 15.015 -10.837 1 93.92 39 TRP B CA 1
ATOM 2723 C C . TRP B 1 39 ? -0.637 16.4 -10.862 1 93.92 39 TRP B C 1
ATOM 2725 O O . TRP B 1 39 ? -0.101 17.327 -11.475 1 93.92 39 TRP B O 1
ATOM 2735 N N . ASN B 1 40 ? -1.775 16.504 -10.261 1 94.24 40 ASN B N 1
ATOM 2736 C CA . ASN B 1 40 ? -2.417 17.796 -10.043 1 94.24 40 ASN B CA 1
ATOM 2737 C C . ASN B 1 40 ? -2.048 18.383 -8.684 1 94.24 40 ASN B C 1
ATOM 2739 O O . ASN B 1 40 ? -2.506 17.897 -7.648 1 94.24 40 ASN B O 1
ATOM 2743 N N . PRO B 1 41 ? -1.234 19.398 -8.606 1 92.51 41 PRO B N 1
ATOM 2744 C CA . PRO B 1 41 ? -0.847 19.977 -7.318 1 92.51 41 PRO B CA 1
ATOM 2745 C C . PRO B 1 41 ? -2.018 20.632 -6.589 1 92.51 41 PRO B C 1
ATOM 2747 O O . PRO B 1 41 ? -1.918 20.931 -5.396 1 92.51 41 PRO B O 1
ATOM 2750 N N . ASP B 1 42 ? -3.115 20.915 -7.275 1 94.98 42 ASP B N 1
ATOM 2751 C CA . ASP B 1 42 ? -4.281 21.557 -6.677 1 94.98 42 ASP B CA 1
ATOM 2752 C C . ASP B 1 42 ? -5.458 20.589 -6.592 1 94.98 42 ASP B C 1
ATOM 2754 O O . ASP B 1 42 ? -6.61 20.985 -6.786 1 94.98 42 ASP B O 1
ATOM 2758 N N . TRP B 1 43 ? -5.147 19.373 -6.336 1 95.58 43 TRP B N 1
ATOM 2759 C CA . TRP B 1 43 ? -6.14 18.304 -6.356 1 95.58 43 TRP B CA 1
ATOM 2760 C C . TRP B 1 43 ? -7.191 18.517 -5.272 1 95.58 43 TRP B C 1
ATOM 2762 O O . TRP B 1 43 ? -8.308 18.004 -5.373 1 95.58 43 TRP B O 1
ATOM 2772 N N . ASP B 1 44 ? -6.934 19.229 -4.224 1 96.6 44 ASP B N 1
ATOM 2773 C CA . ASP B 1 44 ? -7.872 19.472 -3.133 1 96.6 44 ASP B CA 1
ATOM 2774 C C . ASP B 1 44 ? -8.378 20.913 -3.154 1 96.6 44 ASP B C 1
ATOM 2776 O O . ASP B 1 44 ? -9.034 21.36 -2.211 1 96.6 44 ASP B O 1
ATOM 2780 N N . PHE B 1 45 ? -7.931 21.693 -4.194 1 95.13 45 PHE B N 1
ATOM 2781 C CA . PHE B 1 45 ? -8.331 23.073 -4.44 1 95.13 45 PHE B CA 1
ATOM 2782 C C . PHE B 1 45 ? -7.89 23.976 -3.294 1 95.13 45 PHE B C 1
ATOM 2784 O O . PHE B 1 45 ? -8.558 24.966 -2.984 1 95.13 45 PHE B O 1
ATOM 2791 N N . ARG B 1 46 ? -6.814 23.594 -2.622 1 95.38 46 ARG B N 1
ATOM 2792 C CA . ARG B 1 46 ? -6.332 24.37 -1.484 1 95.38 46 ARG B CA 1
ATOM 2793 C C . ARG B 1 46 ? -4.907 24.859 -1.718 1 95.38 46 ARG B C 1
ATOM 2795 O O . ARG B 1 46 ? -4.261 25.369 -0.8 1 95.38 46 ARG B O 1
ATOM 2802 N N . SER B 1 47 ? -4.397 24.636 -2.911 1 93.97 47 SER B N 1
ATOM 2803 C CA . SER B 1 47 ? -3.044 25.075 -3.24 1 93.97 47 SER B CA 1
ATOM 2804 C C . SER B 1 47 ? -2.934 26.595 -3.211 1 93.97 47 SER B C 1
ATOM 2806 O O . SER B 1 47 ? -3.927 27.299 -3.404 1 93.97 47 SER B O 1
ATOM 2808 N N . PRO B 1 48 ? -1.706 27.082 -2.934 1 90.6 48 PRO B N 1
ATOM 2809 C CA . PRO B 1 48 ? -1.523 28.531 -3.044 1 90.6 48 PRO B CA 1
ATOM 2810 C C . PRO B 1 48 ? -1.797 29.055 -4.452 1 90.6 48 PRO B C 1
ATOM 2812 O O . PRO B 1 48 ? -1.671 28.31 -5.427 1 90.6 48 PRO B O 1
ATOM 2815 N N . PRO B 1 49 ? -2.25 30.275 -4.695 1 84.44 49 PRO B N 1
ATOM 2816 C CA . PRO B 1 49 ? -2.565 30.84 -6.009 1 84.44 49 PRO B CA 1
ATOM 2817 C C . PRO B 1 49 ? -1.373 30.818 -6.962 1 84.44 49 PRO B C 1
ATOM 2819 O O . PRO B 1 49 ? -1.55 30.688 -8.176 1 84.44 49 PRO B O 1
ATOM 2822 N N . THR B 1 50 ? -0.11 31.222 -6.605 1 70.86 50 THR B N 1
ATOM 2823 C CA . THR B 1 50 ? 0.998 31.293 -7.551 1 70.86 50 THR B CA 1
ATOM 2824 C C . THR B 1 50 ? 1.863 30.039 -7.466 1 70.86 50 THR B C 1
ATOM 2826 O O . THR B 1 50 ? 3.001 30.03 -7.939 1 70.86 50 THR B O 1
ATOM 2829 N N . GLY B 1 51 ? 1.247 28.998 -7.55 1 63.52 51 GLY B N 1
ATOM 2830 C CA . GLY B 1 51 ? 1.879 27.69 -7.634 1 63.52 51 GLY B CA 1
ATOM 2831 C C . GLY B 1 51 ? 3.074 27.545 -6.712 1 63.52 51 GLY B C 1
ATOM 2832 O O . GLY B 1 51 ? 3.949 26.708 -6.947 1 63.52 51 GLY B O 1
ATOM 2833 N N . GLU B 1 52 ? 3.217 28.376 -5.803 1 66.08 52 GLU B N 1
ATOM 2834 C CA . GLU B 1 52 ? 4.29 28.234 -4.824 1 66.08 52 GLU B CA 1
ATOM 2835 C C . GLU B 1 52 ? 4.014 27.077 -3.867 1 66.08 52 GLU B C 1
ATOM 2837 O O . GLU B 1 52 ? 2.858 26.718 -3.636 1 66.08 52 GLU B O 1
ATOM 2842 N N . LYS B 1 53 ? 5.116 26.455 -3.535 1 71.06 53 LYS B N 1
ATOM 2843 C CA . LYS B 1 53 ? 5.059 25.435 -2.492 1 71.06 53 LYS B CA 1
ATOM 2844 C C . LYS B 1 53 ? 4.993 26.07 -1.106 1 71.06 53 LYS B C 1
ATOM 2846 O O . LYS B 1 53 ? 5.695 27.045 -0.829 1 71.06 53 LYS B O 1
ATOM 2851 N N . SER B 1 54 ? 3.909 25.814 -0.464 1 77.58 54 SER B N 1
ATOM 2852 C CA . SER B 1 54 ? 3.817 26.307 0.907 1 77.58 54 SER B CA 1
ATOM 2853 C C . SER B 1 54 ? 4.135 25.206 1.913 1 77.58 54 SER B C 1
ATOM 2855 O O . SER B 1 54 ? 3.745 24.052 1.722 1 77.58 54 SER B O 1
ATOM 2857 N N . LYS B 1 55 ? 4.862 25.577 2.953 1 76.77 55 LYS B N 1
ATOM 2858 C CA . LYS B 1 55 ? 5.187 24.678 4.056 1 76.77 55 LYS B CA 1
ATOM 2859 C C . LYS B 1 55 ? 4.326 24.976 5.28 1 76.77 55 LYS B C 1
ATOM 2861 O O . LYS B 1 55 ? 4.498 24.357 6.332 1 76.77 55 LYS B O 1
ATOM 2866 N N . VAL B 1 56 ? 3.417 25.756 4.941 1 85.59 56 VAL B N 1
ATOM 2867 C CA . VAL B 1 56 ? 2.56 26.14 6.058 1 85.59 56 VAL B CA 1
ATOM 2868 C C . VAL B 1 56 ? 1.475 25.086 6.263 1 85.59 56 VAL B C 1
ATOM 2870 O O . VAL B 1 56 ? 0.813 24.673 5.308 1 85.59 56 VAL B O 1
ATOM 2873 N N . GLY B 1 57 ? 1.391 24.615 7.533 1 91.82 57 GLY B N 1
ATOM 2874 C CA . GLY B 1 57 ? 0.37 23.64 7.88 1 91.82 57 GLY B CA 1
ATOM 2875 C C . GLY B 1 57 ? 0.935 22.392 8.532 1 91.82 57 GLY B C 1
ATOM 2876 O O . GLY B 1 57 ? 2.153 22.208 8.581 1 91.82 57 GLY B O 1
ATOM 2877 N N . LYS B 1 58 ? 0.087 21.6 8.982 1 94.72 58 LYS B N 1
ATOM 2878 C CA . LYS B 1 58 ? 0.461 20.357 9.65 1 94.72 58 LYS B CA 1
ATOM 2879 C C . LYS B 1 58 ? 0.563 19.206 8.653 1 94.72 58 LYS B C 1
ATOM 2881 O O . LYS B 1 58 ? -0.045 19.25 7.581 1 94.72 58 LYS B O 1
ATOM 2886 N N . ILE B 1 59 ? 1.377 18.223 8.965 1 95.41 59 ILE B N 1
ATOM 2887 C CA . ILE B 1 59 ? 1.361 16.946 8.26 1 95.41 59 ILE B CA 1
ATOM 2888 C C . ILE B 1 59 ? 0.239 16.068 8.808 1 95.41 59 ILE B C 1
ATOM 2890 O O . ILE B 1 59 ? 0.208 15.762 10.002 1 95.41 59 ILE B O 1
ATOM 2894 N N . ARG B 1 60 ? -0.693 15.697 7.996 1 97.31 60 ARG B N 1
ATOM 2895 C CA . ARG B 1 60 ? -1.842 14.91 8.434 1 97.31 60 ARG B CA 1
ATOM 2896 C C . ARG B 1 60 ? -1.635 13.428 8.138 1 97.31 60 ARG B C 1
ATOM 2898 O O . ARG B 1 60 ? -1.426 13.042 6.986 1 97.31 60 ARG B O 1
ATOM 2905 N N . HIS B 1 61 ? -1.621 12.679 9.164 1 97.62 61 HIS B N 1
ATOM 2906 C CA . HIS B 1 61 ? -1.618 11.225 9.051 1 97.62 61 HIS B CA 1
ATOM 2907 C C . HIS B 1 61 ? -3.031 10.662 9.155 1 97.62 61 HIS B C 1
ATOM 2909 O O . HIS B 1 61 ? -3.651 10.719 10.219 1 97.62 61 HIS B O 1
ATOM 2915 N N . LEU B 1 62 ? -3.528 10.155 8.09 1 98.85 62 LEU B N 1
ATOM 2916 C CA . LEU B 1 62 ? -4.857 9.554 8.053 1 98.85 62 LEU B CA 1
ATOM 2917 C C . LEU B 1 62 ? -4.77 8.035 8.156 1 98.85 62 LEU B C 1
ATOM 2919 O O . LEU B 1 62 ? -4.316 7.371 7.222 1 98.85 62 LEU B O 1
ATOM 2923 N N . LEU B 1 63 ? -5.169 7.501 9.266 1 98.86 63 LEU B N 1
ATOM 2924 C CA . LEU B 1 63 ? -5.177 6.056 9.47 1 98.86 63 LEU B CA 1
ATOM 2925 C C . LEU B 1 63 ? -6.551 5.471 9.161 1 98.86 63 LEU B C 1
ATOM 2927 O O . LEU B 1 63 ? -7.493 5.643 9.938 1 98.86 63 LEU B O 1
ATOM 2931 N N . PHE B 1 64 ? -6.641 4.817 8.068 1 98.92 64 PHE B N 1
ATOM 2932 C CA . PHE B 1 64 ? -7.855 4.088 7.721 1 98.92 64 PHE B CA 1
ATOM 2933 C C . PHE B 1 64 ? -7.788 2.653 8.229 1 98.92 64 PHE B C 1
ATOM 2935 O O . PHE B 1 64 ? -6.833 1.93 7.939 1 98.92 64 PHE B O 1
ATOM 2942 N N . ILE B 1 65 ? -8.785 2.287 8.942 1 98.88 65 ILE B N 1
ATOM 2943 C CA . ILE B 1 65 ? -8.846 0.969 9.564 1 98.88 65 ILE B CA 1
ATOM 2944 C C . ILE B 1 65 ? -10.066 0.21 9.048 1 98.88 65 ILE B C 1
ATOM 2946 O O . ILE B 1 65 ? -11.183 0.734 9.065 1 98.88 65 ILE B O 1
ATOM 2950 N N . ARG B 1 66 ? -9.835 -0.99 8.612 1 98.78 66 ARG B N 1
ATOM 2951 C CA . ARG B 1 66 ? -10.96 -1.849 8.259 1 98.78 66 ARG B CA 1
ATOM 2952 C C . ARG B 1 66 ? -11.608 -2.443 9.505 1 98.78 66 ARG B C 1
ATOM 2954 O O . ARG B 1 66 ? -10.916 -2.8 10.46 1 98.78 66 ARG B O 1
ATOM 2961 N N . HIS B 1 67 ? -12.823 -2.65 9.533 1 98.72 67 HIS B N 1
ATOM 2962 C CA . HIS B 1 67 ? -13.543 -3.262 10.644 1 98.72 67 HIS B CA 1
ATOM 2963 C C . HIS B 1 67 ? -13.064 -4.689 10.891 1 98.72 67 HIS B C 1
ATOM 2965 O O . HIS B 1 67 ? -12.386 -5.276 10.045 1 98.72 67 HIS B O 1
ATOM 2971 N N . GLY B 1 68 ? -13.432 -5.214 12.096 1 98.14 68 GLY B N 1
ATOM 2972 C CA . GLY B 1 68 ? -13.132 -6.597 12.434 1 98.14 68 GLY B CA 1
ATOM 2973 C C . GLY B 1 68 ? -14.017 -7.593 11.71 1 98.14 68 GLY B C 1
ATOM 2974 O O . GLY B 1 68 ? -14.998 -7.21 11.07 1 98.14 68 GLY B O 1
ATOM 2975 N N . GLN B 1 69 ? -13.671 -8.851 11.841 1 96.33 69 GLN B N 1
ATOM 2976 C CA . GLN B 1 69 ? -14.461 -9.92 11.24 1 96.33 69 GLN B CA 1
ATOM 2977 C C . GLN B 1 69 ? -15.896 -9.902 11.758 1 96.33 69 GLN B C 1
ATOM 2979 O O . GLN B 1 69 ? -16.129 -9.696 12.951 1 96.33 69 GLN B O 1
ATOM 2984 N N . TYR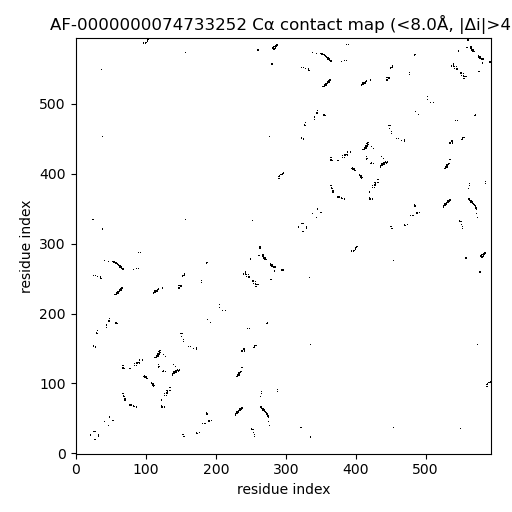 B 1 70 ? -16.78 -10.136 10.88 1 95.56 70 TYR B N 1
ATOM 2985 C CA . TYR B 1 70 ? -18.19 -10.072 11.249 1 95.56 70 TYR B CA 1
ATOM 2986 C C . TYR B 1 70 ? -18.935 -11.314 10.775 1 95.56 70 TYR B C 1
ATOM 2988 O O . TYR B 1 70 ? -18.427 -12.07 9.943 1 95.56 70 TYR B O 1
ATOM 2996 N N . ASP B 1 71 ? -20.051 -11.539 11.343 1 93.84 71 ASP B N 1
ATOM 2997 C CA . ASP B 1 71 ? -20.892 -12.691 11.035 1 93.84 71 ASP B CA 1
ATOM 2998 C C . ASP B 1 71 ? -21.645 -12.486 9.722 1 93.84 71 ASP B C 1
ATOM 3000 O O . ASP B 1 71 ? -22.633 -11.751 9.674 1 93.84 71 ASP B O 1
ATOM 3004 N N . LEU B 1 72 ? -21.23 -13.195 8.716 1 87.41 72 LEU B N 1
ATOM 3005 C CA . LEU B 1 72 ? -21.824 -13.067 7.39 1 87.41 72 LEU B CA 1
ATOM 3006 C C . LEU B 1 72 ? -23.245 -13.619 7.375 1 87.41 72 LEU B C 1
ATOM 3008 O O . LEU B 1 72 ? -24.07 -13.201 6.559 1 87.41 72 LEU B O 1
ATOM 3012 N N . GLU B 1 73 ? -23.494 -14.507 8.225 1 87.01 73 GLU B N 1
ATOM 3013 C CA . GLU B 1 73 ? -24.779 -15.201 8.248 1 87.01 73 GLU B CA 1
ATOM 3014 C C . GLU B 1 73 ? -25.772 -14.493 9.165 1 87.01 73 GLU B C 1
ATOM 3016 O O . GLU B 1 73 ? -26.98 -14.714 9.069 1 87.01 73 GLU B O 1
ATOM 3021 N N . GLY B 1 74 ? -25.212 -13.682 9.965 1 85.65 74 GLY B N 1
ATOM 3022 C CA . GLY B 1 74 ? -26.088 -12.986 10.893 1 85.65 74 GLY B CA 1
ATOM 3023 C C . GLY B 1 74 ? -26.846 -11.839 10.251 1 85.65 74 GLY B C 1
ATOM 3024 O O . GLY B 1 74 ? -26.345 -11.198 9.326 1 85.65 74 GLY B O 1
ATOM 3025 N N . GLU B 1 75 ? -27.91 -11.564 10.706 1 86.05 75 GLU B N 1
ATOM 3026 C CA . GLU B 1 75 ? -28.772 -10.52 10.159 1 86.05 75 GLU B CA 1
ATOM 3027 C C . GLU B 1 75 ? -28.154 -9.138 10.35 1 86.05 75 GLU B C 1
ATOM 3029 O O . GLU B 1 75 ? -28.195 -8.303 9.445 1 86.05 75 GLU B O 1
ATOM 3034 N N . GLU B 1 76 ? -27.539 -8.988 11.444 1 86.78 76 GLU B N 1
ATOM 3035 C CA . GLU B 1 76 ? -27.06 -7.643 11.749 1 86.78 76 GLU B CA 1
ATOM 3036 C C . GLU B 1 76 ? -25.594 -7.478 11.359 1 86.78 76 GLU B C 1
ATOM 3038 O O . GLU B 1 76 ? -25.059 -6.368 11.395 1 86.78 76 GLU B O 1
ATOM 3043 N N . HIS B 1 77 ? -24.95 -8.477 10.95 1 91.21 77 HIS B N 1
ATOM 3044 C CA . HIS B 1 77 ? -23.556 -8.444 10.522 1 91.21 77 HIS B CA 1
ATOM 3045 C C . HIS B 1 77 ? -22.667 -7.813 11.589 1 91.21 77 HIS B C 1
ATOM 3047 O O . HIS B 1 77 ? -21.86 -6.93 11.289 1 91.21 77 HIS B O 1
ATOM 3053 N N . ARG B 1 78 ? -22.915 -8.276 12.806 1 94.13 78 ARG B N 1
ATOM 3054 C CA . ARG B 1 78 ? -22.122 -7.826 13.945 1 94.13 78 ARG B CA 1
ATOM 3055 C C . ARG B 1 78 ? -20.787 -8.561 14.007 1 94.13 78 ARG B C 1
ATOM 3057 O O . ARG B 1 78 ? -20.599 -9.576 13.333 1 94.13 78 ARG B O 1
ATOM 3064 N N . LEU B 1 79 ? -19.909 -8.038 14.828 1 97.62 79 LEU B N 1
ATOM 3065 C CA . LEU B 1 79 ? -18.596 -8.661 14.947 1 97.62 79 LEU B CA 1
ATOM 3066 C C . LEU B 1 79 ? -18.709 -10.059 15.546 1 97.62 79 LEU B C 1
ATOM 3068 O O . LEU B 1 79 ? -19.513 -10.287 16.452 1 97.62 79 LEU B O 1
ATOM 3072 N N . THR B 1 80 ? -17.984 -10.994 15.061 1 97.12 80 THR B N 1
ATOM 3073 C CA . THR B 1 80 ? -17.787 -12.276 15.729 1 97.12 80 THR B CA 1
ATOM 3074 C C . THR B 1 80 ? -16.892 -12.116 16.954 1 97.12 80 THR B C 1
ATOM 3076 O O . THR B 1 80 ? -16.357 -11.033 17.201 1 97.12 80 THR B O 1
ATOM 3079 N N . GLU B 1 81 ? -16.764 -13.183 17.697 1 97.75 81 GLU B N 1
ATOM 3080 C CA . GLU B 1 81 ? -15.819 -13.155 18.809 1 97.75 81 GLU B CA 1
ATOM 3081 C C . GLU B 1 81 ? -14.399 -12.889 18.32 1 97.75 81 GLU B C 1
ATOM 3083 O O . GLU B 1 81 ? -13.651 -12.136 18.948 1 97.75 81 GLU B O 1
ATOM 3088 N N . LEU B 1 82 ? -14.037 -13.501 17.248 1 96.91 82 LEU B N 1
ATOM 3089 C CA . LEU B 1 82 ? -12.725 -13.255 16.66 1 96.91 82 LEU B CA 1
ATOM 3090 C C . LEU B 1 82 ? -12.58 -11.794 16.247 1 96.91 82 LEU B C 1
ATOM 3092 O O . LEU B 1 82 ? -11.529 -11.186 16.461 1 96.91 82 LEU B O 1
ATOM 3096 N N . GLY B 1 83 ? -13.606 -11.234 15.615 1 97.94 83 GLY B N 1
ATOM 3097 C CA . GLY B 1 83 ? -13.594 -9.831 15.232 1 97.94 83 GLY B CA 1
ATOM 3098 C C . GLY B 1 83 ? -13.366 -8.894 16.402 1 97.94 83 GLY B C 1
ATOM 3099 O O . GLY B 1 83 ? -12.67 -7.885 16.27 1 97.94 83 GLY B O 1
ATOM 3100 N N . ARG B 1 84 ? -13.956 -9.232 17.511 1 98.66 84 ARG B N 1
ATOM 3101 C CA . ARG B 1 84 ? -13.769 -8.437 18.72 1 98.66 84 ARG B CA 1
ATOM 3102 C C . ARG B 1 84 ? -12.333 -8.538 19.225 1 98.66 84 ARG B C 1
ATOM 3104 O O . ARG B 1 84 ? -11.727 -7.53 19.592 1 98.66 84 ARG B O 1
ATOM 3111 N N . ARG B 1 85 ? -11.813 -9.743 19.188 1 98.64 85 ARG B N 1
ATOM 3112 C CA . ARG B 1 85 ? -10.43 -9.937 19.612 1 98.64 85 ARG B CA 1
ATOM 3113 C C . ARG B 1 85 ? -9.464 -9.217 18.677 1 98.64 85 ARG B C 1
ATOM 3115 O O . ARG B 1 85 ? -8.465 -8.651 19.125 1 98.64 85 ARG B O 1
ATOM 3122 N N . GLN B 1 86 ? -9.73 -9.247 17.407 1 98.33 86 GLN B N 1
ATOM 3123 C CA . GLN B 1 86 ? -8.944 -8.494 16.435 1 98.33 86 GLN B CA 1
ATOM 3124 C C . GLN B 1 86 ? -8.928 -7.007 16.776 1 98.33 86 GLN B C 1
ATOM 3126 O O . GLN B 1 86 ? -7.875 -6.367 16.738 1 98.33 86 GLN B O 1
ATOM 3131 N N . SER B 1 87 ? -10.088 -6.513 17.1 1 98.85 87 SER B N 1
ATOM 3132 C CA . SER B 1 87 ? -10.25 -5.092 17.392 1 98.85 87 SER B CA 1
ATOM 3133 C C . SER B 1 87 ? -9.51 -4.702 18.667 1 98.85 87 SER B C 1
ATOM 3135 O O . SER B 1 87 ? -8.947 -3.608 18.754 1 98.85 87 SER B O 1
ATOM 3137 N N . GLU B 1 88 ? -9.503 -5.586 19.593 1 98.86 88 GLU B N 1
ATOM 3138 C CA . GLU B 1 88 ? -8.76 -5.343 20.827 1 98.86 88 GLU B CA 1
ATOM 3139 C C . GLU B 1 88 ? -7.258 -5.285 20.564 1 98.86 88 GLU B C 1
ATOM 3141 O O . GLU B 1 88 ? -6.562 -4.418 21.097 1 98.86 88 GLU B O 1
ATOM 3146 N N . LYS B 1 89 ? -6.798 -6.196 19.763 1 98.75 89 LYS B N 1
ATOM 3147 C CA . LYS B 1 89 ? -5.378 -6.204 19.424 1 98.75 89 LYS B CA 1
ATOM 3148 C C . LYS B 1 89 ? -4.99 -4.946 18.652 1 98.75 89 LYS B C 1
ATOM 3150 O O . LYS B 1 89 ? -3.887 -4.423 18.82 1 98.75 89 LYS B O 1
ATOM 3155 N N . LEU B 1 90 ? -5.835 -4.528 17.795 1 98.72 90 LEU B N 1
ATOM 3156 C CA . LEU B 1 90 ? -5.641 -3.268 17.084 1 98.72 90 LEU B CA 1
ATOM 3157 C C . LEU B 1 90 ? -5.51 -2.107 18.063 1 98.72 90 LEU B C 1
ATOM 3159 O O . LEU B 1 90 ? -4.614 -1.271 17.925 1 98.72 90 LEU B O 1
ATOM 3163 N N . ALA B 1 91 ? -6.432 -2.076 18.985 1 98.81 91 ALA B N 1
ATOM 3164 C CA . ALA B 1 91 ? -6.422 -1.003 19.976 1 98.81 91 ALA B CA 1
ATOM 3165 C C . ALA B 1 91 ? -5.12 -1.002 20.771 1 98.81 91 ALA B C 1
ATOM 3167 O O . ALA B 1 91 ? -4.528 0.054 21.005 1 98.81 91 ALA B O 1
ATOM 3168 N N . GLN B 1 92 ? -4.699 -2.128 21.154 1 98.5 92 GLN B N 1
ATOM 3169 C CA . GLN B 1 92 ? -3.451 -2.261 21.899 1 98.5 92 GLN B CA 1
ATOM 3170 C C . GLN B 1 92 ? -2.267 -1.754 21.081 1 98.5 92 GLN B C 1
ATOM 3172 O O . GLN B 1 92 ? -1.371 -1.097 21.616 1 98.5 92 GLN B O 1
ATOM 3177 N N . ARG B 1 93 ? -2.292 -2.031 19.848 1 97.99 93 ARG B N 1
ATOM 3178 C CA . ARG B 1 93 ? -1.24 -1.56 18.953 1 97.99 93 ARG B CA 1
ATOM 3179 C C . ARG B 1 93 ? -1.216 -0.037 18.89 1 97.99 93 ARG B C 1
ATOM 3181 O O . ARG B 1 93 ? -0.149 0.576 18.967 1 97.99 93 ARG B O 1
ATOM 3188 N N . LEU B 1 94 ? -2.324 0.557 18.739 1 98.22 94 LEU B N 1
ATOM 3189 C CA . LEU B 1 94 ? -2.409 2.009 18.626 1 98.22 94 LEU B CA 1
ATOM 3190 C C . LEU B 1 94 ? -2.004 2.681 19.934 1 98.22 94 LEU B C 1
ATOM 3192 O O . LEU B 1 94 ? -1.35 3.726 19.923 1 98.22 94 LEU B O 1
ATOM 3196 N N . VAL B 1 95 ? -2.384 2.083 21.039 1 98.18 95 VAL B N 1
ATOM 3197 C CA . VAL B 1 95 ? -1.976 2.598 22.342 1 98.18 95 VAL B CA 1
ATOM 3198 C C . VAL B 1 95 ? -0.455 2.54 22.468 1 98.18 95 VAL B C 1
ATOM 3200 O O . VAL B 1 95 ? 0.175 3.506 22.904 1 98.18 95 VAL B O 1
ATOM 3203 N N . ALA B 1 96 ? 0.096 1.432 22.08 1 97.13 96 ALA B N 1
ATOM 3204 C CA . ALA B 1 96 ? 1.545 1.267 22.157 1 97.13 96 ALA B CA 1
ATOM 3205 C C . ALA B 1 96 ? 2.261 2.283 21.271 1 97.13 96 ALA B C 1
ATOM 3207 O O . ALA B 1 96 ? 3.282 2.85 21.666 1 97.13 96 ALA B O 1
ATOM 3208 N N . GLU B 1 97 ? 1.745 2.504 20.09 1 95.9 97 GLU B N 1
ATOM 3209 C CA . GLU B 1 97 ? 2.352 3.462 19.172 1 95.9 97 GLU B CA 1
ATOM 3210 C C . GLU B 1 97 ? 2.318 4.875 19.747 1 95.9 97 GLU B C 1
ATOM 3212 O O . GLU B 1 97 ? 3.276 5.636 19.596 1 95.9 97 GLU B O 1
ATOM 3217 N N . ARG B 1 98 ? 1.295 5.2 20.372 1 95.6 98 ARG B N 1
ATOM 3218 C CA . ARG B 1 98 ? 1.146 6.533 20.947 1 95.6 98 ARG B CA 1
ATOM 3219 C C . ARG B 1 98 ? 2.108 6.738 22.112 1 95.6 98 ARG B C 1
ATOM 3221 O O . ARG B 1 98 ? 2.519 7.866 22.394 1 95.6 98 ARG B O 1
ATOM 3228 N N . GLN B 1 99 ? 2.447 5.691 22.771 1 94.87 99 GLN B N 1
ATOM 3229 C CA . GLN B 1 99 ? 3.32 5.773 23.937 1 94.87 99 GLN B CA 1
ATOM 3230 C C . GLN B 1 99 ? 4.78 5.928 23.522 1 94.87 99 GLN B C 1
ATOM 3232 O O . GLN B 1 99 ? 5.607 6.397 24.306 1 94.87 99 GLN B O 1
ATOM 3237 N N . GLY B 1 100 ? 5.039 5.534 22.286 1 91.41 100 GLY B N 1
ATOM 3238 C CA . GLY B 1 100 ? 6.404 5.629 21.792 1 91.41 100 GLY B CA 1
ATOM 3239 C C . GLY B 1 100 ? 6.66 6.888 20.985 1 91.41 100 GLY B C 1
ATOM 3240 O O . GLY B 1 100 ? 5.751 7.695 20.779 1 91.41 100 GLY B O 1
ATOM 3241 N N . LEU B 1 101 ? 7.964 7.036 20.621 1 89.62 101 LEU B N 1
ATOM 3242 C CA . LEU B 1 101 ? 8.37 8.138 19.756 1 89.62 101 LEU B CA 1
ATOM 3243 C C . LEU B 1 101 ? 8.747 7.63 18.369 1 89.62 101 LEU B C 1
ATOM 3245 O O . LEU B 1 101 ? 9.588 6.737 18.238 1 89.62 101 LEU B O 1
ATOM 3249 N N . LYS B 1 102 ? 7.993 8.14 17.484 1 85.8 102 LYS B N 1
ATOM 3250 C CA . LYS B 1 102 ? 8.294 7.791 16.098 1 85.8 102 LYS B CA 1
ATOM 3251 C C . LYS B 1 102 ? 9.431 8.649 15.55 1 85.8 102 LYS B C 1
ATOM 3253 O O . LYS B 1 102 ? 9.484 9.854 15.805 1 85.8 102 LYS B O 1
ATOM 3258 N N . LYS B 1 103 ? 10.371 8.012 14.903 1 78.28 103 LYS B N 1
ATOM 3259 C CA . LYS B 1 103 ? 11.485 8.744 14.308 1 78.28 103 LYS B CA 1
ATOM 3260 C C . LYS B 1 103 ? 11.333 8.839 12.792 1 78.28 103 LYS B C 1
ATOM 3262 O O . LYS B 1 103 ? 11.021 7.846 12.131 1 78.28 103 LYS B O 1
ATOM 3267 N N . ASP B 1 104 ? 11.349 10.062 12.308 1 71.91 104 ASP B N 1
ATOM 3268 C CA . ASP B 1 104 ? 11.331 10.259 10.862 1 71.91 104 ASP B CA 1
ATOM 3269 C C . ASP B 1 104 ? 12.361 11.303 10.437 1 71.91 104 ASP B C 1
ATOM 3271 O O . ASP B 1 104 ? 13.265 11.64 11.205 1 71.91 104 ASP B O 1
ATOM 3275 N N . ARG B 1 105 ? 12.338 11.645 9.175 1 66.96 105 ARG B N 1
ATOM 3276 C CA . ARG B 1 105 ? 13.333 12.556 8.617 1 66.96 105 ARG B CA 1
ATOM 3277 C C . ARG B 1 105 ? 13.261 13.923 9.29 1 66.96 105 ARG B C 1
ATOM 3279 O O . ARG B 1 105 ? 14.211 14.705 9.221 1 66.96 105 ARG B O 1
ATOM 3286 N N . TYR B 1 106 ? 12.165 14.158 9.923 1 66.26 106 TYR B N 1
ATOM 3287 C CA . TYR B 1 106 ? 11.955 15.459 10.548 1 66.26 106 TYR B CA 1
ATOM 3288 C C . TYR B 1 106 ? 12.325 15.419 12.026 1 66.26 106 TYR B C 1
ATOM 3290 O O . TYR B 1 106 ? 12.374 16.459 12.688 1 66.26 106 TYR B O 1
ATOM 3298 N N . GLY B 1 107 ? 12.596 14.216 12.477 1 77.45 107 GLY B N 1
ATOM 3299 C CA . GLY B 1 107 ? 12.922 14.076 13.888 1 77.45 107 GLY B CA 1
ATOM 3300 C C . GLY B 1 107 ? 12.021 13.095 14.613 1 77.45 107 GLY B C 1
ATOM 3301 O O . GLY B 1 107 ? 11.57 12.108 14.027 1 77.45 107 GLY B O 1
ATOM 3302 N N . GLU B 1 108 ? 11.871 13.379 15.854 1 84.91 108 GLU B N 1
ATOM 3303 C CA . GLU B 1 108 ? 11.026 12.534 16.693 1 84.91 108 GLU B CA 1
ATOM 3304 C C . GLU B 1 108 ? 9.608 13.091 16.785 1 84.91 108 GLU B C 1
ATOM 3306 O O . GLU B 1 108 ? 9.419 14.287 17.012 1 84.91 108 GLU B O 1
ATOM 3311 N N . VAL B 1 109 ? 8.708 12.236 16.552 1 88.66 109 VAL B N 1
ATOM 3312 C CA . VAL B 1 109 ? 7.31 12.653 16.536 1 88.66 109 VAL B CA 1
ATOM 3313 C C . VAL B 1 109 ? 6.505 11.799 17.514 1 88.66 109 VAL B C 1
ATOM 3315 O O . VAL B 1 109 ? 6.584 10.568 17.483 1 88.66 109 VAL B O 1
ATOM 3318 N N . LYS B 1 110 ? 5.787 12.492 18.345 1 90.61 110 LYS B N 1
ATOM 3319 C CA . LYS B 1 110 ? 4.827 11.805 19.205 1 90.61 110 LYS B CA 1
ATOM 3320 C C . LYS B 1 110 ? 3.481 11.642 18.506 1 90.61 110 LYS B C 1
ATOM 3322 O O . LYS B 1 110 ? 2.948 12.599 17.941 1 90.61 110 LYS B O 1
ATOM 3327 N N . ILE B 1 111 ? 2.967 10.439 18.603 1 94.23 111 ILE B N 1
ATOM 3328 C CA . ILE B 1 111 ? 1.688 10.171 17.953 1 94.23 111 ILE B CA 1
ATOM 3329 C C . ILE B 1 111 ? 0.546 10.655 18.843 1 94.23 111 ILE B C 1
ATOM 3331 O O . ILE B 1 111 ? 0.408 10.21 19.985 1 94.23 111 ILE B O 1
ATOM 3335 N N . ASN B 1 112 ? -0.104 11.601 18.328 1 93.14 112 ASN B N 1
ATOM 3336 C CA . ASN B 1 112 ? -1.286 12.133 18.997 1 93.14 112 ASN B CA 1
ATOM 3337 C C . ASN B 1 112 ? -2.532 11.997 18.126 1 93.14 112 ASN B C 1
ATOM 3339 O O . ASN B 1 112 ? -2.706 12.745 17.163 1 93.14 112 ASN B O 1
ATOM 3343 N N . TYR B 1 113 ? -3.4 11.069 18.514 1 97.74 113 TYR B N 1
ATOM 3344 C CA . TYR B 1 113 ? -4.645 10.887 17.776 1 97.74 113 TYR B CA 1
ATOM 3345 C C . TYR B 1 113 ? -5.641 11.992 18.105 1 97.74 113 TYR B C 1
ATOM 3347 O O . TYR B 1 113 ? -5.946 12.234 19.276 1 97.74 113 TYR B O 1
ATOM 3355 N N . THR B 1 114 ? -6.191 12.626 17.082 1 97.63 114 THR B N 1
ATOM 3356 C CA . THR B 1 114 ? -7.011 13.81 17.314 1 97.63 114 THR B CA 1
ATOM 3357 C C . THR B 1 114 ? -8.495 13.461 17.249 1 97.63 114 THR B C 1
ATOM 3359 O O . THR B 1 114 ? -9.343 14.251 17.669 1 97.63 114 THR B O 1
ATOM 3362 N N . GLY B 1 115 ? -8.827 12.275 16.719 1 98.58 115 GLY B N 1
ATOM 3363 C CA . GLY B 1 115 ? -10.217 11.863 16.604 1 98.58 115 GLY B CA 1
ATOM 3364 C C . GLY B 1 115 ? -10.384 10.503 15.954 1 98.58 115 GLY B C 1
ATOM 3365 O O . GLY B 1 115 ? -9.464 10.002 15.304 1 98.58 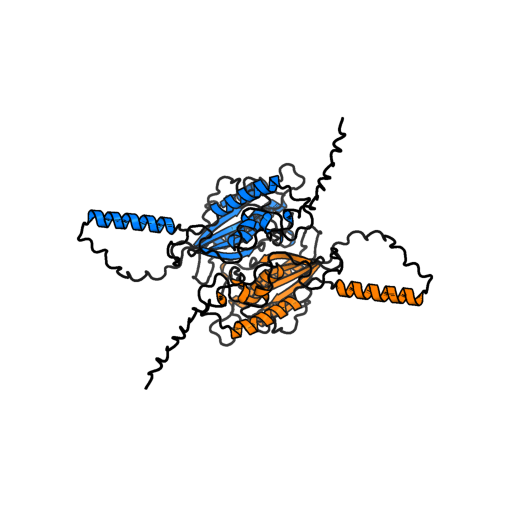115 GLY B O 1
ATOM 3366 N N . ILE B 1 116 ? -11.532 9.89 16.235 1 98.84 116 ILE B N 1
ATOM 3367 C CA . ILE B 1 116 ? -11.948 8.64 15.608 1 98.84 116 ILE B CA 1
ATOM 3368 C C . ILE B 1 116 ? -13.24 8.862 14.824 1 98.84 116 ILE B C 1
ATOM 3370 O O . ILE B 1 116 ? -14.292 9.128 15.411 1 98.84 116 ILE B O 1
ATOM 3374 N N . TRP B 1 117 ? -13.16 8.863 13.535 1 98.92 117 TRP B N 1
ATOM 3375 C CA . TRP B 1 117 ? -14.319 8.877 12.648 1 98.92 117 TRP B CA 1
ATOM 3376 C C . TRP B 1 117 ? -14.735 7.458 12.273 1 98.92 117 TRP B C 1
ATOM 3378 O O . TRP B 1 117 ? -13.888 6.574 12.128 1 98.92 117 TRP B O 1
ATOM 3388 N N . VAL B 1 118 ? -16.028 7.24 12.125 1 98.87 118 VAL B N 1
ATOM 3389 C CA . VAL B 1 118 ? -16.47 5.86 11.955 1 98.87 118 VAL B CA 1
ATOM 3390 C C . VAL B 1 118 ? -17.673 5.814 11.015 1 98.87 118 VAL B C 1
ATOM 3392 O O . VAL B 1 118 ? -18.529 6.701 11.049 1 98.87 118 VAL B O 1
ATOM 3395 N N . SER B 1 119 ? -17.646 4.786 10.175 1 98.55 119 SER B N 1
ATOM 3396 C CA . SER B 1 119 ? -18.813 4.462 9.36 1 98.55 119 SER B CA 1
ATOM 3397 C C . SER B 1 119 ? -20.026 4.15 10.23 1 98.55 119 SER B C 1
ATOM 3399 O O . SER B 1 119 ? -19.881 3.682 11.361 1 98.55 119 SER B O 1
ATOM 3401 N N . ASN B 1 120 ? -21.242 4.278 9.677 1 97.82 120 ASN B N 1
ATOM 3402 C CA . ASN B 1 120 ? -22.454 4.018 10.448 1 97.82 120 ASN B CA 1
ATOM 3403 C C . ASN B 1 120 ? -22.878 2.555 10.349 1 97.82 120 ASN B C 1
ATOM 3405 O O . ASN B 1 120 ? -23.95 2.182 10.829 1 97.82 120 ASN B O 1
ATOM 3409 N N . VAL B 1 121 ? -22.159 1.709 9.754 1 97.15 121 VAL B N 1
ATOM 3410 C CA . VAL B 1 121 ? -22.438 0.283 9.624 1 97.15 121 VAL B CA 1
ATOM 3411 C C . VAL B 1 121 ? -22.074 -0.435 10.922 1 97.15 121 VAL B C 1
ATOM 3413 O O . VAL B 1 121 ? -21.008 -0.195 11.494 1 97.15 121 VAL B O 1
ATOM 3416 N N . PRO B 1 122 ? -22.801 -1.346 11.413 1 97.29 122 PRO B N 1
ATOM 3417 C CA . PRO B 1 122 ? -22.674 -1.927 12.751 1 97.29 122 PRO B CA 1
ATOM 3418 C C . PRO B 1 122 ? -21.291 -2.52 13.009 1 97.29 122 PRO B C 1
ATOM 3420 O O . PRO B 1 122 ? -20.72 -2.322 14.085 1 97.29 122 PRO B O 1
ATOM 3423 N N . ARG B 1 123 ? -20.724 -3.279 12.103 1 97.76 123 ARG B N 1
ATOM 3424 C CA . ARG B 1 123 ? -19.42 -3.896 12.321 1 97.76 123 ARG B CA 1
ATOM 3425 C C . ARG B 1 123 ? -18.338 -2.839 12.514 1 97.76 123 ARG B C 1
ATOM 3427 O O . ARG B 1 123 ? -17.411 -3.028 13.305 1 97.76 123 ARG B O 1
ATOM 3434 N N . ALA B 1 124 ? -18.437 -1.7 11.842 1 98.54 124 ALA B N 1
ATOM 3435 C CA . ALA B 1 124 ? -17.493 -0.6 12.019 1 98.54 124 ALA B CA 1
ATOM 3436 C C . ALA B 1 124 ? -17.723 0.113 13.349 1 98.54 124 ALA B C 1
ATOM 3438 O O . ALA B 1 124 ? -16.768 0.472 14.042 1 98.54 124 ALA B O 1
ATOM 3439 N N . LEU B 1 125 ? -18.989 0.256 13.689 1 98.47 125 LEU B N 1
ATOM 3440 C CA . LEU B 1 125 ? -19.335 0.893 14.954 1 98.47 125 LEU B CA 1
ATOM 3441 C C . LEU B 1 125 ? -18.773 0.104 16.132 1 98.47 125 LEU B C 1
ATOM 3443 O O . LEU B 1 125 ? -18.175 0.681 17.043 1 98.47 125 LEU B O 1
ATOM 3447 N N . GLU B 1 126 ? -18.953 -1.154 16.071 1 98.62 126 GLU B N 1
ATOM 3448 C CA . GLU B 1 126 ? -18.467 -2.009 17.149 1 98.62 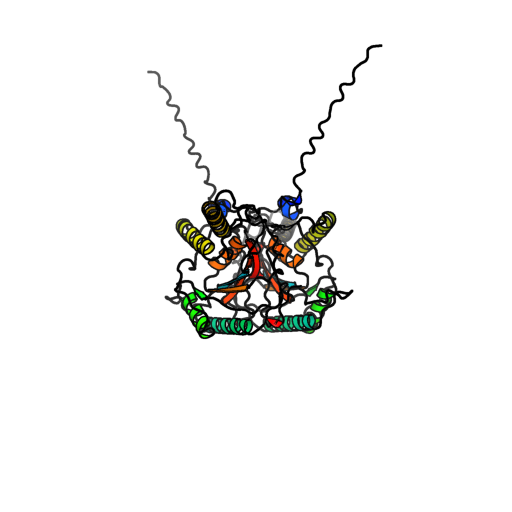126 GLU B CA 1
ATOM 3449 C C . GLU B 1 126 ? -16.944 -1.97 17.241 1 98.62 126 GLU B C 1
ATOM 3451 O O . GLU B 1 126 ? -16.385 -1.906 18.337 1 98.62 126 GLU B O 1
ATOM 3456 N N . THR B 1 127 ? -16.3 -1.995 16.125 1 98.86 127 THR B N 1
ATOM 3457 C CA . THR B 1 127 ? -14.845 -1.898 16.094 1 98.86 127 THR B CA 1
ATOM 3458 C C . THR B 1 127 ? -14.377 -0.587 16.719 1 98.86 127 THR B C 1
ATOM 3460 O O . THR B 1 127 ? -13.459 -0.578 17.542 1 98.86 127 THR B O 1
ATOM 3463 N N . ALA B 1 128 ? -15.042 0.506 16.363 1 98.88 128 ALA B N 1
ATOM 3464 C CA . ALA B 1 128 ? -14.67 1.83 16.856 1 98.88 128 ALA B CA 1
ATOM 3465 C C . ALA B 1 128 ? -14.917 1.946 18.357 1 98.88 128 ALA B C 1
ATOM 3467 O O . ALA B 1 128 ? -14.158 2.61 19.067 1 98.88 128 ALA B O 1
ATOM 3468 N N . GLN B 1 129 ? -15.936 1.321 18.779 1 98.66 129 GLN B N 1
ATOM 3469 C CA . GLN B 1 129 ? -16.247 1.349 20.205 1 98.66 129 GLN B CA 1
ATOM 3470 C C . GLN B 1 129 ? -15.164 0.646 21.018 1 98.66 129 GLN B C 1
ATOM 3472 O O . GLN B 1 129 ? -14.744 1.145 22.065 1 98.66 129 GLN B O 1
ATOM 3477 N N . ILE B 1 130 ? -14.773 -0.472 20.568 1 98.8 130 ILE B N 1
ATOM 3478 C CA . ILE B 1 130 ? -13.697 -1.192 21.24 1 98.8 130 ILE B CA 1
ATOM 3479 C C . ILE B 1 130 ? -12.428 -0.342 21.238 1 98.8 130 ILE B C 1
ATOM 3481 O O . ILE B 1 130 ? -11.781 -0.18 22.275 1 98.8 130 ILE B O 1
ATOM 3485 N N . LEU B 1 131 ? -12.1 0.223 20.111 1 98.57 131 LEU B N 1
ATOM 3486 C CA . LEU B 1 131 ? -10.93 1.084 19.988 1 98.57 131 LEU B CA 1
ATOM 3487 C C . LEU B 1 131 ? -11.004 2.247 20.972 1 98.57 131 LEU B C 1
ATOM 3489 O O . LEU B 1 131 ? -10.029 2.541 21.667 1 98.57 131 LEU B O 1
ATOM 3493 N N . SER B 1 132 ? -12.128 2.885 21.011 1 98.4 132 SER B N 1
ATOM 3494 C CA . SER B 1 132 ? -12.334 4.06 21.851 1 98.4 132 SER B CA 1
ATOM 3495 C C . SER B 1 132 ? -12.171 3.718 23.329 1 98.4 132 SER B C 1
ATOM 3497 O O . SER B 1 132 ? -11.708 4.547 24.115 1 98.4 132 SER B O 1
ATOM 3499 N N . SER B 1 133 ? -12.521 2.529 23.706 1 98.58 133 SER B N 1
ATOM 3500 C CA . SER B 1 133 ? -12.4 2.121 25.102 1 98.58 133 SER B CA 1
ATOM 3501 C C . SER B 1 133 ? -10.94 2.067 25.538 1 98.58 133 SER B C 1
ATOM 3503 O O . SER B 1 133 ? -10.631 2.245 26.718 1 98.58 133 SER B O 1
ATOM 3505 N N . PHE B 1 134 ? -10.029 1.857 24.635 1 98.42 134 PHE B N 1
ATOM 3506 C CA . PHE B 1 134 ? -8.6 1.819 24.924 1 98.42 134 PHE B CA 1
ATOM 3507 C C . PHE B 1 134 ? -7.985 3.207 24.794 1 98.42 134 PHE B C 1
ATOM 3509 O O . PHE B 1 134 ? -6.866 3.442 25.256 1 98.42 134 PHE B O 1
ATOM 3516 N N . LEU B 1 135 ? -8.713 4.108 24.088 1 98.01 135 LEU B N 1
ATOM 3517 C CA . LEU B 1 135 ? -8.274 5.481 23.866 1 98.01 135 LEU B CA 1
ATOM 3518 C C . LEU B 1 135 ? -9.318 6.473 24.366 1 98.01 135 LEU B C 1
ATOM 3520 O O . LEU B 1 135 ? -9.85 7.266 23.586 1 98.01 135 LEU B O 1
ATOM 3524 N N . PRO B 1 136 ? -9.523 6.522 25.575 1 96.88 136 PRO B N 1
ATOM 3525 C CA . PRO B 1 136 ? -10.661 7.269 26.115 1 96.88 136 PRO B CA 1
ATOM 3526 C C . PRO B 1 136 ? -10.523 8.777 25.921 1 96.88 136 PRO B C 1
ATOM 3528 O O . PRO B 1 136 ? -11.521 9.502 25.953 1 96.88 136 PRO B O 1
ATOM 3531 N N . ASP B 1 137 ? -9.343 9.287 25.741 1 97.59 137 ASP B N 1
ATOM 3532 C CA . ASP B 1 137 ? -9.12 10.722 25.601 1 97.59 137 ASP B CA 1
ATOM 3533 C C . ASP B 1 137 ? -9.26 11.16 24.145 1 97.59 137 ASP B C 1
ATOM 3535 O O . ASP B 1 137 ? -9.185 12.352 23.839 1 97.59 137 ASP B O 1
ATOM 3539 N N . VAL B 1 138 ? -9.392 10.251 23.261 1 98.36 138 VAL B N 1
ATOM 3540 C CA . VAL B 1 138 ? -9.58 10.551 21.845 1 98.36 138 VAL B CA 1
ATOM 3541 C C . VAL B 1 138 ? -11.072 10.591 21.52 1 98.36 138 VAL B C 1
ATOM 3543 O O . VAL B 1 138 ? -11.789 9.613 21.745 1 98.36 138 VAL B O 1
ATOM 3546 N N . PRO B 1 139 ? -11.583 11.692 21.015 1 98.56 139 PRO B N 1
ATOM 3547 C CA . PRO B 1 139 ? -13.019 11.806 20.754 1 98.56 139 PRO B CA 1
ATOM 3548 C C . PRO B 1 139 ? -13.5 10.843 19.67 1 98.56 139 PRO B C 1
ATOM 3550 O O . PRO B 1 139 ? -12.918 10.788 18.584 1 98.56 139 PRO B O 1
ATOM 3553 N N . LEU B 1 140 ? -14.482 10.056 19.981 1 98.63 140 LEU B N 1
ATOM 3554 C CA . LEU B 1 140 ? -15.214 9.27 18.993 1 98.63 140 LEU B CA 1
ATOM 3555 C C . LEU B 1 140 ? -16.323 10.099 18.354 1 98.63 140 LEU B C 1
ATOM 3557 O O . LEU B 1 140 ? -17.239 10.554 19.042 1 98.63 140 LEU B O 1
ATOM 3561 N N . LYS B 1 141 ? -16.24 10.305 17.039 1 98.41 141 LYS B N 1
ATOM 3562 C CA . LYS B 1 141 ? -17.188 11.16 16.33 1 98.41 141 LYS B CA 1
ATOM 3563 C C . LYS B 1 141 ? -18.5 10.427 16.069 1 98.41 141 LYS B C 1
ATOM 3565 O O . LYS B 1 141 ? -18.577 9.206 16.224 1 98.41 141 LYS B O 1
ATOM 3570 N N . GLU B 1 142 ? -19.516 11.212 15.725 1 98.18 142 GLU B N 1
ATOM 3571 C CA . GLU B 1 142 ? -20.79 10.616 15.335 1 98.18 142 GLU B CA 1
ATOM 3572 C C . GLU B 1 142 ? -20.641 9.772 14.073 1 98.18 142 GLU B C 1
ATOM 3574 O O . GLU B 1 142 ? -19.87 10.117 13.175 1 98.18 142 GLU B O 1
ATOM 3579 N N . PRO B 1 143 ? -21.394 8.707 14.063 1 98.39 143 PRO B N 1
ATOM 3580 C CA . PRO B 1 143 ? -21.323 7.848 12.879 1 98.39 143 PRO B CA 1
ATOM 3581 C C . PRO B 1 143 ? -21.53 8.619 11.577 1 98.39 143 PRO B C 1
ATOM 3583 O O . PRO B 1 143 ? -22.395 9.495 11.504 1 98.39 143 PRO B O 1
ATOM 3586 N N . GLU B 1 144 ? -20.788 8.344 10.586 1 98.05 144 GLU B N 1
ATOM 3587 C CA . GLU B 1 144 ? -20.732 9.066 9.319 1 98.05 144 GLU B CA 1
ATOM 3588 C C . GLU B 1 144 ? -21.147 8.171 8.155 1 98.05 144 GLU B C 1
ATOM 3590 O O . GLU B 1 144 ? -20.384 7.3 7.731 1 98.05 144 GLU B O 1
ATOM 3595 N N . PRO B 1 145 ? -22.252 8.395 7.532 1 97.89 145 PRO B N 1
ATOM 3596 C CA . PRO B 1 145 ? -22.716 7.568 6.416 1 97.89 145 PRO B CA 1
ATOM 3597 C C . PRO B 1 145 ? -21.81 7.666 5.192 1 97.89 145 PRO B C 1
ATOM 3599 O O . PRO B 1 145 ? -21.746 6.731 4.39 1 97.89 145 PRO B O 1
ATOM 3602 N N . LEU B 1 146 ? -21.115 8.742 4.998 1 98.1 146 LEU B N 1
ATOM 3603 C CA . LEU B 1 146 ? -20.225 8.901 3.854 1 98.1 146 LEU B CA 1
ATOM 3604 C C . LEU B 1 146 ? -19.146 7.823 3.85 1 98.1 146 LEU B C 1
ATOM 3606 O O . LEU B 1 146 ? -18.603 7.485 2.796 1 98.1 146 LEU B O 1
ATOM 3610 N N . LEU B 1 147 ? -18.849 7.235 5.033 1 98.38 147 LEU B N 1
ATOM 3611 C CA . LEU B 1 147 ? -17.756 6.28 5.176 1 98.38 147 LEU B CA 1
ATOM 3612 C C . LEU B 1 147 ? -18.264 4.848 5.047 1 98.38 147 LEU B C 1
ATOM 3614 O O . LEU B 1 147 ? -17.499 3.896 5.218 1 98.38 147 LEU B O 1
ATOM 3618 N N . ALA B 1 148 ? -19.519 4.677 4.69 1 97.69 148 ALA B N 1
ATOM 3619 C CA . ALA B 1 148 ? -20.113 3.348 4.575 1 97.69 148 ALA B CA 1
ATOM 3620 C C . ALA B 1 148 ? -19.558 2.602 3.365 1 97.69 148 ALA B C 1
ATOM 3622 O O . ALA B 1 148 ? -19.03 3.219 2.437 1 97.69 148 ALA B O 1
ATOM 3623 N N . GLU B 1 149 ? -19.746 1.309 3.358 1 94.58 149 GLU B N 1
ATOM 3624 C CA . GLU B 1 149 ? -19.289 0.445 2.274 1 94.58 149 GLU B CA 1
ATOM 3625 C C . GLU B 1 149 ? -19.983 0.795 0.96 1 94.58 149 GLU B C 1
ATOM 3627 O O . GLU B 1 149 ? -21.094 1.328 0.962 1 94.58 149 GLU B O 1
ATOM 3632 N N . GLY B 1 150 ? -19.256 0.641 -0.102 1 93.96 150 GLY B N 1
ATOM 3633 C CA . GLY B 1 150 ? -19.792 0.866 -1.435 1 93.96 150 GLY B CA 1
ATOM 3634 C C . GLY B 1 150 ? -18.831 0.468 -2.539 1 93.96 150 GLY B C 1
ATOM 3635 O O . GLY B 1 150 ? -17.741 -0.041 -2.268 1 93.96 150 GLY B O 1
ATOM 3636 N N . LYS B 1 151 ? -19.316 0.571 -3.729 1 94.05 151 LYS B N 1
ATOM 3637 C CA . LYS B 1 151 ? -18.507 0.339 -4.921 1 94.05 151 LYS B CA 1
ATOM 3638 C C . LYS B 1 151 ? -18.202 1.648 -5.643 1 94.05 151 LYS B C 1
ATOM 3640 O O . LYS B 1 151 ? -19.096 2.262 -6.23 1 94.05 151 LYS B O 1
ATOM 3645 N N . PRO B 1 152 ? -16.942 1.998 -5.61 1 94.41 152 PRO B N 1
ATOM 3646 C CA . PRO B 1 152 ? -16.629 3.323 -6.15 1 94.41 152 PRO B CA 1
ATOM 3647 C C . PRO B 1 152 ? -16.749 3.384 -7.671 1 94.41 152 PRO B C 1
ATOM 3649 O O . PRO B 1 152 ? -17.087 4.433 -8.226 1 94.41 152 PRO B O 1
ATOM 3652 N N . THR B 1 153 ? -16.431 2.325 -8.38 1 93.78 153 THR B N 1
ATOM 3653 C CA . THR B 1 153 ? -16.452 2.226 -9.835 1 93.78 153 THR B CA 1
ATOM 3654 C C . THR B 1 153 ? -16.281 0.777 -10.281 1 93.78 153 THR B C 1
ATOM 3656 O O . THR B 1 153 ? -16.048 -0.109 -9.456 1 93.78 153 THR B O 1
ATOM 3659 N N . VAL B 1 154 ? -16.463 0.554 -11.541 1 91.89 154 VAL B N 1
ATOM 3660 C CA . VAL B 1 154 ? -16.155 -0.767 -12.079 1 91.89 154 VAL B CA 1
ATOM 3661 C C . VAL B 1 154 ? -14.648 -1.008 -12.029 1 91.89 154 VAL B C 1
ATOM 3663 O O . VAL B 1 154 ? -13.866 -0.19 -12.519 1 91.89 154 VAL B O 1
ATOM 3666 N N . PRO B 1 155 ? -14.294 -2.064 -11.328 1 92.49 155 PRO B N 1
ATOM 3667 C CA . PRO B 1 155 ? -12.855 -2.325 -11.246 1 92.49 155 PRO B CA 1
ATOM 3668 C C . PRO B 1 155 ? -12.271 -2.833 -12.562 1 92.49 155 PRO B C 1
ATOM 3670 O O . PRO B 1 155 ? -12.967 -3.494 -13.337 1 92.49 155 PRO B O 1
ATOM 3673 N N . HIS B 1 156 ? -11.036 -2.523 -12.775 1 91.18 156 HIS B N 1
ATOM 3674 C CA . HIS B 1 156 ? -10.244 -3.064 -13.874 1 91.18 156 HIS B CA 1
ATOM 3675 C C . HIS B 1 156 ? -8.964 -3.716 -13.363 1 91.18 156 HIS B C 1
ATOM 3677 O O . HIS B 1 156 ? -8.156 -3.067 -12.694 1 91.18 156 HIS B O 1
ATOM 3683 N N . PRO B 1 157 ? -8.698 -5.009 -13.622 1 88.52 157 PRO B N 1
ATOM 3684 C CA . PRO B 1 157 ? -9.491 -5.829 -14.541 1 88.52 157 PRO B CA 1
ATOM 3685 C C . PRO B 1 157 ? -10.818 -6.28 -13.934 1 88.52 157 PRO B C 1
ATOM 3687 O O . PRO B 1 157 ? -10.934 -6.397 -12.711 1 88.52 157 PRO B O 1
ATOM 3690 N N . THR B 1 158 ? -11.812 -6.315 -14.78 1 79.33 158 THR B N 1
ATOM 3691 C CA . THR B 1 158 ? -13.127 -6.761 -14.332 1 79.33 158 THR B CA 1
ATOM 3692 C C . THR B 1 158 ? -13.46 -8.132 -14.915 1 79.33 158 THR B C 1
ATOM 3694 O O . THR B 1 158 ? -13.118 -8.424 -16.063 1 79.33 158 THR B O 1
ATOM 3697 N N . SER B 1 159 ? -13.73 -9.177 -14.097 1 61.25 159 SER B N 1
ATOM 3698 C CA . SER B 1 159 ? -14.125 -10.47 -14.646 1 61.25 159 SER B CA 1
ATOM 3699 C C . SER B 1 159 ? -15.504 -10.396 -15.295 1 61.25 159 SER B C 1
ATOM 3701 O O . SER B 1 159 ? -15.746 -11.032 -16.323 1 61.25 159 SER B O 1
ATOM 3703 N N . SER B 1 160 ? -16.522 -9.906 -14.655 1 60.32 160 SER B N 1
ATOM 3704 C CA . SER B 1 160 ? -17.865 -9.886 -15.226 1 60.32 160 SER B CA 1
ATOM 3705 C C . SER B 1 160 ? -18.638 -8.65 -14.777 1 60.32 160 SER B C 1
ATOM 3707 O O . SER B 1 160 ? -18.37 -8.098 -13.708 1 60.32 160 SER B O 1
ATOM 3709 N N . ALA B 1 161 ? -19.229 -7.904 -15.713 1 55.57 161 ALA B N 1
ATOM 3710 C CA . ALA B 1 161 ? -20.147 -6.806 -15.42 1 55.57 161 ALA B CA 1
ATOM 3711 C C . ALA B 1 161 ? -21.234 -7.246 -14.445 1 55.57 161 ALA B C 1
ATOM 3713 O O . ALA B 1 161 ? -21.906 -6.41 -13.836 1 55.57 161 ALA B O 1
ATOM 3714 N N . LYS B 1 162 ? -21.443 -8.525 -14.393 1 60.99 162 LYS B N 1
ATOM 3715 C CA . LYS B 1 162 ? -22.662 -8.989 -13.736 1 60.99 162 LYS B CA 1
ATOM 3716 C C . LYS B 1 162 ? -22.715 -8.523 -12.283 1 60.99 162 LYS B C 1
ATOM 3718 O O . LYS B 1 162 ? -23.797 -8.315 -11.732 1 60.99 162 LYS B O 1
ATOM 3723 N N . GLY B 1 163 ? -21.584 -8.101 -11.848 1 64.84 163 GLY B N 1
ATOM 3724 C CA . GLY B 1 163 ? -21.662 -7.778 -10.432 1 64.84 163 GLY B CA 1
ATOM 3725 C C . GLY B 1 163 ? -21.752 -6.287 -10.165 1 64.84 163 GLY B C 1
ATOM 3726 O O . GLY B 1 163 ? -21.89 -5.865 -9.015 1 64.84 163 GLY B O 1
ATOM 3727 N N . PHE B 1 164 ? -21.931 -5.55 -11.31 1 78.4 164 PHE B N 1
ATOM 3728 C CA . PHE B 1 164 ? -21.961 -4.112 -11.07 1 78.4 164 PHE B CA 1
ATOM 3729 C C . PHE B 1 164 ? -23.208 -3.487 -11.684 1 78.4 164 PHE B C 1
ATOM 3731 O O . PHE B 1 164 ? -23.407 -3.552 -12.899 1 78.4 164 PHE B O 1
ATOM 3738 N N . VAL B 1 165 ? -24.102 -3.187 -10.852 1 78.64 165 VAL B N 1
ATOM 3739 C CA . VAL B 1 165 ? -25.328 -2.485 -11.217 1 78.64 165 VAL B CA 1
ATOM 3740 C C . VAL B 1 165 ? -25.037 -0.997 -11.397 1 78.64 165 VAL B C 1
ATOM 3742 O O . VAL B 1 165 ? -24.579 -0.33 -10.466 1 78.64 165 VAL B O 1
ATOM 3745 N N . GLY B 1 166 ? -25.362 -0.528 -12.468 1 81.75 166 GLY B N 1
ATOM 3746 C CA . GLY B 1 166 ? -25.047 0.848 -12.818 1 81.75 166 GLY B CA 1
ATOM 3747 C C . GLY B 1 166 ? -25.598 1.856 -11.828 1 81.75 166 GLY B C 1
ATOM 3748 O O . GLY B 1 166 ? -24.902 2.798 -11.441 1 81.75 166 GLY B O 1
ATOM 3749 N N . ALA B 1 167 ? -26.819 1.658 -11.398 1 87.32 167 ALA B N 1
ATOM 3750 C CA . ALA B 1 167 ? -27.464 2.592 -10.479 1 87.32 167 ALA B CA 1
ATOM 3751 C C . ALA B 1 167 ? -26.729 2.641 -9.142 1 87.32 167 ALA B C 1
ATOM 3753 O O . ALA B 1 167 ? -26.567 3.714 -8.555 1 87.32 167 ALA B O 1
ATOM 3754 N N . ASP B 1 168 ? -26.304 1.523 -8.657 1 88.68 168 ASP B N 1
ATOM 3755 C CA . ASP B 1 168 ? -25.549 1.453 -7.41 1 88.68 168 ASP B CA 1
ATOM 3756 C C . ASP B 1 168 ? -24.205 2.165 -7.541 1 88.68 168 ASP B C 1
ATOM 3758 O O . ASP B 1 168 ? -23.797 2.903 -6.643 1 88.68 168 ASP B O 1
ATOM 3762 N N . LEU B 1 169 ? -23.649 1.939 -8.651 1 89.47 169 LEU B N 1
ATOM 3763 C CA . LEU B 1 169 ? -22.361 2.579 -8.897 1 89.47 169 LEU B CA 1
ATOM 3764 C C . LEU B 1 169 ? -22.512 4.095 -8.966 1 89.47 169 LEU B C 1
ATOM 3766 O O . LEU B 1 169 ? -21.662 4.831 -8.458 1 89.47 169 LEU B O 1
ATOM 3770 N N . TRP B 1 170 ? -23.553 4.467 -9.57 1 90.08 170 TRP B N 1
ATOM 3771 C CA . TRP B 1 170 ? -23.823 5.894 -9.715 1 90.08 170 TRP B CA 1
ATOM 3772 C C . TRP B 1 170 ? -23.976 6.56 -8.351 1 90.08 170 TRP B C 1
ATOM 3774 O O . TRP B 1 170 ? -23.442 7.648 -8.122 1 90.08 170 TRP B O 1
ATOM 3784 N N . GLU B 1 171 ? -24.631 5.931 -7.476 1 93.67 171 GLU B N 1
ATOM 3785 C CA . GLU B 1 171 ? -24.863 6.48 -6.143 1 93.67 171 GLU B CA 1
ATOM 3786 C C . GLU B 1 171 ? -23.622 6.345 -5.266 1 93.67 171 GLU B C 1
ATOM 3788 O O . GLU B 1 171 ? -23.213 7.304 -4.607 1 93.67 171 GLU B O 1
ATOM 3793 N N . ASP B 1 172 ? -23.005 5.219 -5.259 1 95.17 172 ASP B N 1
ATOM 3794 C CA . ASP B 1 172 ? -21.86 4.94 -4.397 1 95.17 172 ASP B CA 1
ATOM 3795 C C . ASP B 1 172 ? -20.656 5.791 -4.791 1 95.17 172 ASP B C 1
ATOM 3797 O O . ASP B 1 172 ? -19.915 6.266 -3.927 1 95.17 172 ASP B O 1
ATOM 3801 N N . SER B 1 173 ? -20.508 5.908 -6.066 1 95.61 173 SER B N 1
ATOM 3802 C CA . SER B 1 173 ? -19.329 6.623 -6.544 1 95.61 173 SER B CA 1
ATOM 3803 C C . SER B 1 173 ? -19.312 8.061 -6.038 1 95.61 173 SER B C 1
ATOM 3805 O O . SER B 1 173 ? -18.285 8.543 -5.555 1 95.61 173 SER B O 1
ATOM 3807 N N . VAL B 1 174 ? -20.433 8.701 -6.1 1 96.05 174 VAL B N 1
ATOM 3808 C CA . VAL B 1 174 ? -20.494 10.103 -5.703 1 96.05 174 VAL B CA 1
ATOM 3809 C C . VAL B 1 174 ? -20.378 10.216 -4.184 1 96.05 174 VAL B C 1
ATOM 3811 O O . VAL B 1 174 ? -19.766 11.155 -3.67 1 96.05 174 VAL B O 1
ATOM 3814 N N . ARG B 1 175 ? -20.979 9.34 -3.502 1 97.35 175 ARG B N 1
ATOM 3815 C CA . ARG B 1 175 ? -20.897 9.351 -2.045 1 97.35 175 ARG B CA 1
ATOM 3816 C C . ARG B 1 175 ? -19.46 9.148 -1.576 1 97.35 175 ARG B C 1
ATOM 3818 O O . ARG B 1 175 ? -18.985 9.86 -0.689 1 97.35 175 ARG B O 1
ATOM 3825 N N . MET B 1 176 ? -18.821 8.226 -2.135 1 97.66 176 MET B N 1
ATOM 3826 C CA . MET B 1 176 ? -17.441 7.932 -1.758 1 97.66 176 MET B CA 1
ATOM 3827 C C . MET B 1 176 ? -16.514 9.078 -2.149 1 97.66 176 MET B C 1
ATOM 3829 O O . MET B 1 176 ? -15.572 9.396 -1.421 1 97.66 176 MET B O 1
ATOM 3833 N N . GLU B 1 177 ? -16.8 9.673 -3.291 1 97.23 177 GLU B N 1
ATOM 3834 C CA . GLU B 1 177 ? -16.051 10.865 -3.676 1 97.23 177 GLU B CA 1
ATOM 3835 C C . GLU B 1 177 ? -16.285 12.007 -2.692 1 97.23 177 GLU B C 1
ATOM 3837 O O . GLU B 1 177 ? -15.36 12.754 -2.367 1 97.23 177 GLU B O 1
ATOM 3842 N N . ALA B 1 178 ? -17.482 12.109 -2.207 1 98.16 178 ALA B N 1
ATOM 3843 C CA . ALA B 1 178 ? -17.794 13.121 -1.202 1 98.16 178 ALA B CA 1
ATOM 3844 C C . ALA B 1 178 ? -16.994 12.889 0.077 1 98.16 178 ALA B C 1
ATOM 3846 O O . ALA B 1 178 ? -16.5 13.839 0.689 1 98.16 178 ALA B O 1
ATOM 3847 N N . ALA B 1 179 ? -16.885 11.665 0.51 1 98.56 179 ALA B N 1
ATOM 3848 C CA . ALA B 1 179 ? -16.072 11.33 1.676 1 98.56 179 ALA B CA 1
ATOM 3849 C C . ALA B 1 179 ? -14.613 11.72 1.457 1 98.56 179 ALA B C 1
ATOM 3851 O O . ALA B 1 179 ? -13.982 12.308 2.339 1 98.56 179 ALA B O 1
ATOM 3852 N N . PHE B 1 180 ? -14.101 11.433 0.271 1 98.43 180 PHE B N 1
ATOM 3853 C CA . PHE B 1 180 ? -12.728 11.79 -0.066 1 98.43 180 PHE B CA 1
ATOM 3854 C C . PHE B 1 180 ? -12.512 13.294 0.061 1 98.43 180 PHE B C 1
ATOM 3856 O O . PHE B 1 180 ? -11.552 13.737 0.694 1 98.43 180 PHE B O 1
ATOM 3863 N N . ARG B 1 181 ? -13.349 14.07 -0.511 1 97.52 181 ARG B N 1
ATOM 3864 C CA . ARG B 1 181 ? -13.207 15.522 -0.536 1 97.52 181 ARG B CA 1
ATOM 3865 C C . ARG B 1 181 ? -13.334 16.109 0.866 1 97.52 181 ARG B C 1
ATOM 3867 O O . ARG B 1 181 ? -12.689 17.109 1.186 1 97.52 181 ARG B O 1
ATOM 3874 N N . LYS B 1 182 ? -14.089 15.438 1.64 1 98.24 182 LYS B N 1
ATOM 3875 C CA . LYS B 1 182 ? -14.328 15.938 2.99 1 98.24 182 LYS B CA 1
ATOM 3876 C C . LYS B 1 182 ? -13.137 15.653 3.901 1 98.24 182 LYS B C 1
ATOM 3878 O O . LYS B 1 182 ? -12.732 16.51 4.688 1 98.24 182 LYS B O 1
ATOM 3883 N N . TYR B 1 183 ? -12.515 14.476 3.77 1 98.42 183 TYR B N 1
ATOM 3884 C CA . TYR B 1 183 ? -11.615 14.028 4.826 1 98.42 183 TYR B CA 1
ATOM 3885 C C . TYR B 1 183 ? -10.166 14.051 4.354 1 98.42 183 TYR B C 1
ATOM 3887 O O . TYR B 1 183 ? -9.242 14.089 5.17 1 98.42 183 TYR B O 1
ATOM 3895 N N . VAL B 1 184 ? -9.952 13.972 3.061 1 98.66 184 VAL B N 1
ATOM 3896 C CA . VAL B 1 184 ? -8.589 13.95 2.539 1 98.66 184 VAL B CA 1
ATOM 3897 C C . VAL B 1 184 ? -8.251 15.304 1.919 1 98.66 184 VAL B C 1
ATOM 3899 O O . VAL B 1 184 ? -8.667 15.601 0.796 1 98.66 184 VAL B O 1
ATOM 3902 N N . HIS B 1 185 ? -7.504 16.059 2.582 1 97.99 185 HIS B N 1
ATOM 3903 C CA . HIS B 1 185 ? -7.067 17.377 2.133 1 97.99 185 HIS B CA 1
ATOM 3904 C C . HIS B 1 185 ? -5.918 17.897 2.989 1 97.99 185 HIS B C 1
ATOM 3906 O O . HIS B 1 185 ? -5.707 17.424 4.108 1 97.99 185 HIS B O 1
ATOM 3912 N N . ARG B 1 186 ? -5.175 18.817 2.439 1 96.76 186 ARG B N 1
ATOM 3913 C CA . ARG B 1 186 ? -4.136 19.463 3.235 1 96.76 186 ARG B CA 1
ATOM 3914 C C . ARG B 1 186 ? -4.743 20.249 4.393 1 96.76 186 ARG B C 1
ATOM 3916 O O . ARG B 1 186 ? -5.92 20.613 4.353 1 96.76 186 ARG B O 1
ATOM 3923 N N . ASP B 1 187 ? -3.966 20.446 5.351 1 96.42 187 ASP B N 1
ATOM 3924 C CA . ASP B 1 187 ? -4.403 21.039 6.611 1 96.42 187 ASP B CA 1
ATOM 3925 C C . ASP B 1 187 ? -4.92 22.46 6.399 1 96.42 187 ASP B C 1
ATOM 3927 O O . ASP B 1 187 ? -5.954 22.839 6.953 1 96.42 187 ASP B O 1
ATOM 3931 N N . VAL B 1 188 ? -4.207 23.247 5.56 1 95.32 188 VAL B N 1
ATOM 3932 C CA . VAL B 1 188 ? -4.493 24.669 5.4 1 95.32 188 VAL B CA 1
ATOM 3933 C C . VAL B 1 188 ? -5.069 24.928 4.01 1 95.32 188 VAL B C 1
ATOM 3935 O O . VAL B 1 188 ? -4.567 24.399 3.015 1 95.32 188 VAL B O 1
ATOM 3938 N N . ASP B 1 189 ? -6.097 25.673 3.953 1 95.28 189 ASP B N 1
ATOM 3939 C CA . ASP B 1 189 ? -6.581 26.238 2.697 1 95.28 189 ASP B CA 1
ATOM 3940 C C . ASP B 1 189 ? -5.805 27.5 2.327 1 95.28 189 ASP B C 1
ATOM 3942 O O . ASP B 1 189 ? -6.154 28.599 2.762 1 95.28 189 ASP B O 1
ATOM 3946 N N . HIS B 1 190 ? -4.874 27.385 1.509 1 93.21 190 HIS B N 1
ATOM 3947 C CA . HIS B 1 190 ? -3.957 28.481 1.213 1 93.21 190 HIS B CA 1
ATOM 3948 C C . HIS B 1 190 ? -4.64 29.561 0.38 1 93.21 190 HIS B C 1
ATOM 3950 O O . HIS B 1 190 ? -4.21 30.717 0.383 1 93.21 190 HIS B O 1
ATOM 3956 N N . LYS B 1 191 ? -5.615 29.213 -0.335 1 91.58 191 LYS B N 1
ATOM 3957 C CA . LYS B 1 191 ? -6.373 30.205 -1.092 1 91.58 191 LYS B CA 1
ATOM 3958 C C . LYS B 1 191 ? -7.158 31.125 -0.162 1 91.58 191 LYS B C 1
ATOM 3960 O O . LYS B 1 191 ? -7.141 32.346 -0.328 1 91.58 191 LYS B O 1
ATOM 3965 N N . LYS B 1 192 ? -7.77 30.501 0.742 1 92.91 192 LYS B N 1
ATOM 3966 C CA . LYS B 1 192 ? -8.502 31.291 1.728 1 92.91 192 LYS B CA 1
ATOM 3967 C C . LYS B 1 192 ? -7.552 32.144 2.563 1 92.91 192 LYS B C 1
ATOM 3969 O O . LYS B 1 192 ? -7.863 33.292 2.89 1 92.91 192 LYS B O 1
ATOM 3974 N N . LEU B 1 193 ? -6.48 31.551 2.951 1 90.97 193 LEU B N 1
ATOM 3975 C CA . LEU B 1 193 ? -5.475 32.284 3.713 1 90.97 193 LEU B CA 1
ATOM 3976 C C . LEU B 1 193 ? -4.972 33.491 2.93 1 90.97 193 LEU B C 1
ATOM 3978 O O . LEU B 1 193 ? -4.812 34.578 3.491 1 90.97 193 LEU B O 1
ATOM 3982 N N . ALA B 1 194 ? -4.686 33.336 1.701 1 88.73 194 ALA B N 1
ATOM 3983 C CA . ALA B 1 194 ? -4.211 34.42 0.846 1 88.73 194 ALA B CA 1
ATOM 3984 C C . ALA B 1 194 ? -5.267 35.514 0.71 1 88.73 194 ALA B C 1
ATOM 3986 O O . ALA B 1 194 ? -4.941 36.703 0.707 1 88.73 194 ALA B O 1
ATOM 3987 N N . GLU B 1 195 ? -6.46 35.118 0.531 1 90.84 195 GLU B N 1
ATOM 3988 C CA . GLU B 1 195 ? -7.558 36.074 0.428 1 90.84 195 GLU B CA 1
ATOM 3989 C C . GLU B 1 195 ? -7.685 36.909 1.699 1 90.84 195 GLU B C 1
ATOM 3991 O O . GLU B 1 195 ? -7.891 38.122 1.633 1 90.84 195 GLU B O 1
ATOM 3996 N N . LYS B 1 196 ? -7.566 36.287 2.763 1 91.56 196 LYS B N 1
ATOM 3997 C CA . LYS B 1 196 ? -7.651 36.982 4.044 1 91.56 196 LYS B CA 1
ATOM 3998 C C . LYS B 1 196 ? -6.507 37.979 4.206 1 91.56 196 LYS B C 1
ATOM 4000 O O . LYS B 1 196 ? -6.712 39.095 4.686 1 91.56 196 LYS B O 1
ATOM 4005 N N . LYS B 1 197 ? -5.369 37.562 3.853 1 88.27 197 LYS B N 1
ATOM 4006 C CA . LYS B 1 197 ? -4.21 38.448 3.925 1 88.27 197 LYS B CA 1
ATOM 4007 C C . LYS B 1 197 ? -4.381 39.653 3.005 1 88.27 197 LYS B C 1
ATOM 4009 O O . LYS B 1 197 ? -4.059 40.781 3.384 1 88.27 197 LYS B O 1
ATOM 4014 N N . ALA B 1 198 ? -4.841 39.371 1.851 1 88.3 198 ALA B N 1
ATOM 4015 C CA . ALA B 1 198 ? -5.053 40.44 0.878 1 88.3 198 ALA B CA 1
ATOM 4016 C C . ALA B 1 198 ? -6.088 41.442 1.382 1 88.3 198 ALA B C 1
ATOM 4018 O O . ALA B 1 198 ? -5.923 42.653 1.211 1 88.3 198 ALA B O 1
ATOM 4019 N N . LYS B 1 199 ? -7.094 40.975 1.938 1 90.18 199 LYS B N 1
ATOM 4020 C CA . LYS B 1 199 ? -8.137 41.839 2.484 1 90.18 199 LYS B CA 1
ATOM 4021 C C . LYS B 1 199 ? -7.599 42.692 3.629 1 90.18 199 LYS B C 1
ATOM 4023 O O . LYS B 1 199 ? -7.924 43.877 3.733 1 90.18 199 LYS B O 1
ATOM 4028 N N . LYS B 1 200 ? -6.82 42.131 4.442 1 89.44 200 LYS B N 1
ATOM 4029 C CA . LYS B 1 200 ? -6.22 42.856 5.559 1 89.44 200 LYS B CA 1
ATOM 4030 C C . LYS B 1 200 ? -5.286 43.955 5.062 1 89.44 200 LYS B C 1
ATOM 4032 O O . LYS B 1 200 ? -5.274 45.061 5.607 1 89.44 200 LYS B O 1
ATOM 4037 N N . GLU B 1 201 ? -4.517 43.551 4.129 1 85.2 201 GLU B N 1
ATOM 4038 C CA . GLU B 1 201 ? -3.593 44.524 3.554 1 85.2 201 GLU B CA 1
ATOM 4039 C C . GLU B 1 201 ? -4.345 45.688 2.914 1 85.2 201 GLU B C 1
ATOM 4041 O O . GLU B 1 201 ? -3.932 46.843 3.037 1 85.2 201 GLU B O 1
ATOM 4046 N N . LYS B 1 202 ? -5.321 45.362 2.194 1 87.09 202 LYS B N 1
ATOM 4047 C CA . LYS B 1 202 ? -6.136 46.4 1.57 1 87.09 202 LYS B CA 1
ATOM 4048 C C . LYS B 1 202 ? -6.761 47.314 2.62 1 87.09 202 LYS B C 1
ATOM 4050 O O . LYS B 1 202 ? -6.79 48.535 2.45 1 87.09 202 LYS B O 1
ATOM 4055 N N . LYS B 1 203 ? -7.202 46.808 3.662 1 88.03 203 LYS B N 1
ATOM 4056 C CA . LYS B 1 203 ? -7.792 47.586 4.747 1 88.03 203 LYS B CA 1
ATOM 4057 C C . LYS B 1 203 ? -6.754 48.493 5.401 1 88.03 203 LYS B C 1
ATOM 4059 O O . LYS B 1 203 ? -7.041 49.652 5.711 1 88.03 203 LYS B O 1
ATOM 4064 N N . LYS B 1 204 ? -5.628 47.945 5.626 1 84.87 204 LYS B N 1
ATOM 4065 C CA . LYS B 1 204 ? -4.549 48.739 6.208 1 84.87 204 LYS B CA 1
ATOM 4066 C C . LYS B 1 204 ? -4.166 49.899 5.294 1 84.87 204 LYS B C 1
ATOM 4068 O O . LYS B 1 204 ? -3.914 51.01 5.765 1 84.87 204 LYS B O 1
ATOM 4073 N N . LYS B 1 205 ? -4.099 49.604 4.064 1 83.37 205 LYS B N 1
ATOM 4074 C CA . LYS B 1 205 ? -3.776 50.639 3.086 1 83.37 205 LYS B CA 1
ATOM 4075 C C . LYS B 1 205 ? -4.839 51.734 3.073 1 83.37 205 LYS B C 1
ATOM 4077 O O . LYS B 1 205 ? -4.521 52.912 2.901 1 83.37 205 LYS B O 1
ATOM 4082 N N . GLN B 1 206 ? -6.023 51.264 3.167 1 84.05 206 GLN B N 1
ATOM 4083 C CA . GLN B 1 206 ? -7.12 52.227 3.178 1 84.05 206 GLN B CA 1
ATOM 4084 C C . GLN B 1 206 ? -7.092 53.077 4.445 1 84.05 206 GLN B C 1
ATOM 4086 O O . GLN B 1 206 ? -7.373 54.277 4.4 1 84.05 206 GLN B O 1
ATOM 4091 N N . GLU B 1 207 ? -6.74 52.47 5.569 1 82.64 207 GLU B N 1
ATOM 4092 C CA . GLU B 1 207 ? -6.727 53.161 6.854 1 82.64 207 GLU B CA 1
ATOM 4093 C C . GLU B 1 207 ? -5.518 54.084 6.973 1 82.64 207 GLU B C 1
ATOM 4095 O O . GLU B 1 207 ? -5.614 55.172 7.544 1 82.64 207 GLU B O 1
ATOM 4100 N N . LEU B 1 208 ? -4.335 53.6 6.485 1 76.4 208 LEU B N 1
ATOM 4101 C CA . LEU B 1 208 ? -3.107 54.367 6.661 1 76.4 208 LEU B CA 1
ATOM 4102 C C . LEU B 1 208 ? -2.894 55.328 5.496 1 76.4 208 LEU B C 1
ATOM 4104 O O . LEU B 1 208 ? -2.031 56.206 5.56 1 76.4 208 LEU B O 1
ATOM 4108 N N . GLY B 1 209 ? -3.855 55.39 4.615 1 66.43 209 GLY B N 1
ATOM 4109 C CA . GLY B 1 209 ? -3.88 56.34 3.514 1 66.43 209 GLY B CA 1
ATOM 4110 C C . GLY B 1 209 ? -2.723 56.164 2.548 1 66.43 209 GLY B C 1
ATOM 4111 O O . GLY B 1 209 ? -2.122 55.09 2.479 1 66.43 209 GLY B O 1
ATOM 4112 N N . ASP B 1 210 ? -2.371 57.275 1.706 1 64.44 210 ASP B N 1
ATOM 4113 C CA . ASP B 1 210 ? -1.371 57.339 0.645 1 64.44 210 ASP B CA 1
ATOM 4114 C C . ASP B 1 210 ? 0.03 57.073 1.193 1 64.44 210 ASP B C 1
ATOM 4116 O O . ASP B 1 210 ? 0.982 56.916 0.427 1 64.44 210 ASP B O 1
ATOM 4120 N N . GLY B 1 211 ? 0.212 57.304 2.439 1 59.64 211 GLY B N 1
ATOM 4121 C CA . GLY B 1 211 ? 1.527 57.151 3.041 1 59.64 211 GLY B CA 1
ATOM 4122 C C . GLY B 1 211 ? 1.833 55.722 3.45 1 59.64 211 GLY B C 1
ATOM 4123 O O . GLY B 1 211 ? 2.856 55.458 4.085 1 59.64 211 GLY B O 1
ATOM 4124 N N . TYR B 1 212 ? 0.943 54.938 3.266 1 58.07 212 TYR B N 1
ATOM 4125 C CA . TYR B 1 212 ? 1.222 53.575 3.705 1 58.07 212 TYR B CA 1
ATOM 4126 C C . TYR B 1 212 ? 2.296 52.931 2.835 1 58.07 212 TYR B C 1
ATOM 4128 O O . TYR B 1 212 ? 2.153 52.86 1.612 1 58.07 212 TYR B O 1
ATOM 4136 N N . VAL B 1 213 ? 3.488 52.857 3.238 1 58.62 213 VAL B N 1
ATOM 4137 C CA . VAL B 1 213 ? 4.487 52.007 2.599 1 58.62 213 VAL B CA 1
ATOM 4138 C C . VAL B 1 213 ? 4.349 50.574 3.111 1 58.62 213 VAL B C 1
ATOM 4140 O O . VAL B 1 213 ? 4.445 50.327 4.315 1 58.62 213 VAL B O 1
ATOM 4143 N N . PRO B 1 214 ? 3.753 49.803 2.319 1 58.14 214 PRO B N 1
ATOM 4144 C CA . PRO B 1 214 ? 3.751 48.412 2.779 1 58.14 214 PRO B CA 1
ATOM 4145 C C . PRO B 1 214 ? 5.041 48.028 3.5 1 58.14 214 PRO B C 1
ATOM 4147 O O . PRO B 1 214 ? 6.126 48.461 3.104 1 58.14 214 PRO B O 1
ATOM 4150 N N . PRO B 1 215 ? 4.889 47.74 4.828 1 51.34 215 PRO B N 1
ATOM 4151 C CA . PRO B 1 215 ? 6.18 47.342 5.392 1 51.34 215 PRO B CA 1
ATOM 4152 C C . PRO B 1 215 ? 7.047 46.573 4.398 1 51.34 215 PRO B C 1
ATOM 4154 O O . PRO B 1 215 ? 6.532 45.771 3.616 1 51.34 215 PRO B O 1
ATOM 4157 N N . GLU B 1 216 ? 8.037 47.127 3.914 1 44.62 216 GLU B N 1
ATOM 4158 C CA . GLU B 1 216 ? 8.978 46.343 3.12 1 44.62 216 GLU B CA 1
ATOM 4159 C C . GLU B 1 216 ? 8.971 44.877 3.545 1 44.62 21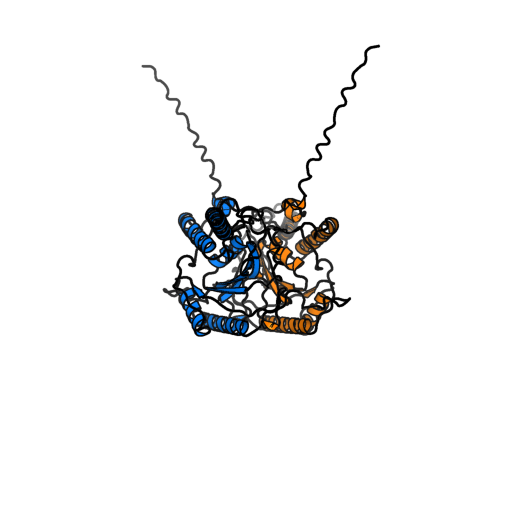6 GLU B C 1
ATOM 4161 O O . GLU B 1 216 ? 8.806 44.569 4.727 1 44.62 216 GLU B O 1
ATOM 4166 N N . LYS B 1 217 ? 8.713 44.048 2.636 1 45.25 217 LYS B N 1
ATOM 4167 C CA . LYS B 1 217 ? 8.974 42.637 2.905 1 45.25 217 LYS B CA 1
ATOM 4168 C C . LYS B 1 217 ? 10.115 42.47 3.905 1 45.25 217 LYS B C 1
ATOM 4170 O O . LYS B 1 217 ? 11.288 42.521 3.53 1 45.25 217 LYS B O 1
ATOM 4175 N N . GLU B 1 218 ? 10.128 43.22 4.964 1 38.19 218 GLU B N 1
ATOM 4176 C CA . GLU B 1 218 ? 11.213 42.752 5.821 1 38.19 218 GLU B CA 1
ATOM 4177 C C . GLU B 1 218 ? 11.336 41.232 5.775 1 38.19 218 GLU B C 1
ATOM 4179 O O . GLU B 1 218 ? 10.355 40.518 5.992 1 38.19 218 GLU B O 1
ATOM 4184 N N . GLU B 1 219 ? 12.154 40.762 5.024 1 41.09 219 GLU B N 1
ATOM 4185 C CA . GLU B 1 219 ? 12.559 39.365 5.151 1 41.09 219 GLU B CA 1
ATOM 4186 C C . GLU B 1 219 ? 12.582 38.928 6.613 1 41.09 219 GLU B C 1
ATOM 4188 O O . GLU B 1 219 ? 13.533 39.222 7.34 1 41.09 219 GLU B O 1
ATOM 4193 N N . GLU B 1 220 ? 11.632 39.235 7.449 1 40.79 220 GLU B N 1
ATOM 4194 C CA . GLU B 1 220 ? 11.804 38.539 8.721 1 40.79 220 GLU B CA 1
ATOM 4195 C C . GLU B 1 220 ? 12.544 37.218 8.531 1 40.79 220 GLU B C 1
ATOM 4197 O O . GLU B 1 220 ? 12.316 36.507 7.55 1 40.79 220 GLU B O 1
ATOM 4202 N N . PRO B 1 221 ? 13.715 37.112 9.035 1 43.81 221 PRO B N 1
ATOM 4203 C CA . PRO B 1 221 ? 14.385 35.815 8.917 1 43.81 221 PRO B CA 1
ATOM 4204 C C . PRO B 1 221 ? 13.407 34.643 8.916 1 43.81 221 PRO B C 1
ATOM 4206 O O . PRO B 1 221 ? 12.42 34.657 9.656 1 43.81 221 PRO B O 1
ATOM 4209 N N . GLU B 1 222 ? 13.173 34.083 7.792 1 44.45 222 GLU B N 1
ATOM 4210 C CA . GLU B 1 222 ? 12.385 32.854 7.78 1 44.45 222 GLU B CA 1
ATOM 4211 C C . GLU B 1 222 ? 12.478 32.126 9.118 1 44.45 222 GLU B C 1
ATOM 4213 O O . GLU B 1 222 ? 13.577 31.854 9.607 1 44.45 222 GLU B O 1
ATOM 4218 N N . PRO B 1 223 ? 11.606 32.427 10.064 1 43.97 223 PRO B N 1
ATOM 4219 C CA . PRO B 1 223 ? 11.758 31.584 11.252 1 43.97 223 PRO B CA 1
ATOM 4220 C C . PRO B 1 223 ? 12.387 30.229 10.937 1 43.97 223 PRO B C 1
ATOM 4222 O O . PRO B 1 223 ? 12.287 29.745 9.806 1 43.97 223 PRO B O 1
ATOM 4225 N N . GLU B 1 224 ? 13.478 29.82 11.668 1 48.68 224 GLU B N 1
ATOM 4226 C CA . GLU B 1 224 ? 14.041 28.475 11.592 1 48.68 224 GLU B CA 1
ATOM 4227 C C . GLU B 1 224 ? 12.979 27.455 11.189 1 48.68 224 GLU B C 1
ATOM 4229 O O . GLU B 1 224 ? 11.822 27.559 11.602 1 48.68 224 GLU B O 1
ATOM 4234 N N . PRO B 1 225 ? 13.109 26.899 10.092 1 50.43 225 PRO B N 1
ATOM 4235 C CA . PRO B 1 225 ? 12.124 25.922 9.623 1 50.43 225 PRO B CA 1
ATOM 4236 C C . PRO B 1 225 ? 11.536 25.086 10.757 1 50.43 225 PRO B C 1
ATOM 4238 O O . PRO B 1 225 ? 12.263 24.349 11.427 1 50.43 225 PRO B O 1
ATOM 4241 N N . LYS B 1 226 ? 10.633 25.639 11.586 1 58.57 226 LYS B N 1
ATOM 4242 C CA . LYS B 1 226 ? 9.947 24.815 12.578 1 58.57 226 LYS B CA 1
ATOM 4243 C C . LYS B 1 226 ? 9.422 23.526 11.953 1 58.57 226 LYS B C 1
ATOM 4245 O O . LYS B 1 226 ? 8.91 23.537 10.832 1 58.57 226 LYS B O 1
ATOM 4250 N N . GLU B 1 227 ? 9.939 22.409 12.357 1 70.03 227 GLU B N 1
ATOM 4251 C CA . GLU B 1 227 ? 9.419 21.104 11.958 1 70.03 227 GLU B CA 1
ATOM 4252 C C . GLU B 1 227 ? 7.893 21.085 11.991 1 70.03 227 GLU B C 1
ATOM 4254 O O . GLU B 1 227 ? 7.282 21.569 12.946 1 70.03 227 GLU B O 1
ATOM 4259 N N . PRO B 1 228 ? 7.358 20.733 10.855 1 77.19 228 PRO B N 1
ATOM 4260 C CA . PRO B 1 228 ? 5.894 20.741 10.843 1 77.19 228 PRO B CA 1
ATOM 4261 C C . PRO B 1 228 ? 5.29 19.844 11.921 1 77.19 228 PRO B C 1
ATOM 4263 O O . PRO B 1 228 ? 5.864 18.806 12.258 1 77.19 228 PRO B O 1
ATOM 4266 N N . GLU B 1 229 ? 4.279 20.358 12.519 1 89.88 229 GLU B N 1
ATOM 4267 C CA . GLU B 1 229 ? 3.508 19.563 13.47 1 89.88 229 GLU B CA 1
ATOM 4268 C C . GLU B 1 229 ? 2.807 18.399 12.775 1 89.88 229 GLU B C 1
ATOM 4270 O O . GLU B 1 229 ? 2.332 18.538 11.646 1 89.88 229 GLU B O 1
ATOM 4275 N N . HIS B 1 230 ? 2.771 17.288 13.4 1 93.98 230 HIS B N 1
ATOM 4276 C CA . HIS B 1 230 ? 2.079 16.106 12.899 1 93.98 230 HIS B CA 1
ATOM 4277 C C . HIS B 1 230 ? 0.75 15.898 13.617 1 93.98 230 HIS B C 1
ATOM 4279 O O . HIS B 1 230 ? 0.662 16.082 14.833 1 93.98 230 HIS B O 1
ATOM 4285 N N . VAL B 1 231 ? -0.25 15.596 12.898 1 95.76 231 VAL B N 1
ATOM 4286 C CA . VAL B 1 231 ? -1.535 15.217 13.474 1 95.76 231 VAL B CA 1
ATOM 4287 C C . VAL B 1 231 ? -1.959 13.851 12.938 1 95.76 231 VAL B C 1
ATOM 4289 O O . VAL B 1 231 ? -1.727 13.537 11.768 1 95.76 231 VAL B O 1
ATOM 4292 N N . PHE B 1 232 ? -2.603 13.052 13.815 1 97.72 232 PHE B N 1
ATOM 4293 C CA . PHE B 1 232 ? -3.02 11.695 13.479 1 97.72 232 PHE B CA 1
ATOM 4294 C C . PHE B 1 232 ? -4.526 11.535 13.646 1 97.72 232 PHE B C 1
ATOM 4296 O O . PHE B 1 232 ? -5.08 11.878 14.693 1 97.72 232 PHE B O 1
ATOM 4303 N N . GLU B 1 233 ? -5.154 11.042 12.598 1 98.69 233 GLU B N 1
ATOM 4304 C CA . GLU B 1 233 ? -6.599 10.839 12.561 1 98.69 233 GLU B CA 1
ATOM 4305 C C . GLU B 1 233 ? -6.944 9.387 12.243 1 98.69 233 GLU B C 1
ATOM 4307 O O . GLU B 1 233 ? -6.301 8.761 11.398 1 98.69 233 GLU B O 1
ATOM 4312 N N . ILE B 1 234 ? -7.938 8.824 12.962 1 98.88 234 ILE B N 1
ATOM 4313 C CA . ILE B 1 234 ? -8.324 7.432 12.758 1 98.88 234 ILE B CA 1
ATOM 4314 C C . ILE B 1 234 ? -9.683 7.37 12.064 1 98.88 234 ILE B C 1
ATOM 4316 O O . ILE B 1 234 ? -10.637 8.024 12.493 1 98.88 234 ILE B O 1
ATOM 4320 N N . TYR B 1 235 ? -9.775 6.651 10.99 1 98.95 235 TYR B N 1
ATOM 4321 C CA . TYR B 1 235 ? -11.019 6.402 10.269 1 98.95 235 TYR B CA 1
ATOM 4322 C C . TYR B 1 235 ? -11.351 4.915 10.254 1 98.95 235 TYR B C 1
ATOM 4324 O O . TYR B 1 235 ? -10.647 4.121 9.624 1 98.95 235 TYR B O 1
ATOM 4332 N N . VAL B 1 236 ? -12.39 4.464 10.97 1 98.94 236 VAL B N 1
ATOM 4333 C CA . VAL B 1 236 ? -12.819 3.069 10.995 1 98.94 236 VAL B CA 1
ATOM 4334 C C . VAL B 1 236 ? -13.917 2.847 9.958 1 98.94 236 VAL B C 1
ATOM 4336 O O . VAL B 1 236 ? -15.008 3.411 10.07 1 98.94 236 VAL B O 1
ATOM 4339 N N . CYS B 1 237 ? -13.605 2.03 8.986 1 98.62 237 CYS B N 1
ATOM 4340 C CA . CYS B 1 237 ? -14.558 1.877 7.892 1 98.62 237 CYS B CA 1
ATOM 4341 C C . CYS B 1 237 ? -14.347 0.554 7.166 1 98.62 237 CYS B C 1
ATOM 4343 O O . CYS B 1 237 ? -14.172 -0.487 7.801 1 98.62 237 CYS B O 1
ATOM 4345 N N . HIS B 1 238 ? -14.42 0.56 5.814 1 98.27 238 HIS B N 1
ATOM 4346 C CA . HIS B 1 238 ? -14.515 -0.672 5.039 1 98.27 238 HIS B CA 1
ATOM 4347 C C . HIS B 1 238 ? -13.457 -0.715 3.941 1 98.27 238 HIS B C 1
ATOM 4349 O O . HIS B 1 238 ? -12.885 0.317 3.584 1 98.27 238 HIS B O 1
ATOM 4355 N N . MET B 1 239 ? -13.28 -1.937 3.405 1 97.63 239 MET B N 1
ATOM 4356 C CA . MET B 1 239 ? -12.126 -2.136 2.533 1 97.63 239 MET B CA 1
ATOM 4357 C C . MET B 1 239 ? -12.312 -1.406 1.207 1 97.63 239 MET B C 1
ATOM 4359 O O . MET B 1 239 ? -11.37 -0.809 0.684 1 97.63 239 MET B O 1
ATOM 4363 N N . ASN B 1 240 ? -13.528 -1.437 0.627 1 97.19 240 ASN B N 1
ATOM 4364 C CA . ASN B 1 240 ? -13.714 -0.747 -0.645 1 97.19 240 ASN B CA 1
ATOM 4365 C C . ASN B 1 240 ? -13.495 0.757 -0.504 1 97.19 240 ASN B C 1
ATOM 4367 O O . ASN B 1 240 ? -12.981 1.402 -1.42 1 97.19 240 ASN B O 1
ATOM 4371 N N . MET B 1 241 ? -13.903 1.288 0.656 1 98.13 241 MET B N 1
ATOM 4372 C CA . MET B 1 241 ? -13.652 2.698 0.939 1 98.13 241 MET B CA 1
ATOM 4373 C C . MET B 1 241 ? -12.156 2.973 1.049 1 98.13 241 MET B C 1
ATOM 4375 O O . MET B 1 241 ? -11.647 3.915 0.438 1 98.13 241 MET B O 1
ATOM 4379 N N . ILE B 1 242 ? -11.474 2.14 1.722 1 98.75 242 ILE B N 1
ATOM 4380 C CA . ILE B 1 242 ? -10.046 2.316 1.965 1 98.75 242 ILE B CA 1
ATOM 4381 C C . ILE B 1 242 ? -9.281 2.203 0.648 1 98.75 242 ILE B C 1
ATOM 4383 O O . ILE B 1 242 ? -8.411 3.027 0.356 1 98.75 242 ILE B O 1
ATOM 4387 N N . ARG B 1 243 ? -9.62 1.224 -0.151 1 98.44 243 ARG B N 1
ATOM 4388 C CA . ARG B 1 243 ? -9.006 1.054 -1.463 1 98.44 243 ARG B CA 1
ATOM 4389 C C . ARG B 1 243 ? -9.192 2.301 -2.321 1 98.44 243 ARG B C 1
ATOM 4391 O O . ARG B 1 243 ? -8.243 2.778 -2.946 1 98.44 243 ARG B O 1
ATOM 4398 N N . TYR B 1 244 ? -10.372 2.774 -2.301 1 98.06 244 TYR B N 1
ATOM 4399 C CA . TYR B 1 244 ? -10.687 3.956 -3.096 1 98.06 244 TYR B CA 1
ATOM 4400 C C . TYR B 1 244 ? -9.905 5.168 -2.604 1 98.06 244 TYR B C 1
ATOM 4402 O O . TYR B 1 244 ? -9.365 5.934 -3.405 1 98.06 244 TYR B O 1
ATOM 4410 N N . MET B 1 245 ? -9.821 5.36 -1.284 1 98.68 245 MET B N 1
ATOM 4411 C CA . MET B 1 245 ? -9.076 6.478 -0.712 1 98.68 245 MET B CA 1
ATOM 4412 C C . MET B 1 245 ? -7.614 6.435 -1.141 1 98.68 245 MET B C 1
ATOM 4414 O O . MET B 1 245 ? -7.028 7.468 -1.471 1 98.68 245 MET B O 1
ATOM 4418 N N . VAL B 1 246 ? -7.067 5.248 -1.159 1 98.81 246 VAL B N 1
ATOM 4419 C CA . VAL B 1 246 ? -5.664 5.094 -1.528 1 98.81 246 VAL B CA 1
ATOM 4420 C C . VAL B 1 246 ? -5.463 5.51 -2.983 1 98.81 246 VAL B C 1
ATOM 4422 O O . VAL B 1 246 ? -4.6 6.339 -3.285 1 98.81 246 VAL B O 1
ATOM 4425 N N . MET B 1 247 ? -6.289 5.002 -3.904 1 98.57 247 MET B N 1
ATOM 4426 C CA . MET B 1 247 ? -6.144 5.316 -5.323 1 98.57 247 MET B CA 1
ATOM 4427 C C . MET B 1 247 ? -6.339 6.808 -5.572 1 98.57 247 MET B C 1
ATOM 4429 O O . MET B 1 247 ? -5.537 7.435 -6.267 1 98.57 247 MET B O 1
ATOM 4433 N N . ARG B 1 248 ? -7.315 7.343 -4.921 1 98.18 248 ARG B N 1
ATOM 4434 C CA . ARG B 1 248 ? -7.684 8.735 -5.155 1 98.18 248 ARG B CA 1
ATOM 4435 C C . ARG B 1 248 ? -6.636 9.683 -4.582 1 98.18 248 ARG B C 1
ATOM 4437 O O . ARG B 1 248 ? -6.218 10.631 -5.25 1 98.18 248 ARG B O 1
ATOM 4444 N N . ALA B 1 249 ? -6.198 9.39 -3.39 1 98.64 249 ALA B N 1
ATOM 4445 C CA . ALA B 1 249 ? -5.254 10.267 -2.701 1 98.64 249 ALA B CA 1
ATOM 4446 C C . ALA B 1 249 ? -3.906 10.292 -3.416 1 98.64 249 ALA B C 1
ATOM 4448 O O . ALA B 1 249 ? -3.254 11.336 -3.488 1 98.64 249 ALA B O 1
ATOM 4449 N N . LEU B 1 250 ? -3.532 9.184 -3.903 1 98.57 250 LEU B N 1
ATOM 4450 C CA . LEU B 1 250 ? -2.241 9.087 -4.575 1 98.57 250 LEU B CA 1
ATOM 4451 C C . LEU B 1 250 ? -2.364 9.467 -6.046 1 98.57 250 LEU B C 1
ATOM 4453 O O . LEU B 1 250 ? -1.385 9.403 -6.793 1 98.57 250 LEU B O 1
ATOM 4457 N N . GLN B 1 251 ? -3.504 9.824 -6.476 1 97.98 251 GLN B N 1
ATOM 4458 C CA . GLN B 1 251 ? -3.816 10.177 -7.857 1 97.98 251 GLN B CA 1
ATOM 4459 C C . GLN B 1 251 ? -3.433 9.05 -8.813 1 97.98 251 GLN B C 1
ATOM 4461 O O . GLN B 1 251 ? -2.735 9.279 -9.803 1 97.98 251 GLN B O 1
ATOM 4466 N N . LEU B 1 252 ? -3.848 7.917 -8.46 1 98.34 252 LEU B N 1
ATOM 4467 C CA . LEU B 1 252 ? -3.77 6.72 -9.289 1 98.34 252 LEU B CA 1
ATOM 4468 C C . LEU B 1 252 ? -5.121 6.41 -9.924 1 98.34 252 LEU B C 1
ATOM 4470 O O . LEU B 1 252 ? -6.144 6.967 -9.52 1 98.34 252 LEU B O 1
ATOM 4474 N N . PRO B 1 253 ? -5.126 5.568 -10.98 1 97.72 253 PRO B N 1
ATOM 4475 C CA . PRO B 1 253 ? -6.419 5.24 -11.587 1 97.72 253 PRO B CA 1
ATOM 4476 C C . PRO B 1 253 ? -7.409 4.652 -10.584 1 97.72 253 PRO B C 1
ATOM 4478 O O . PRO B 1 253 ? -7.143 3.603 -9.991 1 97.72 253 PRO B O 1
ATOM 4481 N N . PRO B 1 254 ? -8.557 5.256 -10.424 1 96.8 254 PRO B N 1
ATOM 4482 C CA . PRO B 1 254 ? -9.505 4.786 -9.41 1 96.8 254 PRO B CA 1
ATOM 4483 C C . PRO B 1 254 ? -10.022 3.377 -9.693 1 96.8 254 PRO B C 1
ATOM 4485 O O . PRO B 1 254 ? -10.378 2.648 -8.764 1 96.8 254 PRO B O 1
ATOM 4488 N N . GLU B 1 255 ? -10.04 2.959 -10.926 1 95.42 255 GLU B N 1
ATOM 4489 C CA . GLU B 1 255 ? -10.575 1.656 -11.31 1 95.42 255 GLU B CA 1
ATOM 4490 C C . GLU B 1 255 ? -9.642 0.528 -10.878 1 95.42 255 GLU B C 1
ATOM 4492 O O . GLU B 1 255 ? -9.999 -0.648 -10.97 1 95.42 255 GLU B O 1
ATOM 4497 N N . ALA B 1 256 ? -8.497 0.891 -10.357 1 96.96 256 ALA B N 1
ATOM 4498 C CA . ALA B 1 256 ? -7.53 -0.114 -9.922 1 96.96 256 ALA B CA 1
ATOM 4499 C C . ALA B 1 256 ? -7.768 -0.511 -8.468 1 96.96 256 ALA B C 1
ATOM 4501 O O . ALA B 1 256 ? -6.993 -1.28 -7.894 1 96.96 256 ALA B O 1
ATOM 4502 N N . TRP B 1 257 ? -8.855 -0.125 -7.873 1 96.29 257 TRP B N 1
ATOM 4503 C CA . TRP B 1 257 ? -9.072 -0.24 -6.435 1 96.29 257 TRP B CA 1
ATOM 4504 C C . TRP B 1 257 ? -9.124 -1.703 -6.007 1 96.29 257 TRP B C 1
ATOM 4506 O O . TRP B 1 257 ? -8.647 -2.058 -4.927 1 96.29 257 TRP B O 1
ATOM 4516 N N . LEU B 1 258 ? -9.535 -2.605 -6.841 1 95.38 258 LEU B N 1
ATOM 4517 C CA . LEU B 1 258 ? -9.659 -4.003 -6.443 1 95.38 258 LEU B CA 1
ATOM 4518 C C . LEU B 1 258 ? -8.328 -4.731 -6.593 1 95.38 258 LEU B C 1
ATOM 4520 O O . LEU B 1 258 ? -8.228 -5.921 -6.285 1 95.38 258 LEU B O 1
ATOM 4524 N N . ARG B 1 259 ? -7.298 -4.048 -7.003 1 97.26 259 ARG B N 1
ATOM 4525 C CA . ARG B 1 259 ? -5.961 -4.633 -7.031 1 97.26 259 ARG B CA 1
ATOM 4526 C C . ARG B 1 259 ? -5.308 -4.572 -5.654 1 97.26 259 ARG B C 1
ATOM 4528 O O . ARG B 1 259 ? -4.206 -5.089 -5.46 1 97.26 259 ARG B O 1
ATOM 4535 N N . LEU B 1 260 ? -5.994 -3.954 -4.716 1 97.46 260 LEU B N 1
ATOM 4536 C CA . LEU B 1 260 ? -5.596 -3.89 -3.314 1 97.46 260 LEU B CA 1
ATOM 4537 C C . LEU B 1 260 ? -6.456 -4.816 -2.461 1 97.46 260 LEU B C 1
ATOM 4539 O O . LEU B 1 260 ? -7.683 -4.817 -2.583 1 97.46 260 LEU B O 1
ATOM 4543 N N . ARG B 1 261 ? -5.685 -5.55 -1.674 1 93.27 261 ARG B N 1
ATOM 4544 C CA . ARG B 1 261 ? -6.369 -6.413 -0.717 1 93.27 261 ARG B CA 1
ATOM 4545 C C . ARG B 1 261 ? -6.027 -6.02 0.716 1 93.27 261 ARG B C 1
ATOM 4547 O O . ARG B 1 261 ? -5.007 -5.372 0.962 1 93.27 261 ARG B O 1
ATOM 4554 N N . GLY B 1 262 ? -6.932 -6.259 1.731 1 92.13 262 GLY B N 1
ATOM 4555 C CA . GLY B 1 262 ? -6.674 -5.931 3.124 1 92.13 262 GLY B CA 1
ATOM 4556 C C . GLY B 1 262 ? -7.515 -6.74 4.093 1 92.13 262 GLY B C 1
ATOM 4557 O O . GLY B 1 262 ? -8.735 -6.832 3.938 1 92.13 262 GLY B O 1
ATOM 4558 N N . ASP B 1 263 ? -6.815 -7.282 5.083 1 95.41 263 ASP B N 1
ATOM 4559 C CA . ASP B 1 263 ? -7.47 -8.112 6.089 1 95.41 263 ASP B CA 1
ATOM 4560 C C . ASP B 1 263 ? -8.258 -7.256 7.079 1 95.41 263 ASP B C 1
ATOM 4562 O O . ASP B 1 263 ? -8.186 -6.026 7.038 1 95.41 263 ASP B O 1
ATOM 4566 N N . ASN B 1 264 ? -9.054 -7.94 7.86 1 96.6 264 ASN B N 1
ATOM 4567 C CA . ASN B 1 264 ? -9.808 -7.25 8.901 1 96.6 264 ASN B CA 1
ATOM 4568 C C . ASN B 1 264 ? -8.883 -6.581 9.914 1 96.6 264 ASN B C 1
ATOM 4570 O O . ASN B 1 264 ? -7.856 -7.148 10.292 1 96.6 264 ASN B O 1
ATOM 4574 N N . THR B 1 265 ? -9.204 -5.309 10.272 1 98.22 265 THR B N 1
ATOM 4575 C CA . THR B 1 265 ? -8.547 -4.461 11.261 1 98.22 265 THR B CA 1
ATOM 4576 C C . THR B 1 265 ? -7.183 -3.999 10.756 1 98.22 265 THR B C 1
ATOM 4578 O O . THR B 1 265 ? -6.317 -3.622 11.548 1 98.22 265 THR B O 1
ATOM 4581 N N . ASN B 1 266 ? -7.006 -4.106 9.472 1 98.22 266 ASN B N 1
ATOM 4582 C CA . ASN B 1 266 ? -5.73 -3.602 8.974 1 98.22 266 ASN B CA 1
ATOM 4583 C C . ASN B 1 266 ? -5.621 -2.089 9.144 1 98.22 266 ASN B C 1
ATOM 4585 O O . ASN B 1 266 ? -6.635 -1.399 9.267 1 98.22 266 ASN B O 1
ATOM 4589 N N . ILE B 1 267 ? -4.406 -1.579 9.188 1 98.67 267 ILE B N 1
ATOM 4590 C CA . ILE B 1 267 ? -4.113 -0.151 9.244 1 98.67 267 ILE B CA 1
ATOM 4591 C C . ILE B 1 267 ? -3.537 0.311 7.908 1 98.67 267 ILE B C 1
ATOM 4593 O O . ILE B 1 267 ? -2.521 -0.214 7.448 1 98.67 267 ILE B O 1
ATOM 4597 N N . THR B 1 268 ? -4.199 1.185 7.225 1 98.83 268 THR B N 1
ATOM 4598 C CA . THR B 1 268 ? -3.699 1.905 6.059 1 98.83 268 THR B CA 1
ATOM 4599 C C . THR B 1 268 ? -3.467 3.377 6.39 1 98.83 268 THR B C 1
ATOM 4601 O O . THR B 1 268 ? -4.37 4.058 6.88 1 98.83 268 THR B O 1
ATOM 4604 N N . GLU B 1 269 ? -2.253 3.847 6.165 1 98.56 269 GLU B N 1
ATOM 4605 C CA . GLU B 1 269 ? -1.884 5.206 6.55 1 98.56 269 GLU B CA 1
ATOM 4606 C C . GLU B 1 269 ? -1.495 6.038 5.331 1 98.56 269 GLU B C 1
ATOM 4608 O O . GLU B 1 269 ? -0.503 5.743 4.662 1 98.56 269 GLU B O 1
ATOM 4613 N N . ILE B 1 270 ? -2.287 7.044 5.07 1 98.73 270 ILE B N 1
ATOM 4614 C CA . ILE B 1 270 ? -2.028 8.057 4.053 1 98.73 270 ILE B CA 1
ATOM 4615 C C . ILE B 1 270 ? -1.545 9.344 4.718 1 98.73 270 ILE B C 1
ATOM 4617 O O . ILE B 1 270 ? -2.133 9.8 5.701 1 98.73 270 ILE B O 1
ATOM 4621 N N . VAL B 1 271 ? -0.506 9.925 4.187 1 97.44 271 VAL B N 1
ATOM 4622 C CA . VAL B 1 271 ? 0.053 11.144 4.762 1 97.44 271 VAL B CA 1
ATOM 4623 C C . VAL B 1 271 ? -0.096 12.298 3.772 1 97.44 271 VAL B C 1
ATOM 4625 O O . VAL B 1 271 ? 0.349 12.202 2.626 1 97.44 271 VAL B O 1
ATOM 4628 N N . VAL B 1 272 ? -0.711 13.298 4.195 1 97.42 272 VAL B N 1
ATOM 4629 C CA . VAL B 1 272 ? -0.893 14.507 3.398 1 97.42 272 VAL B CA 1
ATOM 4630 C C . VAL B 1 272 ? 0.018 15.614 3.923 1 97.42 272 VAL B C 1
ATOM 4632 O O . VAL B 1 272 ? -0.123 16.053 5.067 1 97.42 272 VAL B O 1
ATOM 4635 N N . HIS B 1 273 ? 0.872 16.078 3.104 1 94.66 273 HIS B N 1
ATOM 4636 C CA . HIS B 1 273 ? 1.819 17.128 3.462 1 94.66 273 HIS B CA 1
ATOM 4637 C C . HIS B 1 273 ? 1.232 18.511 3.2 1 94.66 273 HIS B C 1
ATOM 4639 O O . HIS B 1 273 ? 0.333 18.662 2.37 1 94.66 273 HIS B O 1
ATOM 4645 N N . PRO B 1 274 ? 1.773 19.484 3.855 1 93.24 274 PRO B N 1
ATOM 4646 C CA . PRO B 1 274 ? 1.249 20.842 3.689 1 93.24 274 PRO B CA 1
ATOM 4647 C C . PRO B 1 274 ? 1.345 21.339 2.249 1 93.24 274 PRO B C 1
ATOM 4649 O O . PRO B 1 274 ? 0.521 22.147 1.814 1 93.24 274 PRO B O 1
ATOM 4652 N N . ASP B 1 275 ? 2.252 20.847 1.495 1 91.53 275 ASP B N 1
ATOM 4653 C CA . ASP B 1 275 ? 2.449 21.318 0.127 1 91.53 275 ASP B CA 1
ATOM 4654 C C . ASP B 1 275 ? 1.539 20.573 -0.847 1 91.53 275 ASP B C 1
ATOM 4656 O O . ASP B 1 275 ? 1.577 20.819 -2.054 1 91.53 275 ASP B O 1
ATOM 4660 N N . GLY B 1 276 ? 0.841 19.654 -0.336 1 93.43 276 GLY B N 1
ATOM 4661 C CA . GLY B 1 276 ? -0.131 18.972 -1.175 1 93.43 276 GLY B CA 1
ATOM 4662 C C . GLY B 1 276 ? 0.338 17.607 -1.643 1 93.43 276 GLY B C 1
ATOM 4663 O O . GLY B 1 276 ? -0.443 16.834 -2.201 1 93.43 276 GLY B O 1
ATOM 4664 N N . ARG B 1 277 ? 1.548 17.255 -1.375 1 94.56 277 ARG B N 1
ATOM 4665 C CA . ARG B 1 277 ? 2.007 15.908 -1.698 1 94.56 277 ARG B CA 1
ATOM 4666 C C . ARG B 1 277 ? 1.374 14.877 -0.77 1 94.56 277 ARG B C 1
ATOM 4668 O O . ARG B 1 277 ? 1.085 15.173 0.391 1 94.56 277 ARG B O 1
ATOM 4675 N N . VAL B 1 278 ? 1.176 13.734 -1.364 1 97.5 278 VAL B N 1
ATOM 4676 C CA . VAL B 1 278 ? 0.558 12.646 -0.614 1 97.5 278 VAL B CA 1
ATOM 4677 C C . VAL B 1 278 ? 1.395 11.377 -0.76 1 97.5 278 VAL B C 1
ATOM 4679 O O . VAL B 1 278 ? 1.904 11.083 -1.844 1 97.5 278 VAL B O 1
ATOM 4682 N N . SER B 1 279 ? 1.532 10.686 0.323 1 97.04 279 SER B N 1
ATOM 4683 C CA . SER B 1 279 ? 2.26 9.422 0.274 1 97.04 279 SER B CA 1
ATOM 4684 C C . SER B 1 279 ? 1.539 8.337 1.067 1 97.04 279 SER B C 1
ATOM 4686 O O . SER B 1 279 ? 0.829 8.634 2.03 1 97.04 279 SER B O 1
ATOM 4688 N N . LEU B 1 280 ? 1.732 7.146 0.612 1 98.55 280 LEU B N 1
ATOM 4689 C CA . LEU B 1 280 ? 1.284 5.963 1.339 1 98.55 280 LEU B CA 1
ATOM 4690 C C . LEU B 1 280 ? 2.405 5.402 2.208 1 98.55 280 LEU B C 1
ATOM 4692 O O . LEU B 1 280 ? 3.466 5.035 1.699 1 98.55 280 LEU B O 1
ATOM 4696 N N . HIS B 1 281 ? 2.199 5.338 3.474 1 96.78 281 HIS B N 1
ATOM 4697 C CA . HIS B 1 281 ? 3.232 4.868 4.39 1 96.78 281 HIS B CA 1
ATOM 4698 C C . HIS B 1 281 ? 3.063 3.384 4.697 1 96.78 281 HIS B C 1
ATOM 4700 O O . HIS B 1 281 ? 4.05 2.662 4.853 1 96.78 281 HIS B O 1
ATOM 4706 N N . ARG B 1 282 ? 1.848 2.935 4.848 1 97.41 282 ARG B N 1
ATOM 4707 C CA . ARG B 1 282 ? 1.535 1.519 5.002 1 97.41 282 ARG B CA 1
ATOM 4708 C C . ARG B 1 282 ? 0.139 1.205 4.473 1 97.41 282 ARG B C 1
ATOM 4710 O O . ARG B 1 282 ? -0.769 2.032 4.575 1 97.41 282 ARG B O 1
ATOM 4717 N N . PHE B 1 283 ? -0.042 0.11 3.921 1 98.68 283 PHE B N 1
ATOM 4718 C CA . PHE B 1 283 ? -1.291 -0.474 3.448 1 98.68 283 PHE B CA 1
ATOM 4719 C C . PHE B 1 283 ? -1.459 -1.894 3.974 1 98.68 283 PHE B C 1
ATOM 4721 O O . PHE B 1 283 ? -0.555 -2.722 3.842 1 98.68 283 PHE B O 1
ATOM 4728 N N . GLY B 1 284 ? -2.649 -2.16 4.591 1 97.8 284 GLY B N 1
ATOM 4729 C CA . GLY B 1 284 ? -2.967 -3.529 4.965 1 97.8 284 GLY B CA 1
ATOM 4730 C C . GLY B 1 284 ? -2.109 -4.051 6.102 1 97.8 284 GLY B C 1
ATOM 4731 O O . GLY B 1 284 ? -1.85 -5.253 6.19 1 97.8 284 GLY B O 1
ATOM 4732 N N . ASP B 1 285 ? -1.59 -3.164 6.953 1 97.55 285 ASP B N 1
ATOM 4733 C CA . ASP B 1 285 ? -0.731 -3.563 8.063 1 97.55 285 ASP B CA 1
ATOM 4734 C C . ASP B 1 285 ? -1.537 -4.262 9.157 1 97.55 285 ASP B C 1
ATOM 4736 O O . ASP B 1 285 ? -2.405 -3.65 9.783 1 97.55 285 ASP B O 1
ATOM 4740 N N . VAL B 1 286 ? -1.245 -5.544 9.378 1 96.7 286 VAL B N 1
ATOM 4741 C CA . VAL B 1 286 ? -1.921 -6.314 10.417 1 96.7 286 VAL B CA 1
ATOM 4742 C C . VAL B 1 286 ? -0.889 -6.92 11.365 1 96.7 286 VAL B C 1
ATOM 4744 O O . VAL B 1 286 ? -1.09 -8.016 11.894 1 96.7 286 VAL B O 1
ATOM 4747 N N . GLY B 1 287 ? 0.201 -6.244 11.548 1 95.81 287 GLY B N 1
ATOM 4748 C CA . GLY B 1 287 ? 1.29 -6.759 12.361 1 95.81 287 GLY B CA 1
ATOM 4749 C C . GLY B 1 287 ? 0.905 -6.963 13.814 1 95.81 287 GLY B C 1
ATOM 4750 O O . GLY B 1 287 ? 1.626 -7.621 14.567 1 95.81 287 GLY B O 1
ATOM 4751 N N . HIS B 1 288 ? -0.197 -6.452 14.21 1 97.27 288 HIS B N 1
ATOM 4752 C CA . HIS B 1 288 ? -0.674 -6.627 15.577 1 97.27 288 HIS B CA 1
ATOM 4753 C C . HIS B 1 288 ? -1.382 -7.967 15.746 1 97.27 288 HIS B C 1
ATOM 4755 O O . HIS B 1 288 ? -1.684 -8.377 16.869 1 97.27 288 HIS B O 1
ATOM 4761 N N . LEU B 1 289 ? -1.614 -8.676 14.666 1 97.07 289 LEU B N 1
ATOM 4762 C CA . LEU B 1 289 ? -2.334 -9.943 14.724 1 97.07 289 LEU B CA 1
ATOM 4763 C C . LEU B 1 289 ? -1.388 -11.117 14.492 1 97.07 289 LEU B C 1
ATOM 4765 O O . LEU B 1 289 ? -0.542 -11.07 13.596 1 97.07 289 LEU B O 1
ATOM 4769 N N . PRO B 1 290 ? -1.574 -12.193 15.314 1 95.72 290 PRO B N 1
ATOM 4770 C CA . PRO B 1 290 ? -1 -13.454 14.837 1 95.72 290 PRO B CA 1
ATOM 4771 C C . PRO B 1 290 ? -1.637 -13.936 13.535 1 95.72 290 PRO B C 1
ATOM 4773 O O . PRO B 1 290 ? -2.79 -13.603 13.247 1 95.72 290 PRO B O 1
ATOM 4776 N N . VAL B 1 291 ? -0.935 -14.648 12.823 1 94.28 291 VAL B N 1
ATOM 4777 C CA . VAL B 1 291 ? -1.329 -15.025 11.469 1 94.28 291 VAL B CA 1
ATOM 4778 C C . VAL B 1 291 ? -2.669 -15.757 11.506 1 94.28 291 VAL B C 1
ATOM 4780 O O . VAL B 1 291 ? -3.478 -15.63 10.584 1 94.28 291 VAL B O 1
ATOM 4783 N N . GLU B 1 292 ? -3.046 -16.451 12.62 1 93.96 292 GLU B N 1
ATOM 4784 C CA . GLU B 1 292 ? -4.267 -17.242 12.745 1 93.96 292 GLU B CA 1
ATOM 4785 C C . GLU B 1 292 ? -5.491 -16.345 12.906 1 93.96 292 GLU B C 1
ATOM 4787 O O . GLU B 1 292 ? -6.624 -16.792 12.712 1 93.96 292 GLU B O 1
ATOM 4792 N N . MET B 1 293 ? -5.21 -15.123 13.26 1 95.34 293 MET B N 1
ATOM 4793 C CA . MET B 1 293 ? -6.317 -14.197 13.484 1 95.34 293 MET B CA 1
ATOM 4794 C C . MET B 1 293 ? -6.55 -13.321 12.257 1 95.34 293 MET B C 1
ATOM 4796 O O . MET B 1 293 ? -7.521 -12.564 12.206 1 95.34 293 MET B O 1
ATOM 4800 N N . ALA B 1 294 ? -5.63 -13.348 11.27 1 94.12 294 ALA B N 1
ATOM 4801 C CA . ALA B 1 294 ? -5.805 -12.56 10.053 1 94.12 294 ALA B CA 1
ATOM 4802 C C . ALA B 1 294 ? -6.891 -13.157 9.163 1 94.12 294 ALA B C 1
ATOM 4804 O O . ALA B 1 294 ? -6.837 -14.34 8.817 1 94.12 294 ALA B O 1
ATOM 4805 N N . THR B 1 295 ? -7.92 -12.435 8.839 1 93.16 295 THR B N 1
ATOM 4806 C CA . THR B 1 295 ? -9.024 -12.9 8.006 1 93.16 295 THR B CA 1
ATOM 4807 C C . THR B 1 295 ? -9.358 -11.872 6.928 1 93.16 295 THR B C 1
ATOM 4809 O O . THR B 1 295 ? -9.071 -10.684 7.086 1 93.16 295 THR B O 1
ATOM 4812 N N . PHE B 1 296 ? -9.827 -12.371 5.799 1 88.68 296 PHE B N 1
ATOM 4813 C CA . PHE B 1 296 ? -10.329 -11.546 4.707 1 88.68 296 PHE B CA 1
ATOM 4814 C C . PHE B 1 296 ? -11.719 -12.001 4.279 1 88.68 296 PHE B C 1
ATOM 4816 O O . PHE B 1 296 ? -11.867 -13.047 3.642 1 88.68 296 PHE B O 1
ATOM 4823 N N . HIS B 1 297 ? -12.777 -11.515 4.886 1 77.25 297 HIS B N 1
ATOM 4824 C CA . HIS B 1 297 ? -14.137 -11.874 4.5 1 77.25 297 HIS B CA 1
ATOM 4825 C C . HIS B 1 297 ? -14.953 -10.637 4.141 1 77.25 297 HIS B C 1
ATOM 4827 O O . HIS B 1 297 ? -14.732 -9.559 4.698 1 77.25 297 HIS B O 1
#

Radius of gyration: 28.65 Å; Cα contacts (8 Å, |Δi|>4): 1163; chains: 2; bounding box: 82×101×90 Å

Organism: NCBI:txid2562239

Secondary structure (DSSP, 8-state):
--------------------GGGSGGGS-HHHHH--SS--TTTTS-S-TT-PPP--SPEEEEEEEEPPPB-SSSSS-PBPHHHHHHHHHHHHHHHHHHHSEEEETTEEEE--EEEEEEBSSHHHHHHHHHHHHH-TTSPBPPPBGGGS----S--SS-S-GGG--HHHHHHHHHHHHHHHHHHSS-SS-HHHHHHHHHHHHHHHHHHHGGG----------------PPEEEEEEEE-HHHHHHHHHHHTT--GGGGGGB---TT-EEEEEE-TTS-EEEEEEEE-TTS-GGG----/--------------------GGGSGGGS-HHHHH--SS--TTTTS-S-TT-PPP--SPEEEEEEEEPPPB-SSSSS-PBPHHHHHHHHHHHHHHHHHHHSEEEETTEEEE--EEEEEEBSSHHHHHHHHHHHHH-TTSPBPPPBGGGS----S--SS-S-GGG--HHHHHHHHHHHHHHHHHHSS-SS-HHHHHHHHHHHHHHHHHHHGGG----------------PPEEEEEEEE-HHHHHHHHHHHTT--GGGGGGB---TT-EEEEEE-TTS-EEEEEEEE-TTS-GGG----